Protein AF-0000000070118332 (afdb_homodimer)

pLDDT: mean 94.17, std 6.61, range [62.56, 98.88]

Sequence (590 aa):
MGTVIVVGDLVTDVLVEHDGPIRPGTDTAAAIRVSGGGQAANTAAWLAHAGQATILVAAVGDDPAGRDRVAELVAAGVGDAIQVLPGAATGSVVVLTGADERTMITDRGAGLLLDPAHVSAVIAAAAPGGHLHLSGYPLLHGGSRPAGLAALAAARERGLTVSVDAASAAPLRDAGAAAFLAWVRATDLLLCNADEADVLAGPGDAGEQARRLTAHVGNVVVKRGAGGAVWAARDGSAWREQAVRVPVKDPTGAGDAFAAGLLTAWLSGAEPGAALRSGAVLGAAAVQRVGARPRMGTVIVVGDLVTDVLVEHDGPIRPGTDTAAAIRVSGGGQAANTAAWLAHAGQATILVAAVGDDPAGRDRVAELVAAGVGDAIQVLPGAATGSVVVLTGADERTMITDRGAGLLLDPAHVSAVIAAAAPGGHLHLSGYPLLHGGSRPAGLAALAAARERGLTVSVDAASAAPLRDAGAAAFLAWVRATDLLLCNADEADVLAGPGDAGEQARRLTAHVGNVVVKRGAGGAVWAARDGSAWREQAVRVPVKDPTGAGDAFAAGLLTAWLSGAEPGAALRSGAVLGAAAVQRVGARPR

Structure (mmCIF, N/CA/C/O backbone):
data_AF-0000000070118332-model_v1
#
loop_
_entity.id
_entity.type
_entity.pdbx_description
1 polymer 'Sugar/nucleoside kinase (Ribokinase family)'
#
loop_
_atom_site.group_PDB
_atom_site.id
_atom_site.type_symbol
_atom_site.label_atom_id
_atom_site.label_alt_id
_atom_site.label_comp_id
_atom_site.label_asym_id
_atom_site.label_entity_id
_atom_site.label_seq_id
_atom_site.pdbx_PDB_ins_code
_atom_site.Cartn_x
_atom_site.Cartn_y
_atom_site.Cartn_z
_atom_site.occupancy
_atom_site.B_iso_or_equiv
_atom_site.auth_seq_id
_atom_site.auth_comp_id
_atom_site.auth_asym_id
_atom_site.auth_atom_id
_atom_site.pdbx_PDB_model_num
ATOM 1 N N . MET A 1 1 ? 10.086 18.25 28.828 1 72.31 1 MET A N 1
ATOM 2 C CA . MET A 1 1 ? 9.18 18.844 27.844 1 72.31 1 MET A CA 1
ATOM 3 C C . MET A 1 1 ? 7.863 18.062 27.781 1 72.31 1 MET A C 1
ATOM 5 O O . MET A 1 1 ? 7.848 16.859 28 1 72.31 1 MET A O 1
ATOM 9 N N . GLY A 1 2 ? 6.762 18.844 27.719 1 88.44 2 GLY A N 1
ATOM 10 C CA . GLY A 1 2 ? 5.457 18.203 27.734 1 88.44 2 GLY A CA 1
ATOM 11 C C . GLY A 1 2 ? 5.184 17.391 26.469 1 88.44 2 GLY A C 1
ATOM 12 O O . GLY A 1 2 ? 5.918 17.516 25.484 1 88.44 2 GLY A O 1
ATOM 13 N N . THR A 1 3 ? 4.332 16.594 26.469 1 95.69 3 THR A N 1
ATOM 14 C CA . THR A 1 3 ? 3.939 15.742 25.344 1 95.69 3 THR A CA 1
ATOM 15 C C . THR A 1 3 ? 3.305 16.578 24.234 1 95.69 3 THR A C 1
ATOM 17 O O . THR A 1 3 ? 2.52 17.484 24.5 1 95.69 3 THR A O 1
ATOM 20 N N . VAL A 1 4 ? 3.727 16.297 23.031 1 98.38 4 VAL A N 1
ATOM 21 C CA . VAL A 1 4 ? 3.055 16.891 21.875 1 98.38 4 VAL A CA 1
ATOM 22 C C . VAL A 1 4 ? 1.981 15.938 21.359 1 98.38 4 VAL A C 1
ATOM 24 O O . VAL A 1 4 ? 2.277 14.789 21 1 98.38 4 VAL A O 1
ATOM 27 N N . ILE A 1 5 ? 0.744 16.391 21.328 1 98.75 5 ILE A N 1
ATOM 28 C CA . ILE A 1 5 ? -0.367 15.648 20.75 1 98.75 5 ILE A CA 1
ATOM 29 C C . ILE A 1 5 ? -0.59 16.094 19.297 1 98.75 5 ILE A C 1
ATOM 31 O O . ILE A 1 5 ? -0.933 17.25 19.047 1 98.75 5 ILE A O 1
ATOM 35 N N . VAL A 1 6 ? -0.338 15.195 18.422 1 98.88 6 VAL A N 1
ATOM 36 C CA . VAL A 1 6 ? -0.553 15.492 17 1 98.88 6 VAL A CA 1
ATOM 37 C C . VAL A 1 6 ? -1.894 14.914 16.547 1 98.88 6 VAL A C 1
ATOM 39 O O . VAL A 1 6 ? -2.191 13.742 16.812 1 98.88 6 VAL A O 1
ATOM 42 N N . VAL A 1 7 ? -2.75 15.734 15.883 1 98.88 7 VAL A N 1
ATOM 43 C CA . VAL A 1 7 ? -4.059 15.297 15.398 1 98.88 7 VAL A CA 1
ATOM 44 C C . VAL A 1 7 ? -4.129 15.453 13.883 1 98.88 7 VAL A C 1
ATOM 46 O O . VAL A 1 7 ? -3.799 16.516 13.344 1 98.88 7 VAL A O 1
ATOM 49 N N . GLY A 1 8 ? -4.516 14.359 13.234 1 98.5 8 GLY A N 1
ATOM 50 C CA . GLY A 1 8 ? -4.684 14.516 11.797 1 98.5 8 GLY A CA 1
ATOM 51 C C . GLY A 1 8 ? -4.773 13.195 11.055 1 98.5 8 GLY A C 1
ATOM 52 O O . GLY A 1 8 ? -5.496 12.289 11.477 1 98.5 8 GLY A O 1
ATOM 53 N N . ASP A 1 9 ? -4.074 13.141 9.922 1 97.44 9 ASP A N 1
ATOM 54 C CA . ASP A 1 9 ? -4.293 12.031 8.992 1 97.44 9 ASP A CA 1
ATOM 55 C C . ASP A 1 9 ? -3.17 11 9.102 1 97.44 9 ASP A C 1
ATOM 57 O O . ASP A 1 9 ? -2.02 11.352 9.367 1 97.44 9 ASP A O 1
ATOM 61 N N . LEU A 1 10 ? -3.521 9.797 8.984 1 98 10 LEU A N 1
ATOM 62 C CA . LEU A 1 10 ? -2.691 8.617 8.812 1 98 10 LEU A CA 1
ATOM 63 C C . LEU A 1 10 ? -3.16 7.789 7.617 1 98 10 LEU A C 1
ATOM 65 O O . LEU A 1 10 ? -4.262 7.23 7.637 1 98 10 LEU A O 1
ATOM 69 N N . VAL A 1 11 ? -2.316 7.805 6.57 1 97 11 VAL A N 1
ATOM 70 C CA . VAL A 1 11 ? -2.748 7.188 5.32 1 97 11 VAL A CA 1
ATOM 71 C C . VAL A 1 11 ? -1.609 6.355 4.734 1 97 11 VAL A C 1
ATOM 73 O O . VAL A 1 11 ? -0.493 6.363 5.258 1 97 11 VAL A O 1
ATOM 76 N N . THR A 1 12 ? -1.937 5.574 3.695 1 96.62 12 THR A N 1
ATOM 77 C CA . THR A 1 12 ? -0.936 4.934 2.848 1 96.62 12 THR A CA 1
ATOM 78 C C . THR A 1 12 ? -0.637 5.789 1.621 1 96.62 12 THR A C 1
ATOM 80 O O . THR A 1 12 ? -1.556 6.238 0.932 1 96.62 12 THR A O 1
ATOM 83 N N . ASP A 1 13 ? 0.616 6.035 1.422 1 93.88 13 ASP A N 1
ATOM 84 C CA . ASP A 1 13 ? 1.056 6.75 0.228 1 93.88 13 ASP A CA 1
ATOM 85 C C . ASP A 1 13 ? 1.568 5.781 -0.835 1 93.88 13 ASP A C 1
ATOM 87 O O . ASP A 1 13 ? 2.398 4.918 -0.547 1 93.88 13 ASP A O 1
ATOM 91 N N . VAL A 1 14 ? 1.053 5.961 -2.033 1 94.25 14 VAL A N 1
ATOM 92 C CA . VAL A 1 14 ? 1.484 5.176 -3.186 1 94.25 14 VAL A CA 1
ATOM 93 C C . VAL A 1 14 ? 2.006 6.102 -4.277 1 94.25 14 VAL A C 1
ATOM 95 O O . VAL A 1 14 ? 1.224 6.777 -4.953 1 94.25 14 VAL A O 1
ATOM 98 N N . LEU A 1 15 ? 3.291 6.078 -4.484 1 90.25 15 LEU A N 1
ATOM 99 C CA . LEU A 1 15 ? 3.912 6.898 -5.52 1 90.25 15 LEU A CA 1
ATOM 100 C C . LEU A 1 15 ? 4.199 6.07 -6.766 1 90.25 15 LEU A C 1
ATOM 102 O O . LEU A 1 15 ? 4.902 5.059 -6.699 1 90.25 15 LEU A O 1
ATOM 106 N N . VAL A 1 16 ? 3.645 6.453 -7.82 1 91.38 16 VAL A N 1
ATOM 107 C CA . VAL A 1 16 ? 3.812 5.781 -9.109 1 91.38 16 VAL A CA 1
ATOM 108 C C . VAL A 1 16 ? 4.559 6.699 -10.07 1 91.38 16 VAL A C 1
ATOM 110 O O . VAL A 1 16 ? 4.062 7.773 -10.43 1 91.38 16 VAL A O 1
ATOM 113 N N . GLU A 1 17 ? 5.711 6.289 -10.445 1 90.06 17 GLU A N 1
ATOM 114 C CA . GLU A 1 17 ? 6.473 6.992 -11.477 1 90.06 17 GLU A CA 1
ATOM 115 C C . GLU A 1 17 ? 6.484 6.203 -12.781 1 90.06 17 GLU A C 1
ATOM 117 O O . GLU A 1 17 ? 7.109 5.145 -12.875 1 90.06 17 GLU A O 1
ATOM 122 N N . HIS A 1 18 ? 5.805 6.605 -13.742 1 85.75 18 HIS A N 1
ATOM 123 C CA . HIS A 1 18 ? 5.707 5.891 -15.016 1 85.75 18 HIS A CA 1
ATOM 124 C C . HIS A 1 18 ? 6.395 6.664 -16.141 1 85.75 18 HIS A C 1
ATOM 126 O O . HIS A 1 18 ? 6.387 7.895 -16.141 1 85.75 18 HIS A O 1
ATOM 132 N N . ASP A 1 19 ? 7.059 5.688 -16.938 1 77.5 19 ASP A N 1
ATOM 133 C CA . ASP A 1 19 ? 7.711 6.273 -18.094 1 77.5 19 ASP A CA 1
ATOM 134 C C . ASP A 1 19 ? 6.754 6.336 -19.281 1 77.5 19 ASP A C 1
ATOM 136 O O . ASP A 1 19 ? 6.184 5.32 -19.688 1 77.5 19 ASP A O 1
ATOM 140 N N . GLY A 1 20 ? 6.168 7.445 -19.609 1 72.75 20 GLY A N 1
ATOM 141 C CA . GLY A 1 20 ? 5.242 7.629 -20.703 1 72.75 20 GLY A CA 1
ATOM 142 C C . GLY A 1 20 ? 3.787 7.602 -20.281 1 72.75 20 GLY A C 1
ATOM 143 O O . GLY A 1 20 ? 3.484 7.504 -19.094 1 72.75 20 GLY A O 1
ATOM 144 N N . PRO A 1 21 ? 2.92 7.645 -21.281 1 73.44 21 PRO A N 1
ATOM 145 C CA . PRO A 1 21 ? 1.491 7.699 -20.953 1 73.44 21 PRO A CA 1
ATOM 146 C C . PRO A 1 21 ? 0.961 6.383 -20.391 1 73.44 21 PRO A C 1
ATOM 148 O O . PRO A 1 21 ? 1.422 5.309 -20.797 1 73.44 21 PRO A O 1
ATOM 151 N N . ILE A 1 22 ? 0.17 6.492 -19.359 1 75.31 22 ILE A N 1
ATOM 152 C CA . ILE A 1 22 ? -0.541 5.316 -18.859 1 75.31 22 ILE A CA 1
ATOM 153 C C . ILE A 1 22 ? -1.468 4.777 -19.953 1 75.31 22 ILE A C 1
ATOM 155 O O . ILE A 1 22 ? -2.273 5.523 -20.516 1 75.31 22 ILE A O 1
ATOM 159 N N . ARG A 1 23 ? -1.226 3.461 -20.344 1 71.56 23 ARG A N 1
ATOM 160 C CA . ARG A 1 23 ? -1.985 2.844 -21.438 1 71.56 23 ARG A CA 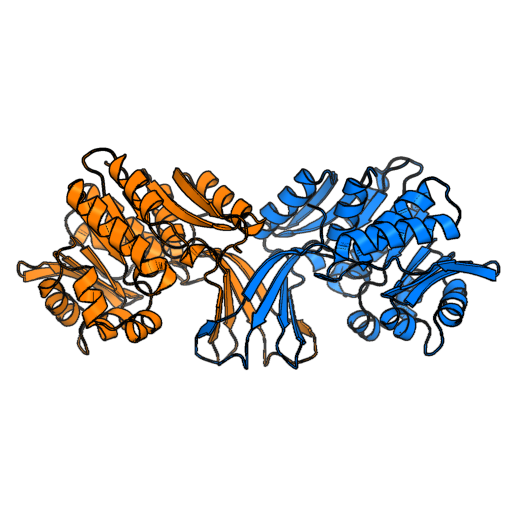1
ATOM 161 C C . ARG A 1 23 ? -3.256 2.186 -20.906 1 71.56 23 ARG A C 1
ATOM 163 O O . ARG A 1 23 ? -3.193 1.156 -20.234 1 71.56 23 ARG A O 1
ATOM 170 N N . PRO A 1 24 ? -4.406 2.84 -21.219 1 66.31 24 PRO A N 1
ATOM 171 C CA . PRO A 1 24 ? -5.648 2.219 -20.75 1 66.31 24 PRO A CA 1
ATOM 172 C C . PRO A 1 24 ? -5.828 0.796 -21.281 1 66.31 24 PRO A C 1
ATOM 174 O O . PRO A 1 24 ? -5.477 0.505 -22.422 1 66.31 24 PRO A O 1
ATOM 177 N N . GLY A 1 25 ? -6.316 -0.051 -20.578 1 62.56 25 GLY A N 1
ATOM 178 C CA . GLY A 1 25 ? -6.684 -1.396 -20.984 1 62.56 25 GLY A CA 1
ATOM 179 C C . GLY A 1 25 ? -5.512 -2.357 -21 1 62.56 25 GLY A C 1
ATOM 180 O O . GLY A 1 25 ? -5.652 -3.51 -21.422 1 62.56 25 GLY A O 1
ATOM 181 N N . THR A 1 26 ? -4.312 -1.732 -20.688 1 64.75 26 THR A N 1
ATOM 182 C CA . THR A 1 26 ? -3.154 -2.621 -20.719 1 64.75 26 THR A CA 1
ATOM 183 C C . THR A 1 26 ? -2.256 -2.381 -19.5 1 64.75 26 THR A C 1
ATOM 185 O O . THR A 1 26 ? -2.6 -1.599 -18.609 1 64.75 26 THR A O 1
ATOM 188 N N . ASP A 1 27 ? -1.071 -3.162 -19.453 1 72.06 27 ASP A N 1
ATOM 189 C CA . ASP A 1 27 ? -0.092 -3.076 -18.375 1 72.06 27 ASP A CA 1
ATOM 190 C C . ASP A 1 27 ? 0.954 -2.002 -18.656 1 72.06 27 ASP A C 1
ATOM 192 O O . ASP A 1 27 ? 1.445 -1.897 -19.797 1 72.06 27 ASP A O 1
ATOM 196 N N . THR A 1 28 ? 1.097 -1.068 -17.781 1 76.44 28 THR A N 1
ATOM 197 C CA . THR A 1 28 ? 2.16 -0.073 -17.875 1 76.44 28 THR A CA 1
ATOM 198 C C . THR A 1 28 ? 3.227 -0.328 -16.812 1 76.44 28 THR A C 1
ATOM 200 O O . THR A 1 28 ? 2.912 -0.474 -15.625 1 76.44 28 THR A O 1
ATOM 203 N N . ALA A 1 29 ? 4.422 -0.433 -17.281 1 81.88 29 ALA A N 1
ATOM 204 C CA . ALA A 1 29 ? 5.535 -0.567 -16.344 1 81.88 29 ALA A CA 1
ATOM 205 C C . ALA A 1 29 ? 5.84 0.764 -15.664 1 81.88 29 ALA A C 1
ATOM 207 O O . ALA A 1 29 ? 5.809 1.818 -16.297 1 81.88 29 ALA A O 1
ATOM 208 N N . ALA A 1 30 ? 6.004 0.718 -14.391 1 89.31 30 ALA A N 1
ATOM 209 C CA . ALA A 1 30 ? 6.324 1.911 -13.617 1 89.31 30 ALA A CA 1
ATOM 210 C C . ALA A 1 30 ? 7.16 1.557 -12.391 1 89.31 30 ALA A C 1
ATOM 212 O O . ALA A 1 30 ? 7.316 0.38 -12.055 1 89.31 30 ALA A O 1
ATOM 213 N N . ALA A 1 31 ? 7.75 2.564 -11.828 1 91.19 31 ALA A N 1
ATOM 214 C CA . ALA A 1 31 ? 8.289 2.441 -10.477 1 91.19 31 ALA A CA 1
ATOM 215 C C . ALA A 1 31 ? 7.234 2.803 -9.43 1 91.19 31 ALA A C 1
ATOM 217 O O . ALA A 1 31 ? 6.621 3.873 -9.5 1 91.19 31 ALA A O 1
ATOM 218 N N . ILE A 1 32 ? 6.992 1.901 -8.516 1 93.5 32 ILE A N 1
ATOM 219 C CA . ILE A 1 32 ? 5.957 2.119 -7.508 1 93.5 32 ILE A CA 1
ATOM 220 C C . ILE A 1 32 ? 6.559 1.983 -6.109 1 93.5 32 ILE A C 1
ATOM 222 O O . ILE A 1 32 ? 7.285 1.028 -5.832 1 93.5 32 ILE A O 1
ATOM 226 N N . ARG A 1 33 ? 6.293 2.943 -5.23 1 91.62 33 ARG A N 1
ATOM 227 C CA . ARG A 1 33 ? 6.688 2.893 -3.826 1 91.62 33 ARG A CA 1
ATOM 228 C C . ARG A 1 33 ? 5.48 3.047 -2.91 1 91.62 33 ARG A C 1
ATOM 230 O O . ARG A 1 33 ? 4.672 3.965 -3.088 1 91.62 33 ARG A O 1
ATOM 237 N N . VAL A 1 34 ? 5.305 2.121 -1.982 1 93.56 34 VAL A N 1
ATOM 238 C CA . VAL A 1 34 ? 4.23 2.15 -0.996 1 93.56 34 VAL A CA 1
ATOM 239 C C . VAL A 1 34 ? 4.812 2.408 0.393 1 93.56 34 VAL A C 1
ATOM 241 O O . VAL A 1 34 ? 5.727 1.707 0.829 1 93.56 34 VAL A O 1
ATOM 244 N N . SER A 1 35 ? 4.297 3.436 1.074 1 92.12 35 SER A N 1
ATOM 245 C CA . SER A 1 35 ? 4.797 3.781 2.4 1 92.12 35 SER A CA 1
ATOM 246 C C . SER A 1 35 ? 3.709 4.43 3.25 1 92.12 35 SER A C 1
ATOM 248 O O . SER A 1 35 ? 2.633 4.758 2.746 1 92.12 35 SER A O 1
ATOM 250 N N . GLY A 1 36 ? 3.982 4.523 4.492 1 94.06 36 GLY A N 1
ATOM 251 C CA . GLY A 1 36 ? 3.109 5.312 5.348 1 94.06 36 GLY A CA 1
ATOM 252 C C . GLY A 1 36 ? 3.123 6.793 5.012 1 94.06 36 GLY A C 1
ATOM 253 O O . GLY A 1 36 ? 4.168 7.344 4.656 1 94.06 36 GLY A O 1
ATOM 254 N N . GLY A 1 37 ? 1.937 7.395 5.156 1 94.5 37 GLY A N 1
ATOM 255 C CA . GLY A 1 37 ? 1.813 8.812 4.879 1 94.5 37 GLY A CA 1
ATOM 256 C C . GLY A 1 37 ? 0.876 9.531 5.832 1 94.5 37 GLY A C 1
ATOM 257 O O . GLY A 1 37 ? 0.529 8.992 6.887 1 94.5 37 GLY A O 1
ATOM 258 N N . GLY A 1 38 ? 0.574 10.781 5.379 1 95.31 38 GLY A N 1
ATOM 259 C CA . GLY A 1 38 ? -0.203 11.672 6.223 1 95.31 38 GLY A CA 1
ATOM 260 C C . GLY A 1 38 ? 0.638 12.75 6.887 1 95.31 38 GLY A C 1
ATOM 261 O O . GLY A 1 38 ? 1.633 12.445 7.547 1 95.31 38 GLY A O 1
ATOM 262 N N . GLN A 1 39 ? 0.179 13.875 6.719 1 95.81 39 GLN A N 1
ATOM 263 C CA . GLN A 1 39 ? 0.933 15 7.258 1 95.81 39 GLN A CA 1
ATOM 264 C C . GLN A 1 39 ? 1.112 14.867 8.766 1 95.81 39 GLN A C 1
ATOM 266 O O . GLN A 1 39 ? 2.227 14.992 9.281 1 95.81 39 GLN A O 1
ATOM 271 N N . ALA A 1 40 ? 0.047 14.602 9.508 1 98.31 40 ALA A N 1
ATOM 272 C CA . ALA A 1 40 ? 0.101 14.469 10.961 1 98.31 40 ALA A CA 1
ATOM 273 C C . ALA A 1 40 ? 0.996 13.305 11.375 1 98.31 40 ALA A C 1
ATOM 275 O O . ALA A 1 40 ? 1.834 13.445 12.266 1 98.31 40 ALA A O 1
ATOM 276 N N . ALA A 1 41 ? 0.811 12.227 10.719 1 98.31 41 ALA A N 1
ATOM 277 C CA . ALA A 1 41 ? 1.595 11.039 11.031 1 98.31 41 ALA A CA 1
ATOM 278 C C . ALA A 1 41 ? 3.078 11.266 10.758 1 98.31 41 ALA A C 1
ATOM 280 O O . ALA A 1 41 ? 3.934 10.867 11.547 1 98.31 41 ALA A O 1
ATOM 281 N N . ASN A 1 42 ? 3.406 11.898 9.656 1 97.5 42 ASN A N 1
ATOM 282 C CA . ASN A 1 42 ? 4.793 12.211 9.336 1 97.5 42 ASN A CA 1
ATOM 283 C C . ASN A 1 42 ? 5.418 13.133 10.383 1 97.5 42 ASN A C 1
ATOM 285 O O . ASN A 1 42 ? 6.535 12.883 10.844 1 97.5 42 ASN A O 1
ATOM 289 N N . THR A 1 43 ? 4.684 14.164 10.719 1 98.62 43 THR A N 1
ATOM 290 C CA . THR A 1 43 ? 5.18 15.094 11.734 1 98.62 43 THR A CA 1
ATOM 291 C C . THR A 1 43 ? 5.398 14.375 13.062 1 98.62 43 THR A C 1
ATOM 293 O O . THR A 1 43 ? 6.422 14.57 13.719 1 98.62 43 THR A O 1
ATOM 296 N N . ALA A 1 44 ? 4.477 13.508 13.438 1 98.69 44 ALA A N 1
ATOM 297 C CA . ALA A 1 44 ? 4.602 12.75 14.68 1 98.69 44 ALA A CA 1
ATOM 298 C C . ALA A 1 44 ? 5.852 11.867 14.664 1 98.69 44 ALA A C 1
ATOM 300 O O . ALA A 1 44 ? 6.582 11.805 15.656 1 98.69 44 ALA A O 1
ATOM 301 N N . ALA A 1 45 ? 6.086 11.234 13.523 1 98.12 45 ALA A N 1
ATOM 302 C CA . ALA A 1 45 ? 7.258 10.367 13.406 1 98.12 45 ALA A CA 1
ATOM 303 C C . ALA A 1 45 ? 8.547 11.164 13.562 1 98.12 45 ALA A C 1
ATOM 305 O O . ALA A 1 45 ? 9.477 10.719 14.242 1 98.12 45 ALA A O 1
ATOM 306 N N . TRP A 1 46 ? 8.594 12.328 12.984 1 98.44 46 TRP A N 1
ATOM 307 C CA . TRP A 1 46 ? 9.797 13.148 13.055 1 98.44 46 TRP A CA 1
ATOM 308 C C . TRP A 1 46 ? 9.969 13.734 14.453 1 98.44 46 TRP A C 1
ATOM 310 O O . TRP A 1 46 ? 11.102 13.891 14.93 1 98.44 46 TRP A O 1
ATOM 320 N N . LEU A 1 47 ? 8.883 14.078 15.125 1 98.62 47 LEU A N 1
ATOM 321 C CA . LEU A 1 47 ? 8.961 14.531 16.516 1 98.62 47 LEU A CA 1
ATOM 322 C C . LEU A 1 47 ? 9.562 13.453 17.406 1 98.62 47 LEU A C 1
ATOM 324 O O . LEU A 1 47 ? 10.484 13.727 18.172 1 98.62 47 LEU A O 1
ATOM 328 N N . ALA A 1 48 ? 9.047 12.273 17.234 1 98.25 48 ALA A N 1
ATOM 329 C CA . ALA A 1 48 ? 9.57 11.148 18.016 1 98.25 48 ALA A CA 1
ATOM 330 C C . ALA A 1 48 ? 11.055 10.93 17.719 1 98.25 48 ALA A C 1
ATOM 332 O O . ALA A 1 48 ? 11.844 10.695 18.625 1 98.25 48 ALA A O 1
ATOM 333 N N . HIS A 1 49 ? 11.367 11.031 16.469 1 97.44 49 HIS A N 1
ATOM 334 C CA . HIS A 1 49 ? 12.758 10.875 16.047 1 97.44 49 HIS A CA 1
ATOM 335 C C . HIS A 1 49 ? 13.656 11.922 16.688 1 97.44 49 HIS A C 1
ATOM 337 O O . HIS A 1 49 ? 14.812 11.641 17 1 97.44 49 HIS A O 1
ATOM 343 N N . ALA A 1 50 ? 13.125 13.086 16.938 1 97.25 50 ALA A N 1
ATOM 344 C CA . ALA A 1 50 ? 13.867 14.188 17.547 1 97.25 50 ALA A CA 1
ATOM 345 C C . ALA A 1 50 ? 13.883 14.07 19.062 1 97.25 50 ALA A C 1
ATOM 347 O O . ALA A 1 50 ? 14.398 14.945 19.75 1 97.25 50 ALA A O 1
ATOM 348 N N . GLY A 1 51 ? 13.242 13.039 19.594 1 96.62 51 GLY A N 1
ATOM 349 C CA . GLY A 1 51 ? 13.266 12.781 21.031 1 96.62 51 GLY A CA 1
ATOM 350 C C . GLY A 1 51 ? 12.117 13.43 21.766 1 96.62 51 GLY A C 1
ATOM 351 O O . GLY A 1 51 ? 12.109 13.477 23 1 96.62 51 GLY A O 1
ATOM 352 N N . GLN A 1 52 ? 11.188 13.953 21.109 1 97.38 52 GLN A N 1
ATOM 353 C CA . GLN A 1 52 ? 10.008 14.586 21.703 1 97.38 52 GLN A CA 1
ATOM 354 C C . GLN A 1 52 ? 8.93 13.555 22.016 1 97.38 52 GLN A C 1
ATOM 356 O O . GLN A 1 52 ? 8.539 12.773 21.141 1 97.38 52 GLN A O 1
ATOM 361 N N . ALA A 1 53 ? 8.469 13.477 23.25 1 97.12 53 ALA A N 1
ATOM 362 C CA . ALA A 1 53 ? 7.324 12.633 23.578 1 97.12 53 ALA A CA 1
ATOM 363 C C . ALA A 1 53 ? 6.105 13.023 22.734 1 97.12 53 ALA A C 1
ATOM 365 O O . ALA A 1 53 ? 5.652 14.164 22.781 1 97.12 53 ALA A O 1
ATOM 366 N N . THR A 1 54 ? 5.586 12.078 21.938 1 98.12 54 THR A N 1
ATOM 367 C CA . THR A 1 54 ? 4.57 12.398 20.953 1 98.12 54 THR A CA 1
ATOM 368 C C . THR A 1 54 ? 3.465 11.352 20.938 1 98.12 54 THR A C 1
ATOM 370 O O . THR A 1 54 ? 3.736 10.156 21.062 1 98.12 54 THR A O 1
ATOM 373 N N . ILE A 1 55 ? 2.229 11.812 20.797 1 98.31 55 ILE A N 1
ATOM 374 C CA . ILE A 1 55 ? 1.057 10.961 20.609 1 98.31 55 ILE A CA 1
ATOM 375 C C . ILE A 1 55 ? 0.334 11.367 19.328 1 98.31 55 ILE A C 1
ATOM 377 O O . ILE A 1 55 ? 0.2 12.555 19.031 1 98.31 55 ILE A O 1
ATOM 381 N N . LEU A 1 56 ? -0.07 10.359 18.578 1 98.75 56 LEU A N 1
ATOM 382 C CA . LEU A 1 56 ? -0.842 10.648 17.375 1 98.75 56 LEU A CA 1
ATOM 383 C C . LEU A 1 56 ? -2.309 10.281 17.562 1 98.75 56 LEU A C 1
ATOM 385 O O . LEU A 1 56 ? -2.621 9.156 17.984 1 98.75 56 LEU A O 1
ATOM 389 N N . VAL A 1 57 ? -3.178 11.258 17.328 1 98.81 57 VAL A N 1
ATOM 390 C CA . VAL A 1 57 ? -4.617 11.039 17.266 1 98.81 57 VAL A CA 1
ATOM 391 C C . VAL A 1 57 ? -5.078 11.047 15.812 1 98.81 57 VAL A C 1
ATOM 393 O O . VAL A 1 57 ? -5.027 12.086 15.141 1 98.81 57 VAL A O 1
ATOM 396 N N . ALA A 1 58 ? -5.461 9.938 15.336 1 98.75 58 ALA A N 1
ATOM 397 C CA . ALA A 1 58 ? -5.895 9.719 13.953 1 98.75 58 ALA A CA 1
ATOM 398 C C . ALA A 1 58 ? -6.871 8.555 13.867 1 98.75 58 ALA A C 1
ATOM 400 O O . ALA A 1 58 ? -7.305 8.016 14.883 1 98.75 58 ALA A O 1
ATOM 401 N N . ALA A 1 59 ? -7.344 8.312 12.648 1 98.75 59 ALA A N 1
ATOM 402 C CA . ALA A 1 59 ? -8.242 7.18 12.438 1 98.75 59 ALA A CA 1
ATOM 403 C C . ALA A 1 59 ? -7.789 6.328 11.258 1 98.75 59 ALA A C 1
ATOM 405 O O . ALA A 1 59 ? -7.32 6.855 10.242 1 98.75 59 ALA A O 1
ATOM 406 N N . VAL A 1 60 ? -7.891 5.016 11.43 1 98.25 60 VAL A N 1
ATOM 407 C CA . VAL A 1 60 ? -7.645 4.051 10.359 1 98.25 60 VAL A CA 1
ATOM 408 C C . VAL A 1 60 ? -8.789 3.039 10.305 1 98.25 60 VAL A C 1
ATOM 410 O O . VAL A 1 60 ? -9.602 2.963 11.227 1 98.25 60 VAL A O 1
ATOM 413 N N . GLY A 1 61 ? -8.859 2.357 9.188 1 96.69 61 GLY A N 1
ATOM 414 C CA . GLY A 1 61 ? -9.797 1.249 9.102 1 96.69 61 GLY A CA 1
ATOM 415 C C . GLY A 1 61 ? -9.32 0.011 9.844 1 96.69 61 GLY A C 1
ATOM 416 O O . GLY A 1 61 ? -8.148 -0.086 10.211 1 96.69 61 GLY A O 1
ATOM 417 N N . ASP A 1 62 ? -10.297 -0.862 10.117 1 94.12 62 ASP A N 1
ATOM 418 C CA . ASP A 1 62 ? -9.938 -2.199 10.578 1 94.12 62 ASP A CA 1
ATOM 419 C C . ASP A 1 62 ? -9.547 -3.1 9.406 1 94.12 62 ASP A C 1
ATOM 421 O O . ASP A 1 62 ? -10.273 -4.035 9.07 1 94.12 62 ASP A O 1
ATOM 425 N N . ASP A 1 63 ? -8.398 -2.84 8.844 1 89.75 63 ASP A N 1
ATOM 426 C CA . ASP A 1 63 ? -7.883 -3.543 7.672 1 89.75 63 ASP A CA 1
ATOM 427 C C . ASP A 1 63 ? -6.363 -3.682 7.742 1 89.75 63 ASP A C 1
ATOM 429 O O . ASP A 1 63 ? -5.73 -3.145 8.648 1 89.75 63 ASP A O 1
ATOM 433 N N . PRO A 1 64 ? -5.816 -4.473 6.863 1 86.62 64 PRO A N 1
ATOM 434 C CA . PRO A 1 64 ? -4.367 -4.695 6.902 1 86.62 64 PRO A CA 1
ATOM 435 C C . PRO A 1 64 ? -3.57 -3.396 6.797 1 86.62 64 PRO A C 1
ATOM 437 O O . PRO A 1 64 ? -2.578 -3.217 7.508 1 86.62 64 PRO A O 1
ATOM 440 N N . ALA A 1 65 ? -4.035 -2.494 5.988 1 92.44 65 ALA A N 1
ATOM 441 C CA . ALA A 1 65 ? -3.34 -1.219 5.84 1 92.44 65 ALA A CA 1
ATOM 442 C C . ALA A 1 65 ? -3.309 -0.455 7.16 1 92.44 65 ALA A C 1
ATOM 444 O O . ALA A 1 65 ? -2.273 0.098 7.543 1 92.44 65 ALA A O 1
ATOM 445 N N . GLY A 1 66 ? -4.445 -0.427 7.797 1 96 66 GLY A N 1
ATOM 446 C CA . GLY A 1 66 ? -4.508 0.244 9.086 1 96 66 GLY A CA 1
ATOM 447 C C . GLY A 1 66 ? -3.564 -0.35 10.117 1 96 66 GLY A C 1
ATOM 448 O O . GLY A 1 66 ? -2.857 0.381 10.812 1 96 66 GLY A O 1
ATOM 449 N N . ARG A 1 67 ? -3.529 -1.627 10.18 1 92.94 67 ARG A N 1
ATOM 450 C CA . ARG A 1 67 ? -2.641 -2.309 11.109 1 92.94 67 ARG A CA 1
ATOM 451 C C . ARG A 1 67 ? -1.179 -2.002 10.797 1 92.94 67 ARG A C 1
ATOM 453 O O . ARG A 1 67 ? -0.384 -1.751 11.711 1 92.94 67 ARG A O 1
ATOM 460 N N . ASP A 1 68 ? -0.891 -2.037 9.562 1 92.19 68 ASP A N 1
ATOM 461 C CA . ASP A 1 68 ? 0.479 -1.758 9.141 1 92.19 68 ASP A CA 1
ATOM 462 C C . ASP A 1 68 ? 0.889 -0.334 9.516 1 92.19 68 ASP A C 1
ATOM 464 O O . ASP A 1 68 ? 1.995 -0.11 10.008 1 92.19 68 ASP A O 1
ATOM 468 N N . ARG A 1 69 ? 0.004 0.619 9.258 1 96.25 69 ARG A N 1
ATOM 469 C CA . ARG A 1 69 ? 0.301 2.023 9.516 1 96.25 69 ARG A CA 1
ATOM 470 C C . ARG A 1 69 ? 0.502 2.277 11 1 96.25 69 ARG A C 1
ATOM 472 O O . ARG A 1 69 ? 1.436 2.979 11.398 1 96.25 69 ARG A O 1
ATOM 479 N N . VAL A 1 70 ? -0.32 1.688 11.812 1 97.06 70 VAL A N 1
ATOM 480 C CA . VAL A 1 70 ? -0.227 1.87 13.258 1 97.06 70 VAL A CA 1
ATOM 481 C C . VAL A 1 70 ? 1.063 1.241 13.773 1 97.06 70 VAL A C 1
ATOM 483 O O . VAL A 1 70 ? 1.801 1.864 14.539 1 97.06 70 VAL A O 1
ATOM 486 N N . ALA A 1 71 ? 1.353 0.059 13.297 1 93.69 71 ALA A N 1
ATOM 487 C CA . ALA A 1 71 ? 2.555 -0.643 13.742 1 93.69 71 ALA A CA 1
ATOM 488 C C . ALA A 1 71 ? 3.811 0.153 13.398 1 93.69 71 ALA A C 1
ATOM 490 O O . ALA A 1 71 ? 4.75 0.21 14.195 1 93.69 71 ALA A O 1
ATOM 491 N N . GLU A 1 72 ? 3.826 0.711 12.297 1 93.31 72 GLU A N 1
ATOM 492 C CA . GLU A 1 72 ? 4.957 1.52 11.852 1 93.31 72 GLU A CA 1
ATOM 493 C C . GLU A 1 72 ? 5.191 2.699 12.797 1 93.31 72 GLU A C 1
ATOM 495 O O . GLU A 1 72 ? 6.332 2.977 13.18 1 93.31 72 GLU A O 1
ATOM 500 N N . LEU A 1 73 ? 4.152 3.373 13.195 1 97.12 73 LEU A N 1
ATOM 501 C CA . LEU A 1 73 ? 4.27 4.555 14.039 1 97.12 73 LEU A CA 1
ATOM 502 C C . LEU A 1 73 ? 4.664 4.164 15.461 1 97.12 73 LEU A C 1
ATOM 504 O O . LEU A 1 73 ? 5.48 4.84 16.094 1 97.12 73 LEU A O 1
ATOM 508 N N . VAL A 1 74 ? 4.125 3.051 15.898 1 96.81 74 VAL A N 1
ATOM 509 C CA . VAL A 1 74 ? 4.48 2.568 17.234 1 96.81 74 VAL A CA 1
ATOM 510 C C . VAL A 1 74 ? 5.961 2.186 17.266 1 96.81 74 VAL A C 1
ATOM 512 O O . VAL A 1 74 ? 6.676 2.537 18.203 1 96.81 74 VAL A O 1
ATOM 515 N N . ALA A 1 75 ? 6.395 1.571 16.219 1 93.56 75 ALA A N 1
ATOM 516 C CA . ALA A 1 75 ? 7.801 1.187 16.125 1 93.56 75 ALA A CA 1
ATOM 517 C C . ALA A 1 75 ? 8.703 2.416 16.078 1 93.56 75 ALA A C 1
ATOM 519 O O . ALA A 1 75 ? 9.844 2.369 16.531 1 93.56 75 ALA A O 1
ATOM 520 N N . ALA A 1 76 ? 8.195 3.539 15.664 1 95.38 76 ALA A N 1
ATOM 521 C CA . ALA A 1 76 ? 8.953 4.785 15.555 1 95.38 76 ALA A CA 1
ATOM 522 C C . ALA A 1 76 ? 8.938 5.551 16.875 1 95.38 76 ALA A C 1
ATOM 524 O O . ALA A 1 76 ? 9.547 6.617 16.984 1 95.38 76 ALA A O 1
ATOM 525 N N . GLY A 1 77 ? 8.164 5.059 17.859 1 97.44 77 GLY A N 1
ATOM 526 C CA . GLY A 1 77 ? 8.141 5.684 19.172 1 97.44 77 GLY A CA 1
ATOM 527 C C . GLY A 1 77 ? 6.973 6.637 19.359 1 97.44 77 GLY A C 1
ATOM 528 O O . GLY A 1 77 ? 6.953 7.422 20.312 1 97.44 77 GLY A O 1
ATOM 529 N N . VAL A 1 78 ? 6.004 6.578 18.469 1 98.38 78 VAL A N 1
ATOM 530 C CA . VAL A 1 78 ? 4.836 7.449 18.578 1 98.38 78 VAL A CA 1
ATOM 531 C C . VAL A 1 78 ? 3.768 6.785 19.438 1 98.38 78 VAL A C 1
ATOM 533 O O . VAL A 1 78 ? 3.445 5.609 19.234 1 98.38 78 VAL A O 1
ATOM 536 N N . GLY A 1 79 ? 3.281 7.504 20.406 1 97.81 79 GLY A N 1
ATOM 537 C CA . GLY A 1 79 ? 2.178 7 21.219 1 97.81 79 GLY A CA 1
ATOM 538 C C . GLY A 1 79 ? 0.913 6.773 20.406 1 97.81 79 GLY A C 1
ATOM 539 O O . GLY A 1 79 ? 0.576 7.57 19.531 1 97.81 79 GLY A O 1
ATOM 540 N N . ASP A 1 80 ? 0.232 5.73 20.766 1 97.56 80 ASP A N 1
ATOM 541 C CA . ASP A 1 80 ? -0.896 5.246 19.984 1 97.56 80 ASP A CA 1
ATOM 542 C C . ASP A 1 80 ? -2.223 5.723 20.562 1 97.56 80 ASP A C 1
ATOM 544 O O . ASP A 1 80 ? -2.713 5.156 21.547 1 97.56 80 ASP A O 1
ATOM 548 N N . ALA A 1 81 ? -2.779 6.703 19.984 1 98.44 81 ALA A N 1
ATOM 549 C CA . ALA A 1 81 ? -4.164 7.105 20.219 1 98.44 81 ALA A CA 1
ATOM 550 C C . ALA A 1 81 ? -4.961 7.102 18.922 1 98.44 81 ALA A C 1
ATOM 552 O O . ALA A 1 81 ? -5.75 8.016 18.656 1 98.44 81 ALA A O 1
ATOM 553 N N . ILE A 1 82 ? -4.684 6.105 18.125 1 98.56 82 ILE A N 1
ATOM 554 C CA . ILE A 1 82 ? -5.301 5.988 16.812 1 98.56 82 ILE A CA 1
ATOM 555 C C . ILE A 1 82 ? -6.594 5.18 16.922 1 98.56 82 ILE A C 1
ATOM 557 O O . ILE A 1 82 ? -6.602 4.078 17.469 1 98.56 82 ILE A O 1
ATOM 561 N N . GLN A 1 83 ? -7.652 5.75 16.406 1 98.25 83 GLN A N 1
ATOM 562 C CA . GLN A 1 83 ? -8.938 5.059 16.375 1 98.25 83 GLN A CA 1
ATOM 563 C C . GLN A 1 83 ? -9 4.07 15.219 1 98.25 83 GLN A C 1
ATOM 565 O O . GLN A 1 83 ? -8.656 4.414 14.086 1 98.25 83 GLN A O 1
ATOM 570 N N . VAL A 1 84 ? -9.383 2.867 15.531 1 97.88 84 VAL A N 1
ATOM 571 C CA . VAL A 1 84 ? -9.641 1.865 14.5 1 97.88 84 VAL A CA 1
ATOM 572 C C . VAL A 1 84 ? -11.141 1.773 14.234 1 97.88 84 VAL A C 1
ATOM 574 O O . VAL A 1 84 ? -11.922 1.505 15.148 1 97.88 84 VAL A O 1
ATOM 577 N N . LEU A 1 85 ? -11.539 2.049 13.039 1 97.69 85 LEU A N 1
ATOM 578 C CA . LEU A 1 85 ? -12.953 2.131 12.695 1 97.69 85 LEU A CA 1
ATOM 579 C C . LEU A 1 85 ? -13.375 0.958 11.82 1 97.69 85 LEU A C 1
ATOM 581 O O . LEU A 1 85 ? -13.039 0.918 10.633 1 97.69 85 LEU A O 1
ATOM 585 N N . PRO A 1 86 ? -14.156 0.035 12.352 1 93.56 86 PRO A N 1
ATOM 586 C CA . PRO A 1 86 ? -14.664 -1.058 11.516 1 93.56 86 PRO A CA 1
ATOM 587 C C . PRO A 1 86 ? -15.562 -0.567 10.383 1 93.56 86 PRO A C 1
ATOM 589 O O . PRO A 1 86 ? -16.328 0.378 10.57 1 93.56 86 PRO A O 1
ATOM 592 N N . GLY A 1 87 ? -15.469 -1.133 9.258 1 89.56 87 GLY A N 1
ATOM 593 C CA . GLY A 1 87 ? -16.328 -0.805 8.133 1 89.56 87 GLY A CA 1
ATOM 594 C C . GLY A 1 87 ? -15.758 0.281 7.238 1 89.56 87 GLY A C 1
ATOM 595 O O . GLY A 1 87 ? -16.281 0.527 6.148 1 89.56 87 GLY A O 1
ATOM 596 N N . ALA A 1 88 ? -14.711 0.98 7.699 1 93.06 88 ALA A N 1
ATOM 597 C CA . ALA A 1 88 ? -14.055 2.01 6.895 1 93.06 88 ALA A CA 1
ATOM 598 C C . ALA A 1 88 ? -12.695 1.535 6.398 1 93.06 88 ALA A C 1
ATOM 600 O O . ALA A 1 88 ? -12.023 0.739 7.066 1 93.06 88 ALA A O 1
ATOM 601 N N . ALA A 1 89 ? -12.352 1.997 5.27 1 93.38 89 ALA A N 1
ATOM 602 C CA . ALA A 1 89 ? -11.008 1.703 4.762 1 93.38 89 ALA A CA 1
ATOM 603 C C . ALA A 1 89 ? -9.992 2.701 5.297 1 93.38 89 ALA A C 1
ATOM 605 O O . ALA A 1 89 ? -10.305 3.879 5.488 1 93.38 89 ALA A O 1
ATOM 606 N N . THR A 1 90 ? -8.781 2.217 5.551 1 96.94 90 THR A N 1
ATOM 607 C CA . THR A 1 90 ? -7.688 3.141 5.828 1 96.94 90 THR A CA 1
ATOM 608 C C . THR A 1 90 ? -7.426 4.047 4.629 1 96.94 90 THR A C 1
ATOM 610 O O . THR A 1 90 ? -7.453 3.592 3.482 1 96.94 90 THR A O 1
ATOM 613 N N . GLY A 1 91 ? -7.273 5.344 4.883 1 97.06 91 GLY A N 1
ATOM 614 C CA . GLY A 1 91 ? -7.039 6.297 3.812 1 97.06 91 GLY A CA 1
ATOM 615 C C . GLY A 1 91 ? -5.789 5.992 3.004 1 97.06 91 GLY A C 1
ATOM 616 O O . GLY A 1 91 ? -4.82 5.441 3.531 1 97.06 91 GLY A O 1
ATOM 617 N N . SER A 1 92 ? -5.844 6.379 1.72 1 96.62 92 SER A N 1
ATOM 618 C CA . SER A 1 92 ? -4.715 6.195 0.812 1 96.62 92 SER A CA 1
ATOM 619 C C . SER A 1 92 ? -4.641 7.324 -0.21 1 96.62 92 SER A C 1
ATOM 621 O O . SER A 1 92 ? -5.66 7.91 -0.571 1 96.62 92 SER A O 1
ATOM 623 N N . VAL A 1 93 ? -3.467 7.613 -0.612 1 93.12 93 VAL A N 1
ATOM 624 C CA . VAL A 1 93 ? -3.213 8.602 -1.659 1 93.12 93 VAL A CA 1
ATOM 625 C C . VAL A 1 93 ? -2.312 7.988 -2.732 1 93.12 93 VAL A C 1
ATOM 627 O O . VAL A 1 93 ? -1.2 7.547 -2.441 1 93.12 93 VAL A O 1
ATOM 630 N N . VAL A 1 94 ? -2.783 7.949 -3.947 1 93 94 VAL A N 1
ATOM 631 C CA . VAL A 1 94 ? -1.999 7.516 -5.098 1 93 94 VAL A CA 1
ATOM 632 C C . VAL A 1 94 ? -1.555 8.734 -5.91 1 93 94 VAL A C 1
ATOM 634 O O . VAL A 1 94 ? -2.383 9.555 -6.312 1 93 94 VAL A O 1
ATOM 637 N N . VAL A 1 95 ? -0.31 8.812 -6.09 1 88.38 95 VAL A N 1
ATOM 638 C CA . VAL A 1 95 ? 0.24 9.891 -6.898 1 88.38 95 VAL A CA 1
ATOM 639 C C . VAL A 1 95 ? 0.838 9.328 -8.188 1 88.38 95 VAL A C 1
ATOM 641 O O . VAL A 1 95 ? 1.772 8.523 -8.141 1 88.38 95 VAL A O 1
ATOM 644 N N . LEU A 1 96 ? 0.311 9.695 -9.281 1 88.06 96 LEU A N 1
ATOM 645 C CA . LEU A 1 96 ? 0.836 9.352 -10.602 1 88.06 96 LEU A CA 1
ATOM 646 C C . LEU A 1 96 ? 1.717 10.477 -11.148 1 88.06 96 LEU A C 1
ATOM 648 O O . LEU A 1 96 ? 1.241 11.586 -11.375 1 88.06 96 LEU A O 1
ATOM 652 N N . THR A 1 97 ? 2.984 10.164 -11.281 1 84.5 97 THR A N 1
ATOM 653 C CA . THR A 1 97 ? 3.918 11.164 -11.789 1 84.5 97 THR A CA 1
ATOM 654 C C . THR A 1 97 ? 4.48 10.75 -13.148 1 84.5 97 THR A C 1
ATOM 656 O O . THR A 1 97 ? 5.039 9.656 -13.281 1 84.5 97 THR A O 1
ATOM 659 N N . GLY A 1 98 ? 4.273 11.5 -14.148 1 78.88 98 GLY A N 1
ATOM 660 C CA . GLY A 1 98 ? 4.891 11.352 -15.453 1 78.88 98 GLY A CA 1
ATOM 661 C C . GLY A 1 98 ? 5.812 12.5 -15.82 1 78.88 98 GLY A C 1
ATOM 662 O O . GLY A 1 98 ? 6.145 13.328 -14.969 1 78.88 98 GLY A O 1
ATOM 663 N N . ALA A 1 99 ? 6.352 12.539 -17.047 1 74.69 99 ALA A N 1
ATOM 664 C CA . ALA A 1 99 ? 7.27 13.578 -17.5 1 74.69 99 ALA A CA 1
ATOM 665 C C . ALA A 1 99 ? 6.633 14.961 -17.375 1 74.69 99 ALA A C 1
ATOM 667 O O . ALA A 1 99 ? 7.293 15.922 -16.969 1 74.69 99 ALA A O 1
ATOM 668 N N . ASP A 1 100 ? 5.422 15 -17.625 1 68.62 100 ASP A N 1
ATOM 669 C CA . ASP A 1 100 ? 4.855 16.344 -17.719 1 68.62 100 ASP A CA 1
ATOM 670 C C . ASP A 1 100 ? 3.652 16.484 -16.781 1 68.62 100 ASP A C 1
ATOM 672 O O . ASP A 1 100 ? 2.949 17.5 -16.828 1 68.62 100 ASP A O 1
ATOM 676 N N . GLU A 1 101 ? 3.424 15.438 -16.031 1 72 101 GLU A N 1
ATOM 677 C CA . GLU A 1 101 ? 2.164 15.539 -15.297 1 72 101 GLU A CA 1
ATOM 678 C C . GLU A 1 101 ? 2.256 14.844 -13.945 1 72 101 GLU A C 1
ATOM 680 O O . GLU A 1 101 ? 3.025 13.898 -13.773 1 72 101 GLU A O 1
ATOM 685 N N . ARG A 1 102 ? 1.521 15.469 -12.969 1 78.38 102 ARG A N 1
ATOM 686 C CA . ARG A 1 102 ? 1.361 14.914 -11.625 1 78.38 102 ARG A CA 1
ATOM 687 C C . ARG A 1 102 ? -0.111 14.844 -11.234 1 78.38 102 ARG A C 1
ATOM 689 O O . ARG A 1 102 ? -0.814 15.859 -11.273 1 78.38 102 ARG A O 1
ATOM 696 N N . THR A 1 103 ? -0.626 13.625 -11.078 1 81.88 103 THR A N 1
ATOM 697 C CA . THR A 1 103 ? -2.021 13.398 -10.719 1 81.88 103 THR A CA 1
ATOM 698 C C . THR A 1 103 ? -2.127 12.734 -9.344 1 81.88 103 THR A C 1
ATOM 700 O O . THR A 1 103 ? -1.359 11.82 -9.031 1 81.88 103 THR A O 1
ATOM 703 N N . MET A 1 104 ? -3.043 13.281 -8.594 1 84.69 104 MET A N 1
ATOM 704 C CA . MET A 1 104 ? -3.26 12.695 -7.273 1 84.69 104 MET A CA 1
ATOM 705 C C . MET A 1 104 ? -4.656 12.086 -7.172 1 84.69 104 MET A C 1
ATOM 707 O O . MET A 1 104 ? -5.637 12.695 -7.594 1 84.69 104 MET A O 1
ATOM 711 N N . ILE A 1 105 ? -4.73 10.938 -6.727 1 89.56 105 ILE A N 1
ATOM 712 C CA . ILE A 1 105 ? -5.973 10.234 -6.43 1 89.56 105 ILE A CA 1
ATOM 713 C C . ILE A 1 105 ? -6.043 9.914 -4.938 1 89.56 105 ILE A C 1
ATOM 715 O O . ILE A 1 105 ? -5.156 9.258 -4.395 1 89.56 105 ILE A O 1
ATOM 719 N N . THR A 1 106 ? -7.16 10.375 -4.336 1 90.56 106 THR A N 1
ATOM 720 C CA . THR A 1 106 ? -7.168 10.32 -2.877 1 90.56 106 THR A CA 1
ATOM 721 C C . THR A 1 106 ? -8.43 9.625 -2.367 1 90.56 106 THR A C 1
ATOM 723 O O . THR A 1 106 ? -9.523 9.852 -2.891 1 90.56 106 THR A O 1
ATOM 726 N N . ASP A 1 107 ? -8.25 8.734 -1.444 1 94.38 107 ASP A N 1
ATOM 727 C CA . ASP A 1 107 ? -9.281 8.211 -0.556 1 94.38 107 ASP A CA 1
ATOM 728 C C . ASP A 1 107 ? -8.969 8.531 0.903 1 94.38 107 ASP A C 1
ATOM 730 O O . ASP A 1 107 ? -8.062 7.945 1.494 1 94.38 107 ASP A O 1
ATOM 734 N N . ARG A 1 108 ? -9.734 9.438 1.493 1 93.25 108 ARG A N 1
ATOM 735 C CA . ARG A 1 108 ? -9.453 9.867 2.859 1 93.25 108 ARG A CA 1
ATOM 736 C C . ARG A 1 108 ? -9.914 8.82 3.867 1 93.25 108 ARG A C 1
ATOM 738 O O . ARG A 1 108 ? -9.484 8.828 5.023 1 93.25 108 ARG A O 1
ATOM 745 N N . GLY A 1 109 ? -10.82 7.953 3.449 1 95.25 109 GLY A N 1
ATOM 746 C CA . GLY A 1 109 ? -11.234 6.789 4.215 1 95.25 109 GLY A CA 1
ATOM 747 C C . GLY A 1 109 ? -11.602 7.117 5.652 1 95.25 109 GLY A C 1
ATOM 748 O O . GLY A 1 109 ? -12.398 8.031 5.902 1 95.25 109 GLY A O 1
ATOM 749 N N . ALA A 1 110 ? -11.055 6.383 6.559 1 97.5 110 ALA A N 1
ATOM 750 C CA . ALA A 1 110 ? -11.336 6.488 7.988 1 97.5 110 ALA A CA 1
ATOM 751 C C . ALA A 1 110 ? -10.984 7.875 8.523 1 97.5 110 ALA A C 1
ATOM 753 O O . ALA A 1 110 ? -11.562 8.336 9.508 1 97.5 110 ALA A O 1
ATOM 754 N N . GLY A 1 111 ? -10.102 8.547 7.84 1 96.94 111 GLY A N 1
ATOM 755 C CA . GLY A 1 111 ? -9.695 9.875 8.273 1 96.94 111 GLY A CA 1
ATOM 756 C C . GLY A 1 111 ? -10.852 10.859 8.344 1 96.94 111 GLY A C 1
ATOM 757 O O . GLY A 1 111 ? -10.844 11.773 9.164 1 96.94 111 GLY A O 1
ATOM 758 N N . LEU A 1 112 ? -11.852 10.641 7.516 1 96.75 112 LEU A N 1
ATOM 759 C CA . LEU A 1 112 ? -13.008 11.539 7.473 1 96.75 112 LEU A CA 1
ATOM 760 C C . LEU A 1 112 ? -13.938 11.273 8.648 1 96.75 112 LEU A C 1
ATOM 762 O O . LEU A 1 112 ? -14.828 12.086 8.938 1 96.75 112 LEU A O 1
ATOM 766 N N . LEU A 1 113 ? -13.68 10.164 9.344 1 97.81 113 LEU A N 1
ATOM 767 C CA . LEU A 1 113 ? -14.641 9.711 10.344 1 97.81 113 LEU A CA 1
ATOM 768 C C . LEU A 1 113 ? -14.055 9.812 11.75 1 97.81 113 LEU A C 1
ATOM 770 O O . LEU A 1 113 ? -14.594 9.234 12.695 1 97.81 113 LEU A O 1
ATOM 774 N N . LEU A 1 114 ? -12.922 10.539 11.859 1 98.19 114 LEU A N 1
ATOM 775 C CA . LEU A 1 114 ? -12.32 10.719 13.172 1 98.19 114 LEU A CA 1
ATOM 776 C C . LEU A 1 114 ? -13.336 11.297 14.156 1 98.19 114 LEU A C 1
ATOM 778 O O . LEU A 1 114 ? -13.945 12.336 13.883 1 98.19 114 LEU A O 1
ATOM 782 N N . ASP A 1 115 ? -13.5 10.648 15.258 1 98.25 115 ASP A N 1
ATOM 783 C CA . ASP A 1 115 ? -14.539 10.992 16.219 1 98.25 115 ASP A CA 1
ATOM 784 C C . ASP A 1 115 ? -14.117 12.18 17.094 1 98.25 115 ASP A C 1
ATOM 786 O O . ASP A 1 115 ? -13.141 12.086 17.844 1 98.25 115 ASP A O 1
ATOM 790 N N . PRO A 1 116 ? -14.953 13.266 17.078 1 98.69 116 PRO A N 1
ATOM 791 C CA . PRO A 1 116 ? -14.625 14.414 17.922 1 98.69 116 PRO A CA 1
ATOM 792 C C . PRO A 1 116 ? -14.539 14.047 19.406 1 98.69 116 PRO A C 1
ATOM 794 O O . PRO A 1 116 ? -13.703 14.602 20.125 1 98.69 116 PRO A O 1
ATOM 797 N N . ALA A 1 117 ? -15.328 13.109 19.797 1 98.56 117 ALA A N 1
ATOM 798 C CA . ALA A 1 117 ? -15.312 12.719 21.203 1 98.56 117 ALA A CA 1
ATOM 799 C C . ALA A 1 117 ? -14 12.016 21.562 1 98.56 117 ALA A C 1
ATOM 801 O O . ALA A 1 117 ? -13.461 12.203 22.656 1 98.56 117 ALA A O 1
ATOM 802 N N . HIS A 1 118 ? -13.539 11.242 20.656 1 98.44 118 HIS A N 1
ATOM 803 C CA . HIS A 1 118 ? -12.25 10.578 20.859 1 98.44 118 HIS A CA 1
ATOM 804 C C . HIS A 1 118 ? -11.117 11.586 20.953 1 98.44 118 HIS A C 1
ATOM 806 O O . HIS A 1 118 ? -10.289 11.508 21.859 1 98.44 118 HIS A O 1
ATOM 812 N N . VAL A 1 119 ? -11.133 12.562 20.078 1 98.69 119 VAL A N 1
ATOM 813 C CA . VAL A 1 119 ? -10.102 13.594 20.047 1 98.69 119 VAL A CA 1
ATOM 814 C C . VAL A 1 119 ? -10.109 14.375 21.359 1 98.69 119 VAL A C 1
ATOM 816 O O . VAL A 1 119 ? -9.07 14.555 21.984 1 98.69 119 VAL A O 1
ATOM 819 N N . SER A 1 120 ? -11.273 14.773 21.781 1 98.56 120 SER A N 1
ATOM 820 C CA . SER A 1 120 ? -11.414 15.562 23 1 98.56 120 SER A CA 1
ATOM 821 C C . SER A 1 120 ? -10.945 14.781 24.219 1 98.56 120 SER A C 1
ATOM 823 O O . SER A 1 120 ? -10.266 15.328 25.094 1 98.56 120 SER A O 1
ATOM 825 N N . ALA A 1 121 ? -11.266 13.492 24.219 1 98.25 121 ALA A N 1
ATOM 826 C CA . ALA A 1 121 ? -10.914 12.656 25.359 1 98.25 121 ALA A CA 1
ATOM 827 C C . ALA A 1 121 ? -9.398 12.523 25.5 1 98.25 121 ALA A C 1
ATOM 829 O O . ALA A 1 121 ? -8.859 12.578 26.609 1 98.25 121 ALA A O 1
ATOM 830 N N . VAL A 1 122 ? -8.711 12.359 24.422 1 97.94 122 VAL A N 1
ATOM 831 C CA . VAL A 1 122 ? -7.262 12.195 24.453 1 97.94 122 VAL A CA 1
ATOM 832 C C . VAL A 1 122 ? -6.605 13.492 24.922 1 97.94 122 VAL A C 1
ATOM 834 O O . VAL A 1 122 ? -5.703 13.469 25.766 1 97.94 122 VAL A O 1
ATOM 837 N N . ILE A 1 123 ? -7.082 14.594 24.422 1 97.69 123 ILE A N 1
ATOM 838 C CA . ILE A 1 123 ? -6.492 15.883 24.766 1 97.69 123 ILE A CA 1
ATOM 839 C C . ILE A 1 123 ? -6.797 16.219 26.219 1 97.69 123 ILE A C 1
ATOM 841 O O . ILE A 1 123 ? -5.938 16.75 26.938 1 97.69 123 ILE A O 1
ATOM 845 N N . ALA A 1 124 ? -7.973 15.875 26.641 1 95.81 124 ALA A N 1
ATOM 846 C CA . ALA A 1 124 ? -8.367 16.141 28.031 1 95.81 124 ALA A CA 1
ATOM 847 C C . ALA A 1 124 ? -7.492 15.359 29 1 95.81 124 ALA A C 1
ATOM 849 O O . ALA A 1 124 ? -7.277 15.797 30.141 1 95.81 124 ALA A O 1
ATOM 850 N N . ALA A 1 125 ? -7 14.258 28.562 1 93.81 125 ALA A N 1
ATOM 851 C CA . ALA A 1 125 ? -6.203 13.383 29.422 1 93.81 125 ALA A CA 1
ATOM 852 C C . ALA A 1 125 ? -4.734 13.805 29.406 1 93.81 125 ALA A C 1
ATOM 854 O O . ALA A 1 125 ? -3.924 13.25 30.156 1 93.81 125 ALA A O 1
ATOM 855 N N . ALA A 1 126 ? -4.383 14.766 28.594 1 88.75 126 ALA A N 1
ATOM 856 C CA . ALA A 1 126 ? -2.99 15.188 28.453 1 88.75 126 ALA A CA 1
ATOM 857 C C . ALA A 1 126 ? -2.484 15.859 29.734 1 88.75 126 ALA A C 1
ATOM 859 O O . ALA A 1 126 ? -3.258 16.469 30.469 1 88.75 126 ALA A O 1
ATOM 860 N N . ALA A 1 127 ? -1.252 15.68 29.984 1 85.44 127 ALA A N 1
ATOM 861 C CA . ALA A 1 127 ? -0.629 16.359 31.109 1 85.44 127 ALA A CA 1
ATOM 862 C C . ALA A 1 127 ? -0.546 17.859 30.875 1 85.44 127 ALA A C 1
ATOM 864 O O . ALA A 1 127 ? -0.497 18.312 29.734 1 85.44 127 ALA A O 1
ATOM 865 N N . PRO A 1 128 ? -0.526 18.594 32.031 1 84.44 128 PRO A N 1
ATOM 866 C CA . PRO A 1 128 ? -0.319 20.031 31.875 1 84.44 128 PRO A CA 1
ATOM 867 C C . PRO A 1 128 ? 0.983 20.359 31.141 1 84.44 128 PRO A C 1
ATOM 869 O O . PRO A 1 128 ? 1.975 19.641 31.281 1 84.44 128 PRO A O 1
ATOM 872 N N . GLY A 1 129 ? 0.959 21.391 30.469 1 85.38 129 GLY A N 1
ATOM 873 C CA . GLY A 1 129 ? 2.154 21.828 29.766 1 85.38 129 GLY A CA 1
ATOM 874 C C . GLY A 1 129 ? 2.346 21.156 28.422 1 85.38 129 GLY A C 1
ATOM 875 O O . GLY A 1 129 ? 3.4 21.281 27.797 1 85.38 129 GLY A O 1
ATOM 876 N N . GLY A 1 130 ? 1.357 20.5 27.953 1 93.88 130 GLY A N 1
ATOM 877 C CA . GLY A 1 130 ? 1.419 19.859 26.656 1 93.88 130 GLY A CA 1
ATOM 878 C C . GLY A 1 130 ? 1.15 20.797 25.5 1 93.88 130 GLY A C 1
ATOM 879 O O . GLY A 1 130 ? 0.928 22 25.719 1 93.88 130 GLY A O 1
ATOM 880 N N . HIS A 1 131 ? 1.359 20.312 24.344 1 98.06 131 HIS A N 1
ATOM 881 C CA . HIS A 1 131 ? 1.178 21.062 23.109 1 98.06 131 HIS A CA 1
ATOM 882 C C . HIS A 1 131 ? 0.326 20.281 22.109 1 98.06 131 HIS A C 1
ATOM 884 O O . HIS A 1 131 ? 0.479 19.062 21.984 1 98.06 131 HIS A O 1
ATOM 890 N N . LEU A 1 132 ? -0.614 20.984 21.453 1 98.56 132 LEU A N 1
ATOM 891 C CA . LEU A 1 132 ? -1.376 20.391 20.359 1 98.56 132 LEU A CA 1
ATOM 892 C C . LEU A 1 132 ? -0.823 20.844 19.016 1 98.56 132 LEU A C 1
ATOM 894 O O . LEU A 1 132 ? -0.699 22.047 18.766 1 98.56 132 LEU A O 1
ATOM 898 N N . HIS A 1 133 ? -0.425 19.922 18.219 1 98.88 133 HIS A N 1
ATOM 899 C CA . HIS A 1 133 ? -0.154 20.203 16.812 1 98.88 133 HIS A CA 1
ATOM 900 C C . HIS A 1 133 ? -1.237 19.609 15.914 1 98.88 133 HIS A C 1
ATOM 902 O O . HIS A 1 133 ? -1.371 18.391 15.82 1 98.88 133 HIS A O 1
ATOM 908 N N . LEU A 1 134 ? -1.969 20.438 15.203 1 98.88 134 LEU A N 1
ATOM 909 C CA . LEU A 1 134 ? -3.084 20.031 14.359 1 98.88 134 LEU A CA 1
ATOM 910 C C . LEU A 1 134 ? -2.725 20.141 12.883 1 98.88 134 LEU A C 1
ATOM 912 O O . LEU A 1 134 ? -2.33 21.219 12.422 1 98.88 134 LEU A O 1
ATOM 916 N N . SER A 1 135 ? -2.777 18.969 12.211 1 98.12 135 SER A N 1
ATOM 917 C CA . SER A 1 135 ? -2.768 19.047 10.75 1 98.12 135 SER A CA 1
ATOM 918 C C . SER A 1 135 ? -3.977 19.828 10.234 1 98.12 135 SER A C 1
ATOM 920 O O . SER A 1 135 ? -5.07 19.734 10.797 1 98.12 135 SER A O 1
ATOM 922 N N . GLY A 1 136 ? -3.789 20.547 9.164 1 97.06 136 GLY A N 1
ATOM 923 C CA . GLY A 1 136 ? -4.902 21.266 8.57 1 97.06 136 GLY A CA 1
ATOM 924 C C . GLY A 1 136 ? -5.922 20.359 7.918 1 97.06 136 GLY A C 1
ATOM 925 O O . GLY A 1 136 ? -7.07 20.75 7.695 1 97.06 136 GLY A O 1
ATOM 926 N N . TYR A 1 137 ? -5.656 19.172 7.648 1 94.88 137 TYR A N 1
ATOM 927 C CA . TYR A 1 137 ? -6.492 18.281 6.84 1 94.88 137 TYR A CA 1
ATOM 928 C C . TYR A 1 137 ? -7.82 18 7.531 1 94.88 137 TYR A C 1
ATOM 930 O O . TYR A 1 137 ? -8.875 18.047 6.898 1 94.88 137 TYR A O 1
ATOM 938 N N . PRO A 1 138 ? -7.832 17.766 8.883 1 97.06 138 PRO A N 1
ATOM 939 C CA . PRO A 1 138 ? -9.133 17.562 9.523 1 97.06 138 PRO A CA 1
ATOM 940 C C . PRO A 1 138 ? -10.07 18.75 9.344 1 97.06 138 PRO A C 1
ATOM 942 O O . PRO A 1 138 ? -11.289 18.578 9.281 1 97.06 138 PRO A O 1
ATOM 945 N N . LEU A 1 139 ? -9.516 19.922 9.227 1 97.62 139 LEU A N 1
ATOM 946 C CA . LEU A 1 139 ? -10.32 21.125 9.094 1 97.62 139 LEU A CA 1
ATOM 947 C C . LEU A 1 139 ? -10.805 21.312 7.664 1 97.62 139 LEU A C 1
ATOM 949 O O . LEU A 1 139 ? -11.867 21.891 7.434 1 97.62 139 LEU A O 1
ATOM 953 N N . LEU A 1 140 ? -10.102 20.812 6.734 1 95.62 140 LEU A N 1
ATOM 954 C CA . LEU A 1 140 ? -10.305 21.156 5.332 1 95.62 140 LEU A CA 1
ATOM 955 C C . LEU A 1 140 ? -11.406 20.312 4.715 1 95.62 140 LEU A C 1
ATOM 957 O O . LEU A 1 140 ? -11.93 20.625 3.646 1 95.62 140 LEU A O 1
ATOM 961 N N . HIS A 1 141 ? -11.75 19.266 5.371 1 93.38 141 HIS A N 1
ATOM 962 C CA . HIS A 1 141 ? -12.789 18.375 4.855 1 93.38 141 HIS A CA 1
ATOM 963 C C . HIS A 1 141 ? -14 18.344 5.781 1 93.38 141 HIS A C 1
ATOM 965 O O . HIS A 1 141 ? -13.852 18.25 7 1 93.38 141 HIS A O 1
ATOM 971 N N . GLY A 1 142 ? -15.188 18.359 5.156 1 94.62 142 GLY A N 1
ATOM 972 C CA . GLY A 1 142 ? -16.422 18.422 5.922 1 94.62 142 GLY A CA 1
ATOM 973 C C . GLY A 1 142 ? -16.578 17.266 6.887 1 94.62 142 GLY A C 1
ATOM 974 O O . GLY A 1 142 ? -17.016 17.453 8.023 1 94.62 142 GLY A O 1
ATOM 975 N N . GLY A 1 143 ? -16.203 16.078 6.543 1 94.88 143 GLY A N 1
ATOM 976 C CA . GLY A 1 143 ? -16.359 14.891 7.359 1 94.88 143 GLY A CA 1
ATOM 977 C C . GLY A 1 143 ? -15.5 14.906 8.609 1 94.88 143 GLY A C 1
ATOM 978 O O . GLY A 1 143 ? -15.945 14.492 9.68 1 94.88 143 GLY A O 1
ATOM 979 N N . SER A 1 144 ? -14.328 15.438 8.477 1 97 144 SER A N 1
ATOM 980 C CA . SER A 1 144 ? -13.383 15.398 9.586 1 97 144 SER A CA 1
ATOM 981 C C . SER A 1 144 ? -13.336 16.734 10.32 1 97 144 SER A C 1
ATOM 983 O O . SER A 1 144 ? -12.758 16.828 11.406 1 97 144 SER A O 1
ATOM 985 N N . ARG A 1 145 ? -13.969 17.766 9.875 1 98.25 145 ARG A N 1
ATOM 986 C CA . ARG A 1 145 ? -13.875 19.109 10.438 1 98.25 145 ARG A CA 1
ATOM 987 C C . ARG A 1 145 ? -14.352 19.141 11.891 1 98.25 145 ARG A C 1
ATOM 989 O O . ARG A 1 145 ? -13.727 19.766 12.742 1 98.25 145 ARG A O 1
ATOM 996 N N . PRO A 1 146 ? -15.398 18.406 12.203 1 98.62 146 PRO A N 1
ATOM 997 C CA . PRO A 1 146 ? -15.805 18.391 13.609 1 98.62 146 PRO A CA 1
ATOM 998 C C . PRO A 1 146 ? -14.688 17.906 14.539 1 98.62 146 PRO A C 1
ATOM 1000 O O . PRO A 1 146 ? -14.531 18.422 15.648 1 98.62 146 PRO A O 1
ATOM 1003 N N . ALA A 1 147 ? -13.938 16.969 14.086 1 98.69 147 ALA A N 1
ATOM 1004 C CA . ALA A 1 147 ? -12.836 16.453 14.898 1 98.69 147 ALA A CA 1
ATOM 1005 C C . ALA A 1 147 ? -11.734 17.5 15.047 1 98.69 147 ALA A C 1
ATOM 1007 O O . ALA A 1 147 ? -11.164 17.672 16.125 1 98.69 147 ALA A O 1
ATOM 1008 N N . GLY A 1 148 ? -11.43 18.172 13.945 1 98.75 148 GLY A N 1
ATOM 1009 C CA . GLY A 1 148 ? -10.453 19.25 14.016 1 98.75 148 GLY A CA 1
ATOM 1010 C C . GLY A 1 148 ? -10.859 20.375 14.953 1 98.75 148 GLY A C 1
ATOM 1011 O O . GLY A 1 148 ? -10.047 20.844 15.758 1 98.75 148 GLY A O 1
ATOM 1012 N N . LEU A 1 149 ? -12.094 20.719 14.859 1 98.75 149 LEU A N 1
ATOM 1013 C CA . LEU A 1 149 ? -12.609 21.766 15.719 1 98.75 149 LEU A CA 1
ATOM 1014 C C . LEU A 1 149 ? -12.641 21.328 17.172 1 98.75 149 LEU A C 1
ATOM 1016 O O . LEU A 1 149 ? -12.367 22.109 18.078 1 98.75 149 LEU A O 1
ATOM 1020 N N . ALA A 1 150 ? -12.953 20.078 17.406 1 98.81 150 ALA A N 1
ATOM 1021 C CA . ALA A 1 150 ? -12.945 19.531 18.766 1 98.81 150 ALA A CA 1
ATOM 1022 C C . ALA A 1 150 ? -11.547 19.562 19.359 1 98.81 150 ALA A C 1
ATOM 1024 O O . ALA A 1 150 ? -11.383 19.812 20.562 1 98.81 150 ALA A O 1
ATOM 1025 N N . ALA A 1 151 ? -10.578 19.328 18.531 1 98.75 151 ALA A N 1
ATOM 1026 C CA . ALA A 1 151 ? -9.188 19.391 19 1 98.75 151 ALA A CA 1
ATOM 1027 C C . ALA A 1 151 ? -8.828 20.781 19.484 1 98.75 151 ALA A C 1
ATOM 1029 O O . ALA A 1 151 ? -8.266 20.938 20.578 1 98.75 151 ALA A O 1
ATOM 1030 N N . LEU A 1 152 ? -9.195 21.766 18.688 1 98.62 152 LEU A N 1
ATOM 1031 C CA . LEU A 1 152 ? -8.891 23.141 19.031 1 98.62 152 LEU A CA 1
ATOM 1032 C C . LEU A 1 152 ? -9.625 23.562 20.312 1 98.62 152 LEU A C 1
ATOM 1034 O O . LEU A 1 152 ? -9.039 24.188 21.188 1 98.62 152 LEU A O 1
ATOM 1038 N N . ALA A 1 153 ? -10.836 23.156 20.422 1 98.31 153 ALA A N 1
ATOM 1039 C CA . ALA A 1 153 ? -11.633 23.5 21.609 1 98.31 153 ALA A CA 1
ATOM 1040 C C . ALA A 1 153 ? -11.062 22.844 22.859 1 98.31 153 ALA A C 1
ATOM 1042 O O . ALA A 1 153 ? -10.922 23.484 23.906 1 98.31 153 ALA A O 1
ATOM 1043 N N . ALA A 1 154 ? -10.75 21.609 22.766 1 98.06 154 ALA A N 1
ATOM 1044 C CA . ALA A 1 154 ? -10.219 20.859 23.906 1 98.06 154 ALA A CA 1
ATOM 1045 C C . ALA A 1 154 ? -8.875 21.438 24.359 1 98.06 154 ALA A C 1
ATOM 1047 O O . ALA A 1 154 ? -8.602 21.516 25.562 1 98.06 154 ALA A O 1
ATOM 1048 N N . ALA A 1 155 ? -8.062 21.781 23.406 1 97.69 155 ALA A N 1
ATOM 1049 C CA . ALA A 1 155 ? -6.762 22.359 23.734 1 97.69 155 ALA A CA 1
ATOM 1050 C C . ALA A 1 155 ? -6.922 23.672 24.5 1 97.69 155 ALA A C 1
ATOM 1052 O O . ALA A 1 155 ? -6.211 23.922 25.469 1 97.69 155 ALA A O 1
ATOM 1053 N N . ARG A 1 156 ? -7.828 24.5 24.047 1 95.81 156 ARG A N 1
ATOM 1054 C CA . ARG A 1 156 ? -8.117 25.766 24.719 1 95.81 156 ARG A CA 1
ATOM 1055 C C . ARG A 1 156 ? -8.586 25.531 26.156 1 95.81 156 ARG A C 1
ATOM 1057 O O . ARG A 1 156 ? -8.109 26.203 27.078 1 95.81 156 ARG A O 1
ATOM 1064 N N . GLU A 1 157 ? -9.453 24.609 26.297 1 95.5 157 GLU A N 1
ATOM 1065 C CA . GLU A 1 157 ? -9.992 24.297 27.609 1 95.5 157 GLU A CA 1
ATOM 1066 C C . GLU A 1 157 ? -8.898 23.797 28.547 1 95.5 157 GLU A C 1
ATOM 1068 O O . GLU A 1 157 ? -8.914 24.109 29.75 1 95.5 157 GLU A O 1
ATOM 1073 N N . ARG A 1 158 ? -8.008 23.078 28.031 1 95.25 158 ARG A N 1
ATOM 1074 C CA . ARG A 1 158 ? -6.949 22.469 28.828 1 95.25 158 ARG A CA 1
ATOM 1075 C C . ARG A 1 158 ? -5.785 23.438 29.016 1 95.25 158 ARG A C 1
ATOM 1077 O O . ARG A 1 158 ? -4.895 23.203 29.844 1 95.25 158 ARG A O 1
ATOM 1084 N N . GLY A 1 159 ? -5.805 24.484 28.234 1 94.75 159 GLY A N 1
ATOM 1085 C CA . GLY A 1 159 ? -4.742 25.469 28.312 1 94.75 159 GLY A CA 1
ATOM 1086 C C . GLY A 1 159 ? -3.477 25.047 27.594 1 94.75 159 GLY A C 1
ATOM 1087 O O . GLY A 1 159 ? -2.373 25.422 28 1 94.75 159 GLY A O 1
ATOM 1088 N N . LEU A 1 160 ? -3.576 24.219 26.609 1 96.56 160 LEU A N 1
ATOM 1089 C CA . LEU A 1 160 ? -2.432 23.812 25.797 1 96.56 160 LEU A CA 1
ATOM 1090 C C . LEU A 1 160 ? -2.068 24.891 24.781 1 96.56 160 LEU A C 1
ATOM 1092 O O . LEU A 1 160 ? -2.945 25.578 24.266 1 96.56 160 LEU A O 1
ATOM 1096 N N . THR A 1 161 ? -0.799 25.031 24.516 1 97.06 161 THR A N 1
ATOM 1097 C CA . THR A 1 161 ? -0.421 25.797 23.328 1 97.06 161 THR A CA 1
ATOM 1098 C C . THR A 1 161 ? -0.749 25.016 22.062 1 97.06 161 THR A C 1
ATOM 1100 O O . THR A 1 161 ? -0.818 23.781 22.094 1 97.06 161 THR A O 1
ATOM 1103 N N . VAL A 1 162 ? -0.99 25.781 20.922 1 98.5 162 VAL A N 1
ATOM 1104 C CA . VAL A 1 162 ? -1.516 25.125 19.734 1 98.5 162 VAL A CA 1
ATOM 1105 C C . VAL A 1 162 ? -0.742 25.609 18.5 1 98.5 162 VAL A C 1
ATOM 1107 O O . VAL A 1 162 ? -0.514 26.812 18.328 1 98.5 162 VAL A O 1
ATOM 1110 N N . SER A 1 163 ? -0.283 24.672 17.719 1 98.88 163 SER A N 1
ATOM 1111 C CA . SER A 1 163 ? 0.195 24.953 16.375 1 98.88 163 SER A CA 1
ATOM 1112 C C . SER A 1 163 ? -0.666 24.25 15.328 1 98.88 163 SER A C 1
ATOM 1114 O O . SER A 1 163 ? -1.196 23.172 15.578 1 98.88 163 SER A O 1
ATOM 1116 N N . VAL A 1 164 ? -0.818 24.875 14.148 1 98.81 164 VAL A N 1
ATOM 1117 C CA . VAL A 1 164 ? -1.572 24.312 13.031 1 98.81 164 VAL A CA 1
ATOM 1118 C C . VAL A 1 164 ? -0.725 24.375 11.766 1 98.81 164 VAL A C 1
ATOM 1120 O O . VAL A 1 164 ? -0.08 25.391 11.484 1 98.81 164 VAL A O 1
ATOM 1123 N N . ASP A 1 165 ? -0.658 23.25 11.055 1 98.38 165 ASP A N 1
ATOM 1124 C CA . ASP A 1 165 ? -0.102 23.219 9.711 1 98.38 165 ASP A CA 1
ATOM 1125 C C . ASP A 1 165 ? -1.2 23.375 8.656 1 98.38 165 ASP A C 1
ATOM 1127 O O . ASP A 1 165 ? -2.176 22.625 8.656 1 98.38 165 ASP A O 1
ATOM 1131 N N . ALA A 1 166 ? -1.066 24.266 7.766 1 96.19 166 ALA A N 1
ATOM 1132 C CA . ALA A 1 166 ? -2.125 24.594 6.816 1 96.19 166 ALA A CA 1
ATOM 1133 C C . ALA A 1 166 ? -2.387 23.438 5.859 1 96.19 166 ALA A C 1
ATOM 1135 O O . ALA A 1 166 ? -3.488 23.297 5.32 1 96.19 166 ALA A O 1
ATOM 1136 N N . ALA A 1 167 ? -1.414 22.562 5.617 1 89.5 167 ALA A N 1
ATOM 1137 C CA . ALA A 1 167 ? -1.535 21.234 5.016 1 89.5 167 ALA A CA 1
ATOM 1138 C C . ALA A 1 167 ? -1.408 21.312 3.496 1 89.5 167 ALA A C 1
ATOM 1140 O O . ALA A 1 167 ? -0.467 20.75 2.92 1 89.5 167 ALA A O 1
ATOM 1141 N N . SER A 1 168 ? -2.369 22.031 2.779 1 89.19 168 SER A N 1
ATOM 1142 C CA . SER A 1 168 ? -2.363 21.969 1.322 1 89.19 168 SER A CA 1
ATOM 1143 C C . SER A 1 168 ? -3.111 23.141 0.714 1 89.19 168 SER A C 1
ATOM 1145 O O . SER A 1 168 ? -4.227 23.469 1.134 1 89.19 168 SER A O 1
ATOM 1147 N N . ALA A 1 169 ? -2.615 23.641 -0.39 1 90.5 169 ALA A N 1
ATOM 1148 C CA . ALA A 1 169 ? -3.146 24.859 -0.979 1 90.5 169 ALA A CA 1
ATOM 1149 C C . ALA A 1 169 ? -4.492 24.609 -1.653 1 90.5 169 ALA A C 1
ATOM 1151 O O . ALA A 1 169 ? -5.43 25.391 -1.495 1 90.5 169 ALA A O 1
ATOM 1152 N N . ALA A 1 170 ? -4.578 23.531 -2.311 1 86.94 170 ALA A N 1
ATOM 1153 C CA . ALA A 1 170 ? -5.797 23.297 -3.082 1 86.94 170 ALA A CA 1
ATOM 1154 C C . ALA A 1 170 ? -6.988 23.047 -2.164 1 86.94 170 ALA A C 1
ATOM 1156 O O . ALA A 1 170 ? -8.008 23.734 -2.252 1 86.94 170 ALA A O 1
ATOM 1157 N N . PRO A 1 171 ? -6.832 22.156 -1.229 1 88.56 171 PRO A N 1
ATOM 1158 C CA . PRO A 1 171 ? -7.93 21.984 -0.272 1 88.56 171 PRO A CA 1
ATOM 1159 C C . PRO A 1 171 ? -8.227 23.25 0.514 1 88.56 171 PRO A C 1
ATOM 1161 O O . PRO A 1 171 ? -9.383 23.5 0.882 1 88.56 171 PRO A O 1
ATOM 1164 N N . LEU A 1 172 ? -7.273 24.047 0.761 1 93.12 172 LEU A N 1
ATOM 1165 C CA . LEU A 1 172 ? -7.457 25.328 1.448 1 93.12 172 LEU A CA 1
ATOM 1166 C C . LEU A 1 172 ? -8.328 26.266 0.623 1 93.12 172 LEU A C 1
ATOM 1168 O O . LEU A 1 172 ? -9.227 26.922 1.162 1 93.12 172 LEU A O 1
ATOM 1172 N N . ARG A 1 173 ? -8.055 26.25 -0.654 1 93.44 173 ARG A N 1
ATOM 1173 C CA . ARG A 1 173 ? -8.867 27.078 -1.55 1 93.44 173 ARG A CA 1
ATOM 1174 C C . ARG A 1 173 ? -10.32 26.609 -1.552 1 93.44 173 ARG A C 1
ATOM 1176 O O . ARG A 1 173 ? -11.242 27.438 -1.513 1 93.44 173 ARG A O 1
ATOM 1183 N N . ASP A 1 174 ? -10.5 25.391 -1.537 1 90.56 174 ASP A N 1
ATOM 1184 C CA . ASP A 1 174 ? -11.844 24.828 -1.556 1 90.56 174 ASP A CA 1
ATOM 1185 C C . ASP A 1 174 ? -12.602 25.141 -0.267 1 90.56 174 ASP A C 1
ATOM 1187 O O . ASP A 1 174 ? -13.797 25.438 -0.298 1 90.56 174 ASP A O 1
ATOM 1191 N N . ALA A 1 175 ? -11.906 25.047 0.871 1 93.12 175 ALA A N 1
ATOM 1192 C CA . ALA A 1 175 ? -12.531 25.312 2.166 1 93.12 175 ALA A CA 1
ATOM 1193 C C . ALA A 1 175 ? -12.781 26.812 2.35 1 93.12 175 ALA A C 1
ATOM 1195 O O . ALA A 1 175 ? -13.727 27.203 3.035 1 93.12 175 ALA A O 1
ATOM 1196 N N . GLY A 1 176 ? -11.883 27.625 1.75 1 96.19 176 GLY A N 1
ATOM 1197 C CA . GLY A 1 176 ? -11.977 29.062 1.897 1 96.19 176 GLY A CA 1
ATOM 1198 C C . GLY A 1 176 ? -11.016 29.625 2.932 1 96.19 176 GLY A C 1
ATOM 1199 O O . GLY A 1 176 ? -11.086 29.266 4.109 1 96.19 176 GLY A O 1
ATOM 1200 N N . ALA A 1 177 ? -10.273 30.594 2.504 1 96.56 177 ALA A N 1
ATOM 1201 C CA . ALA A 1 177 ? -9.242 31.203 3.348 1 96.56 177 ALA A CA 1
ATOM 1202 C C . ALA A 1 177 ? -9.852 31.812 4.602 1 96.56 177 ALA A C 1
ATOM 1204 O O . ALA A 1 177 ? -9.352 31.609 5.711 1 96.56 177 ALA A O 1
ATOM 1205 N N . ALA A 1 178 ? -10.922 32.5 4.438 1 97.38 178 ALA A N 1
ATOM 1206 C CA . ALA A 1 178 ? -11.562 33.156 5.559 1 97.38 178 ALA A CA 1
ATOM 1207 C C . ALA A 1 178 ? -12.078 32.188 6.59 1 97.38 178 ALA A C 1
ATOM 1209 O O . ALA A 1 178 ? -11.93 32.375 7.797 1 97.38 178 ALA A O 1
ATOM 1210 N N . ALA A 1 179 ? -12.688 31.156 6.086 1 98 179 ALA A N 1
ATOM 1211 C CA . ALA A 1 179 ? -13.203 30.125 6.988 1 98 179 ALA A CA 1
ATOM 1212 C C . ALA A 1 179 ? -12.07 29.469 7.766 1 98 179 ALA A C 1
ATOM 1214 O O . ALA A 1 179 ? -12.156 29.312 8.992 1 98 179 ALA A O 1
ATOM 1215 N N . PHE A 1 180 ? -11.094 29.125 7.086 1 98.5 180 PHE A N 1
ATOM 1216 C CA . PHE A 1 180 ? -9.953 28.484 7.727 1 98.5 180 PHE A CA 1
ATOM 1217 C C . PHE A 1 180 ? -9.352 29.375 8.797 1 98.5 180 PHE A C 1
ATOM 1219 O O . PHE A 1 180 ? -9.086 28.938 9.914 1 98.5 180 PHE A O 1
ATOM 1226 N N . LEU A 1 181 ? -9.125 30.656 8.461 1 98.56 181 LEU A N 1
ATOM 1227 C CA . LEU A 1 181 ? -8.531 31.609 9.398 1 98.56 181 LEU A CA 1
ATOM 1228 C C . LEU A 1 181 ? -9.438 31.812 10.609 1 98.56 181 LEU A C 1
ATOM 1230 O O . LEU A 1 181 ? -8.945 32.031 11.719 1 98.56 181 LEU A O 1
ATOM 1234 N N . ALA A 1 182 ? -10.672 31.688 10.406 1 98.31 182 ALA A N 1
ATOM 1235 C CA . ALA A 1 182 ? -11.609 31.766 11.523 1 98.31 182 ALA A CA 1
ATOM 1236 C C . ALA A 1 182 ? -11.469 30.547 12.445 1 98.31 182 ALA A C 1
ATOM 1238 O O . ALA A 1 182 ? -11.539 30.672 13.664 1 98.31 182 ALA A O 1
ATOM 1239 N N . TRP A 1 183 ? -11.305 29.422 11.867 1 98.44 183 TRP A N 1
ATOM 1240 C CA . TRP A 1 183 ? -11.18 28.188 12.648 1 98.44 183 TRP A CA 1
ATOM 1241 C C . TRP A 1 183 ? -9.922 28.219 13.516 1 98.44 183 TRP A C 1
ATOM 1243 O O . TRP A 1 183 ? -9.938 27.75 14.656 1 98.44 183 TRP A O 1
ATOM 1253 N N . VAL A 1 184 ? -8.82 28.781 13 1 98.5 184 VAL A N 1
ATOM 1254 C CA . VAL A 1 184 ? -7.547 28.656 13.695 1 98.5 184 VAL A CA 1
ATOM 1255 C C . VAL A 1 184 ? -7.23 29.938 14.445 1 98.5 184 VAL A C 1
ATOM 1257 O O . VAL A 1 184 ? -6.109 30.141 14.914 1 98.5 184 VAL A O 1
ATOM 1260 N N . ARG A 1 185 ? -8.203 30.781 14.547 1 97.75 185 ARG A N 1
ATOM 1261 C CA . ARG A 1 185 ? -8.016 32.094 15.172 1 97.75 185 ARG A CA 1
ATOM 1262 C C . ARG A 1 185 ? -7.453 31.953 16.578 1 97.75 185 ARG A C 1
ATOM 1264 O O . ARG A 1 185 ? -7.898 31.094 17.344 1 97.75 185 ARG A O 1
ATOM 1271 N N . ALA A 1 186 ? -6.449 32.719 16.875 1 95.06 186 ALA A N 1
ATOM 1272 C CA . ALA A 1 186 ? -5.875 32.906 18.219 1 95.06 186 ALA A CA 1
ATOM 1273 C C . ALA A 1 186 ? -5.008 31.703 18.594 1 95.06 186 ALA A C 1
ATOM 1275 O O . ALA A 1 186 ? -4.594 31.562 19.75 1 95.06 186 ALA A O 1
ATOM 1276 N N . THR A 1 187 ? -4.742 30.734 17.656 1 97.88 187 THR A N 1
ATOM 1277 C CA . THR A 1 187 ? -3.75 29.703 17.922 1 97.88 187 THR A CA 1
ATOM 1278 C C . THR A 1 187 ? -2.354 30.297 18.031 1 97.88 187 THR A C 1
ATOM 1280 O O . THR A 1 187 ? -2.145 31.453 17.656 1 97.88 187 THR A O 1
ATOM 1283 N N . ASP A 1 188 ? -1.463 29.562 18.578 1 98.19 188 ASP A N 1
ATOM 1284 C CA . ASP A 1 188 ? -0.162 30.125 18.938 1 98.19 188 ASP A CA 1
ATOM 1285 C C . ASP A 1 188 ? 0.755 30.203 17.719 1 98.19 188 ASP A C 1
ATOM 1287 O O . ASP A 1 188 ? 1.599 31.094 17.625 1 98.19 188 ASP A O 1
ATOM 1291 N N . LEU A 1 189 ? 0.627 29.25 16.797 1 98.75 189 LEU A N 1
ATOM 1292 C CA . LEU A 1 189 ? 1.561 29.156 15.688 1 98.75 189 LEU A CA 1
ATOM 1293 C C . LEU A 1 189 ? 0.891 28.547 14.461 1 98.75 189 LEU A C 1
ATOM 1295 O O . LEU A 1 189 ? 0.255 27.5 14.555 1 98.75 189 LEU A O 1
ATOM 1299 N N . LEU A 1 190 ? 0.966 29.219 13.352 1 98.81 190 LEU A N 1
ATOM 1300 C CA . LEU A 1 190 ? 0.518 28.719 12.055 1 98.81 190 LEU A CA 1
ATOM 1301 C C . LEU A 1 190 ? 1.702 28.484 11.125 1 98.81 190 LEU A C 1
ATOM 1303 O O . LEU A 1 190 ? 2.537 29.375 10.945 1 98.81 190 LEU A O 1
ATOM 1307 N N . LEU A 1 191 ? 1.818 27.266 10.609 1 98.69 191 LEU A N 1
ATOM 1308 C CA . LEU A 1 191 ? 2.842 26.922 9.633 1 98.69 191 LEU A CA 1
ATOM 1309 C C . LEU A 1 191 ? 2.238 26.781 8.242 1 98.69 191 LEU A C 1
ATOM 1311 O O . LEU A 1 191 ? 1.2 26.141 8.07 1 98.69 191 LEU A O 1
ATOM 1315 N N . CYS A 1 192 ? 2.824 27.375 7.266 1 97.62 192 CYS A N 1
ATOM 1316 C CA . CYS A 1 192 ? 2.381 27.203 5.887 1 97.62 192 CYS A CA 1
ATOM 1317 C C . CYS A 1 192 ? 3.551 27.312 4.918 1 97.62 192 CYS A C 1
ATOM 1319 O O . CYS A 1 192 ? 4.613 27.828 5.277 1 97.62 192 CYS A O 1
ATOM 1321 N N . ASN A 1 193 ? 3.414 26.719 3.738 1 96.19 193 ASN A N 1
ATOM 1322 C CA . ASN A 1 193 ? 4.379 26.969 2.674 1 96.19 193 ASN A CA 1
ATOM 1323 C C . ASN A 1 193 ? 3.963 28.156 1.808 1 96.19 193 ASN A C 1
ATOM 1325 O O . ASN A 1 193 ? 2.959 28.812 2.09 1 96.19 193 ASN A O 1
ATOM 1329 N N . ALA A 1 194 ? 4.715 28.422 0.816 1 95 194 ALA A N 1
ATOM 1330 C CA . ALA A 1 194 ? 4.496 29.594 -0.012 1 95 194 ALA A CA 1
ATOM 1331 C C . ALA A 1 194 ? 3.131 29.547 -0.695 1 95 194 ALA A C 1
ATOM 1333 O O . ALA A 1 194 ? 2.416 30.547 -0.743 1 95 194 ALA A O 1
ATOM 1334 N N . ASP A 1 195 ? 2.732 28.422 -1.241 1 94.12 195 ASP A N 1
ATOM 1335 C CA . ASP A 1 195 ? 1.455 28.266 -1.933 1 94.12 195 ASP A CA 1
ATOM 1336 C C . ASP A 1 195 ? 0.284 28.438 -0.969 1 94.12 195 ASP A C 1
ATOM 1338 O O . ASP A 1 195 ? -0.712 29.078 -1.307 1 94.12 195 ASP A O 1
ATOM 1342 N N . GLU A 1 196 ? 0.42 27.906 0.192 1 96.12 196 GLU A N 1
ATOM 1343 C CA . GLU A 1 196 ? -0.616 28.031 1.213 1 96.12 196 GLU A CA 1
ATOM 1344 C C . GLU A 1 196 ? -0.734 29.453 1.725 1 96.12 196 GLU A C 1
ATOM 1346 O O . GLU A 1 196 ? -1.841 29.969 1.922 1 96.12 196 GLU A O 1
ATOM 1351 N N . ALA A 1 197 ? 0.397 30.094 1.869 1 97.88 197 ALA A N 1
ATOM 1352 C CA . ALA A 1 197 ? 0.395 31.5 2.277 1 97.88 197 ALA A CA 1
ATOM 1353 C C . ALA A 1 197 ? -0.284 32.375 1.229 1 97.88 197 ALA A C 1
ATOM 1355 O O . ALA A 1 197 ? -0.992 33.312 1.567 1 97.88 197 ALA A O 1
ATOM 1356 N N . ASP A 1 198 ? -0.059 31.984 0.021 1 97.5 198 ASP A N 1
ATOM 1357 C CA . ASP A 1 198 ? -0.697 32.719 -1.064 1 97.5 198 ASP A CA 1
ATOM 1358 C C . ASP A 1 198 ? -2.219 32.625 -0.988 1 97.5 198 ASP A C 1
ATOM 1360 O O . ASP A 1 198 ? -2.934 33.594 -1.235 1 97.5 198 ASP A O 1
ATOM 1364 N N . VAL A 1 199 ? -2.689 31.484 -0.639 1 97 199 VAL A N 1
ATOM 1365 C CA . VAL A 1 199 ? -4.125 31.266 -0.524 1 97 199 VAL A CA 1
ATOM 1366 C C . VAL A 1 199 ? -4.676 32.031 0.674 1 97 199 VAL A C 1
ATOM 1368 O O . VAL A 1 199 ? -5.711 32.688 0.572 1 97 199 VAL A O 1
ATOM 1371 N N . LEU A 1 200 ? -3.971 32.062 1.76 1 98.12 200 LEU A N 1
ATOM 1372 C CA . LEU A 1 200 ? -4.492 32.562 3.027 1 98.12 200 LEU A CA 1
ATOM 1373 C C . LEU A 1 200 ? -4.336 34.062 3.121 1 98.12 200 LEU A C 1
ATOM 1375 O O . LEU A 1 200 ? -5.199 34.75 3.676 1 98.12 200 LEU A O 1
ATOM 1379 N N . ALA A 1 201 ? -3.229 34.594 2.574 1 97.81 201 ALA A N 1
ATOM 1380 C CA . ALA A 1 201 ? -2.873 35.969 2.842 1 97.81 201 ALA A CA 1
ATOM 1381 C C . ALA A 1 201 ? -2.881 36.781 1.558 1 97.81 201 ALA A C 1
ATOM 1383 O O . ALA A 1 201 ? -2.76 38.031 1.599 1 97.81 201 ALA A O 1
ATOM 1384 N N . GLY A 1 202 ? -3.021 36.125 0.4 1 96.81 202 GLY A N 1
ATOM 1385 C CA . GLY A 1 202 ? -2.936 36.844 -0.869 1 96.81 202 GLY A CA 1
ATOM 1386 C C . GLY A 1 202 ? -1.51 37.031 -1.348 1 96.81 202 GLY A C 1
ATOM 1387 O O . GLY A 1 202 ? -0.565 36.562 -0.708 1 96.81 202 GLY A O 1
ATOM 1388 N N . PRO A 1 203 ? -1.389 37.688 -2.453 1 95.62 203 PRO A N 1
ATOM 1389 C CA . PRO A 1 203 ? -0.061 37.844 -3.053 1 95.62 203 PRO A CA 1
ATOM 1390 C C . PRO A 1 203 ? 0.884 38.688 -2.195 1 95.62 203 PRO A C 1
ATOM 1392 O O . PRO A 1 203 ? 0.436 39.562 -1.465 1 95.62 203 PRO A O 1
ATOM 1395 N N . GLY A 1 204 ? 2.207 38.438 -2.32 1 95.5 204 GLY A N 1
ATOM 1396 C CA . GLY A 1 204 ? 3.25 39.125 -1.579 1 95.5 204 GLY A CA 1
ATOM 1397 C C . GLY A 1 204 ? 4.445 38.25 -1.27 1 95.5 204 GLY A C 1
ATOM 1398 O O . GLY A 1 204 ? 4.441 37.062 -1.568 1 95.5 204 GLY A O 1
ATOM 1399 N N . ASP A 1 205 ? 5.438 38.938 -0.721 1 95.75 205 ASP A N 1
ATOM 1400 C CA . ASP A 1 205 ? 6.559 38.125 -0.281 1 95.75 205 ASP A CA 1
ATOM 1401 C C . ASP A 1 205 ? 6.246 37.438 1.045 1 95.75 205 ASP A C 1
ATOM 1403 O O . ASP A 1 205 ? 5.246 37.75 1.696 1 95.75 205 ASP A O 1
ATOM 1407 N N . ALA A 1 206 ? 7.051 36.531 1.428 1 97.12 206 ALA A N 1
ATOM 1408 C CA . ALA A 1 206 ? 6.797 35.656 2.574 1 97.12 206 ALA A CA 1
ATOM 1409 C C . ALA A 1 206 ? 6.676 36.469 3.861 1 97.12 206 ALA A C 1
ATOM 1411 O O . ALA A 1 206 ? 5.844 36.156 4.719 1 97.12 206 ALA A O 1
ATOM 1412 N N . GLY A 1 207 ? 7.512 37.469 4.008 1 97.31 207 GLY A N 1
ATOM 1413 C CA . GLY A 1 207 ? 7.457 38.312 5.191 1 97.31 207 GLY A CA 1
ATOM 1414 C C . GLY A 1 207 ? 6.152 39.062 5.32 1 97.31 207 GLY A C 1
ATOM 1415 O O . GLY A 1 207 ? 5.574 39.156 6.406 1 97.31 207 GLY A O 1
ATOM 1416 N N . GLU A 1 208 ? 5.707 39.594 4.215 1 97.5 208 GLU A N 1
ATOM 1417 C CA . GLU A 1 208 ? 4.449 40.344 4.191 1 97.5 208 GLU A CA 1
ATOM 1418 C C . GLU A 1 208 ? 3.264 39.438 4.477 1 97.5 208 GLU A C 1
ATOM 1420 O O . GLU A 1 208 ? 2.363 39.781 5.238 1 97.5 208 GLU A O 1
ATOM 1425 N N . GLN A 1 209 ? 3.295 38.344 3.846 1 98.19 209 GLN A N 1
ATOM 1426 C CA . GLN A 1 209 ? 2.221 37.375 4.035 1 98.19 209 GLN A CA 1
ATOM 1427 C C . GLN A 1 209 ? 2.145 36.906 5.488 1 98.19 209 GLN A C 1
ATOM 1429 O O . GLN A 1 209 ? 1.062 36.875 6.074 1 98.19 209 GLN A O 1
ATOM 1434 N N . ALA A 1 210 ? 3.293 36.625 6.055 1 98.5 210 ALA A N 1
ATOM 1435 C CA . ALA A 1 210 ? 3.34 36.219 7.453 1 98.5 210 ALA A CA 1
ATOM 1436 C C . ALA A 1 210 ? 2.777 37.281 8.367 1 98.5 210 ALA A C 1
ATOM 1438 O O . ALA A 1 210 ? 1.988 37 9.273 1 98.5 210 ALA A O 1
ATOM 1439 N N . ARG A 1 211 ? 3.154 38.469 8.109 1 98 211 ARG A N 1
ATOM 1440 C CA . ARG A 1 211 ? 2.693 39.594 8.922 1 98 211 ARG A CA 1
ATOM 1441 C C . ARG A 1 211 ? 1.179 39.75 8.844 1 98 211 ARG A C 1
ATOM 1443 O O . ARG A 1 211 ? 0.519 39.969 9.859 1 98 211 ARG A O 1
ATOM 1450 N N . ARG A 1 212 ? 0.674 39.625 7.66 1 98.06 212 ARG A N 1
ATOM 1451 C CA . ARG A 1 212 ? -0.773 39.719 7.496 1 98.06 212 ARG A CA 1
ATOM 1452 C C . ARG A 1 212 ? -1.487 38.625 8.305 1 98.06 212 ARG A C 1
ATOM 1454 O O . ARG A 1 212 ? -2.541 38.875 8.891 1 98.06 212 ARG A O 1
ATOM 1461 N N . LEU A 1 213 ? -0.921 37.5 8.359 1 98.56 213 LEU A N 1
ATOM 1462 C CA . LEU A 1 213 ? -1.561 36.375 9 1 98.56 213 LEU A CA 1
ATOM 1463 C C . LEU A 1 213 ? -1.488 36.5 10.523 1 98.56 213 LEU A C 1
ATOM 1465 O O . LEU A 1 213 ? -2.271 35.875 11.242 1 98.56 213 LEU A O 1
ATOM 1469 N N . THR A 1 214 ? -0.552 37.312 11.062 1 98.12 214 THR A N 1
ATOM 1470 C CA . THR A 1 214 ? -0.434 37.5 12.508 1 98.12 214 THR A CA 1
ATOM 1471 C C . THR A 1 214 ? -1.644 38.25 13.055 1 98.12 214 THR A C 1
ATOM 1473 O O . THR A 1 214 ? -1.851 38.312 14.266 1 98.12 214 THR A O 1
ATOM 1476 N N . ALA A 1 215 ? -2.443 38.781 12.18 1 97.62 215 ALA A N 1
ATOM 1477 C CA . ALA A 1 215 ? -3.703 39.406 12.609 1 97.62 215 ALA A CA 1
ATOM 1478 C C . ALA A 1 215 ? -4.672 38.344 13.117 1 97.62 215 ALA A C 1
ATOM 1480 O O . ALA A 1 215 ? -5.641 38.656 13.812 1 97.62 215 ALA A O 1
ATOM 1481 N N . HIS A 1 216 ? -4.434 37.125 12.789 1 98 216 HIS A N 1
ATOM 1482 C CA . HIS A 1 216 ? -5.375 36.062 13.094 1 98 216 HIS A CA 1
ATOM 1483 C C . HIS A 1 216 ? -4.801 35.094 14.148 1 98 216 HIS A C 1
ATOM 1485 O O . HIS A 1 216 ? -5.555 34.5 14.906 1 98 216 HIS A O 1
ATOM 1491 N N . VAL A 1 217 ? -3.477 34.938 14.172 1 98.06 217 VAL A N 1
ATOM 1492 C CA . VAL A 1 217 ? -2.824 33.969 15.055 1 98.06 217 VAL A CA 1
ATOM 1493 C C . VAL A 1 217 ? -1.609 34.625 15.711 1 98.06 217 VAL A C 1
ATOM 1495 O O . VAL A 1 217 ? -1.181 35.688 15.312 1 98.06 217 VAL A O 1
ATOM 1498 N N . GLY A 1 218 ? -1.05 33.938 16.734 1 97.75 218 GLY A N 1
ATOM 1499 C CA . GLY A 1 218 ? 0.027 34.531 17.516 1 97.75 218 GLY A CA 1
ATOM 1500 C C . GLY A 1 218 ? 1.335 34.625 16.75 1 97.75 218 GLY A C 1
ATOM 1501 O O . GLY A 1 218 ? 2.023 35.656 16.828 1 97.75 218 GLY A O 1
ATOM 1502 N N . ASN A 1 219 ? 1.717 33.562 16.094 1 98.62 219 ASN A N 1
ATOM 1503 C CA . ASN A 1 219 ? 2.93 33.469 15.289 1 98.62 219 ASN A CA 1
ATOM 1504 C C . ASN A 1 219 ? 2.662 32.781 13.953 1 98.62 219 ASN A C 1
ATOM 1506 O O . ASN A 1 219 ? 1.78 31.938 13.859 1 98.62 219 ASN A O 1
ATOM 1510 N N . VAL A 1 220 ? 3.479 33.219 12.945 1 98.81 220 VAL A N 1
ATOM 1511 C CA . VAL A 1 220 ? 3.326 32.594 11.625 1 98.81 220 VAL A CA 1
ATOM 1512 C C . VAL A 1 220 ? 4.699 32.25 11.055 1 98.81 220 VAL A C 1
ATOM 1514 O O . VAL A 1 220 ? 5.629 33.062 11.117 1 98.81 220 VAL A O 1
ATOM 1517 N N . VAL A 1 221 ? 4.785 31.062 10.531 1 98.81 221 VAL A N 1
ATOM 1518 C CA . VAL A 1 221 ? 5.977 30.641 9.797 1 98.81 221 VAL A CA 1
ATOM 1519 C C . VAL A 1 221 ? 5.605 30.328 8.344 1 98.81 221 VAL A C 1
ATOM 1521 O O . VAL A 1 221 ? 4.664 29.578 8.086 1 98.81 221 VAL A O 1
ATOM 1524 N N . VAL A 1 222 ? 6.301 30.906 7.395 1 98.56 222 VAL A N 1
ATOM 1525 C CA . VAL A 1 222 ? 6.16 30.609 5.973 1 98.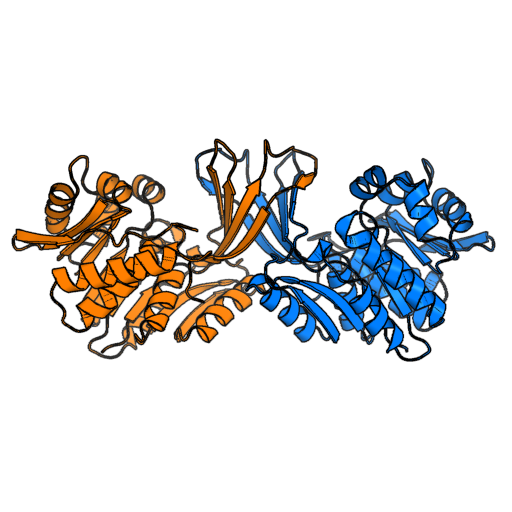56 222 VAL A CA 1
ATOM 1526 C C . VAL A 1 222 ? 7.445 29.969 5.449 1 98.56 222 VAL A C 1
ATOM 1528 O O . VAL A 1 222 ? 8.508 30.594 5.461 1 98.56 222 VAL A O 1
ATOM 1531 N N . LYS A 1 223 ? 7.324 28.734 4.969 1 97.12 223 LYS A N 1
ATOM 1532 C CA . LYS A 1 223 ? 8.438 28 4.395 1 97.12 223 LYS A CA 1
ATOM 1533 C C . LYS A 1 223 ? 8.5 28.172 2.881 1 97.12 223 LYS A C 1
ATOM 1535 O O . LYS A 1 223 ? 7.465 28.141 2.207 1 97.12 223 LYS A O 1
ATOM 1540 N N . ARG A 1 224 ? 9.711 28.328 2.402 1 94.75 224 ARG A N 1
ATOM 1541 C CA . ARG A 1 224 ? 9.898 28.594 0.978 1 94.75 224 ARG A CA 1
ATOM 1542 C C . ARG A 1 224 ? 10.891 27.594 0.373 1 94.75 224 ARG A C 1
ATOM 1544 O O . ARG A 1 224 ? 11.727 27.969 -0.448 1 94.75 224 ARG A O 1
ATOM 1551 N N . GLY A 1 225 ? 10.938 26.406 0.836 1 90.69 225 GLY A N 1
ATOM 1552 C CA . GLY A 1 225 ? 11.883 25.422 0.325 1 90.69 225 GLY A CA 1
ATOM 1553 C C . GLY A 1 225 ? 13.32 25.891 0.375 1 90.69 225 GLY A C 1
ATOM 1554 O O . GLY A 1 225 ? 13.82 26.266 1.438 1 90.69 225 GLY A O 1
ATOM 1555 N N . ALA A 1 226 ? 13.906 26 -0.807 1 90.19 226 ALA A N 1
ATOM 1556 C CA . ALA A 1 226 ? 15.297 26.438 -0.923 1 90.19 226 ALA A CA 1
ATOM 1557 C C . ALA A 1 226 ? 15.445 27.906 -0.558 1 90.19 226 ALA A C 1
ATOM 1559 O O . ALA A 1 226 ? 16.547 28.375 -0.261 1 90.19 226 ALA A O 1
ATOM 1560 N N . GLY A 1 227 ? 14.352 28.641 -0.542 1 93.25 227 GLY A N 1
ATOM 1561 C CA . GLY A 1 227 ? 14.367 30.047 -0.204 1 93.25 227 GLY A CA 1
ATOM 1562 C C . GLY A 1 227 ? 14.383 30.312 1.291 1 93.25 227 GLY A C 1
ATOM 1563 O O . GLY A 1 227 ? 14.461 31.453 1.729 1 93.25 227 GLY A O 1
ATOM 1564 N N . GLY A 1 228 ? 14.297 29.219 2.082 1 96.44 228 GLY A N 1
ATOM 1565 C CA . GLY A 1 228 ? 14.328 29.375 3.529 1 96.44 228 GLY A CA 1
ATOM 1566 C C . GLY A 1 228 ? 12.945 29.516 4.145 1 96.44 228 GLY A C 1
ATOM 1567 O O . GLY A 1 228 ? 11.977 28.938 3.656 1 96.44 228 GLY A O 1
ATOM 1568 N N . ALA A 1 229 ? 12.977 30.188 5.34 1 98.25 229 ALA A N 1
ATOM 1569 C CA . ALA A 1 229 ? 11.719 30.344 6.07 1 98.25 229 ALA A CA 1
ATOM 1570 C C . ALA A 1 229 ? 11.703 31.672 6.832 1 98.25 229 ALA A C 1
ATOM 1572 O O . ALA A 1 229 ? 12.75 32.219 7.168 1 98.25 229 ALA A O 1
ATOM 1573 N N . VAL A 1 230 ? 10.508 32.125 7.023 1 98.38 230 VAL A N 1
ATOM 1574 C CA . VAL A 1 230 ? 10.312 33.375 7.762 1 98.38 230 VAL A CA 1
ATOM 1575 C C . VAL A 1 230 ? 9.344 33.156 8.922 1 98.38 230 VAL A C 1
ATOM 1577 O O . VAL A 1 230 ? 8.445 32.312 8.828 1 98.38 230 VAL A O 1
ATOM 1580 N N . TRP A 1 231 ? 9.641 33.812 10.031 1 98.75 231 TRP A N 1
ATOM 1581 C CA . TRP A 1 231 ? 8.805 33.812 11.227 1 98.75 231 TRP A CA 1
ATOM 1582 C C . TRP A 1 231 ? 8.352 35.25 11.539 1 98.75 231 TRP A C 1
ATOM 1584 O O . TRP A 1 231 ? 9.164 36.156 11.609 1 98.75 231 TRP A O 1
ATOM 1594 N N . ALA A 1 232 ? 7.023 35.438 11.633 1 98.69 232 ALA A N 1
ATOM 1595 C CA . ALA A 1 232 ? 6.48 36.719 12.078 1 98.69 232 ALA A CA 1
ATOM 1596 C C . ALA A 1 232 ? 5.648 36.562 13.352 1 98.69 232 ALA A C 1
ATOM 1598 O O . ALA A 1 232 ? 4.902 35.562 13.477 1 98.69 232 ALA A O 1
ATOM 1599 N N . ALA A 1 233 ? 5.793 37.5 14.242 1 98 233 ALA A N 1
ATOM 1600 C CA . ALA A 1 233 ? 5.004 37.5 15.469 1 98 233 ALA A CA 1
ATOM 1601 C C . ALA A 1 233 ? 4.035 38.688 15.492 1 98 233 ALA A C 1
ATOM 1603 O O . ALA A 1 233 ? 4.246 39.688 14.797 1 98 233 ALA A O 1
ATOM 1604 N N . ARG A 1 234 ? 3.055 38.531 16.25 1 95.31 234 ARG A N 1
ATOM 1605 C CA . ARG A 1 234 ? 2.012 39.531 16.344 1 95.31 234 ARG A CA 1
ATOM 1606 C C . ARG A 1 234 ? 2.58 40.875 16.828 1 95.31 234 ARG A C 1
ATOM 1608 O O . ARG A 1 234 ? 2.062 41.938 16.484 1 95.31 234 ARG A O 1
ATOM 1615 N N . ASP A 1 235 ? 3.633 40.844 17.562 1 94.69 235 ASP A N 1
ATOM 1616 C CA . ASP A 1 235 ? 4.199 42.062 18.125 1 94.69 235 ASP A CA 1
ATOM 1617 C C . ASP A 1 235 ? 5.051 42.812 17.094 1 94.69 235 ASP A C 1
ATOM 1619 O O . ASP A 1 235 ? 5.652 43.844 17.406 1 94.69 235 ASP A O 1
ATOM 1623 N N . GLY A 1 236 ? 5.184 42.219 15.922 1 94.62 236 GLY A N 1
ATOM 1624 C CA . GLY A 1 236 ? 5.902 42.875 14.844 1 94.62 236 GLY A CA 1
ATOM 1625 C C . GLY A 1 236 ? 7.297 42.312 14.625 1 94.62 236 GLY A C 1
ATOM 1626 O O . GLY A 1 236 ? 7.938 42.625 13.617 1 94.62 236 GLY A O 1
ATOM 1627 N N . SER A 1 237 ? 7.738 41.5 15.539 1 97.19 237 SER A N 1
ATOM 1628 C CA . SER A 1 237 ? 9.047 40.875 15.367 1 97.19 237 SER A CA 1
ATOM 1629 C C . SER A 1 237 ? 9.039 39.906 14.195 1 97.19 237 SER A C 1
ATOM 1631 O O . SER A 1 237 ? 8 39.312 13.859 1 97.19 237 SER A O 1
ATOM 1633 N N . ALA A 1 238 ? 10.211 39.781 13.633 1 97.75 238 ALA A N 1
ATOM 1634 C CA . ALA A 1 238 ? 10.352 38.906 12.492 1 97.75 238 ALA A CA 1
ATOM 1635 C C . ALA A 1 238 ? 11.75 38.281 12.445 1 97.75 238 ALA A C 1
ATOM 1637 O O . ALA A 1 238 ? 12.727 38.906 12.859 1 97.75 238 ALA A O 1
ATOM 1638 N N . TRP A 1 239 ? 11.828 37.094 12 1 98.25 239 TRP A N 1
ATOM 1639 C CA . TRP A 1 239 ? 13.07 36.344 11.828 1 98.25 239 TRP A CA 1
ATOM 1640 C C . TRP A 1 239 ? 13.109 35.688 10.461 1 98.25 239 TRP A C 1
ATOM 1642 O O . TRP A 1 239 ? 12.062 35.375 9.883 1 98.25 239 TRP A O 1
ATOM 1652 N N . ARG A 1 240 ? 14.297 35.5 10.023 1 97.38 240 ARG A N 1
ATOM 1653 C CA . ARG A 1 240 ? 14.523 34.812 8.766 1 97.38 240 ARG A CA 1
ATOM 1654 C C . ARG A 1 240 ? 15.68 33.812 8.898 1 97.38 240 ARG A C 1
ATOM 1656 O O . ARG A 1 240 ? 16.672 34.094 9.578 1 97.38 240 ARG A O 1
ATOM 1663 N N . GLU A 1 241 ? 15.5 32.719 8.328 1 97 241 GLU A N 1
ATOM 1664 C CA . GLU A 1 241 ? 16.547 31.688 8.289 1 97 241 GLU A CA 1
ATOM 1665 C C . GLU A 1 241 ? 16.734 31.141 6.879 1 97 241 GLU A C 1
ATOM 1667 O O . GLU A 1 241 ? 15.75 30.938 6.16 1 97 241 GLU A O 1
ATOM 1672 N N . GLN A 1 242 ? 17.969 30.906 6.445 1 95.44 242 GLN A N 1
ATOM 1673 C CA . GLN A 1 242 ? 18.266 30.312 5.152 1 95.44 242 GLN A CA 1
ATOM 1674 C C . GLN A 1 242 ? 18.078 28.797 5.191 1 95.44 242 GLN A C 1
ATOM 1676 O O . GLN A 1 242 ? 18.141 28.188 6.258 1 95.44 242 GLN A O 1
ATOM 1681 N N . ALA A 1 243 ? 17.812 28.266 4.035 1 94.12 243 ALA A N 1
ATOM 1682 C CA . ALA A 1 243 ? 17.734 26.812 3.926 1 94.12 243 ALA A CA 1
ATOM 1683 C C . ALA A 1 243 ? 19.109 26.172 4.082 1 94.12 243 ALA A C 1
ATOM 1685 O O . ALA A 1 243 ? 20.125 26.781 3.754 1 94.12 243 ALA A O 1
ATOM 1686 N N . VAL A 1 244 ? 19.094 25 4.668 1 93.88 244 VAL A N 1
ATOM 1687 C CA . VAL A 1 244 ? 20.297 24.188 4.641 1 93.88 244 VAL A CA 1
ATOM 1688 C C . VAL A 1 244 ? 20.438 23.516 3.281 1 93.88 244 VAL A C 1
ATOM 1690 O O . VAL A 1 244 ? 19.547 22.766 2.867 1 93.88 244 VAL A O 1
ATOM 1693 N N . ARG A 1 245 ? 21.516 23.719 2.543 1 92.06 245 ARG A N 1
ATOM 1694 C CA . ARG A 1 245 ? 21.688 23.188 1.194 1 92.06 245 ARG A CA 1
ATOM 1695 C C . ARG A 1 245 ? 22.188 21.75 1.231 1 92.06 245 ARG A C 1
ATOM 1697 O O . ARG A 1 245 ? 23.297 21.484 1.701 1 92.06 245 ARG A O 1
ATOM 1704 N N . VAL A 1 246 ? 21.359 20.875 0.799 1 94 246 VAL A N 1
ATOM 1705 C CA . VAL A 1 246 ? 21.719 19.469 0.681 1 94 246 VAL A CA 1
ATOM 1706 C C . VAL A 1 246 ? 21.156 18.906 -0.619 1 94 246 VAL A C 1
ATOM 1708 O O . VAL A 1 246 ? 20.219 19.453 -1.194 1 94 246 VAL A O 1
ATOM 1711 N N . PRO A 1 247 ? 21.797 17.844 -1.172 1 93.62 247 PRO A N 1
ATOM 1712 C CA . PRO A 1 247 ? 21.188 17.203 -2.33 1 93.62 247 PRO A CA 1
ATOM 1713 C C . PRO A 1 247 ? 19.781 16.688 -2.039 1 93.62 247 PRO A C 1
ATOM 1715 O O . PRO A 1 247 ? 19.547 16.062 -1 1 93.62 247 PRO A O 1
ATOM 1718 N N . VAL A 1 248 ? 18.938 16.969 -2.945 1 90.25 248 VAL A N 1
ATOM 1719 C CA . VAL A 1 248 ? 17.547 16.562 -2.768 1 90.25 248 VAL A CA 1
ATOM 1720 C C . VAL A 1 24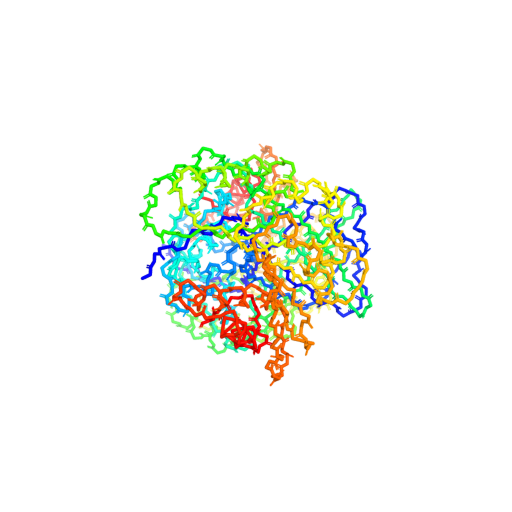8 ? 17.297 15.234 -3.465 1 90.25 248 VAL A C 1
ATOM 1722 O O . VAL A 1 248 ? 17.453 15.125 -4.684 1 90.25 248 VAL A O 1
ATOM 1725 N N . LYS A 1 249 ? 16.953 14.258 -2.734 1 86.44 249 LYS A N 1
ATOM 1726 C CA . LYS A 1 249 ? 16.562 12.953 -3.27 1 86.44 249 LYS A CA 1
ATOM 1727 C C . LYS A 1 249 ? 15.047 12.836 -3.395 1 86.44 249 LYS A C 1
ATOM 1729 O O . LYS A 1 249 ? 14.539 12.367 -4.41 1 86.44 249 LYS A O 1
ATOM 1734 N N . ASP A 1 250 ? 14.312 13.344 -2.359 1 85.12 250 ASP A N 1
ATOM 1735 C CA . ASP A 1 250 ? 12.859 13.273 -2.281 1 85.12 250 ASP A CA 1
ATOM 1736 C C . ASP A 1 250 ? 12.305 14.359 -1.361 1 85.12 250 ASP A C 1
ATOM 1738 O O . ASP A 1 250 ? 12.547 14.344 -0.153 1 85.12 250 ASP A O 1
ATOM 1742 N N . PRO A 1 251 ? 11.508 15.203 -1.899 1 87 251 PRO A N 1
ATOM 1743 C CA . PRO A 1 251 ? 11.016 16.312 -1.069 1 87 251 PRO A CA 1
ATOM 1744 C C . PRO A 1 251 ? 9.82 15.906 -0.204 1 87 251 PRO A C 1
ATOM 1746 O O . PRO A 1 251 ? 9.344 16.719 0.597 1 87 251 PRO A O 1
ATOM 1749 N N . THR A 1 252 ? 9.344 14.711 -0.314 1 84.69 252 THR A N 1
ATOM 1750 C CA . THR A 1 252 ? 8.156 14.266 0.413 1 84.69 252 THR A CA 1
ATOM 1751 C C . THR A 1 252 ? 8.406 14.305 1.919 1 84.69 252 THR A C 1
ATOM 1753 O O . THR A 1 252 ? 9.398 13.758 2.406 1 84.69 252 THR A O 1
ATOM 1756 N N . GLY A 1 253 ? 7.559 15 2.648 1 90.19 253 GLY A N 1
ATOM 1757 C CA . GLY A 1 253 ? 7.633 15.023 4.102 1 90.19 253 GLY A CA 1
ATOM 1758 C C . GLY A 1 253 ? 8.578 16.078 4.633 1 90.19 253 GLY A C 1
ATOM 1759 O O . GLY A 1 253 ? 8.75 16.219 5.844 1 90.19 253 GLY A O 1
ATOM 1760 N N . ALA A 1 254 ? 9.203 16.859 3.715 1 93.62 254 ALA A N 1
ATOM 1761 C CA . ALA A 1 254 ? 10.156 17.875 4.141 1 93.62 254 ALA A CA 1
ATOM 1762 C C . ALA A 1 254 ? 9.5 18.906 5.066 1 93.62 254 ALA A C 1
ATOM 1764 O O . ALA A 1 254 ? 10.086 19.297 6.074 1 93.62 254 ALA A O 1
ATOM 1765 N N . GLY A 1 255 ? 8.312 19.281 4.684 1 95.5 255 GLY A N 1
ATOM 1766 C CA . GLY A 1 255 ? 7.582 20.219 5.523 1 95.5 255 GLY A CA 1
ATOM 1767 C C . GLY A 1 255 ? 7.223 19.656 6.883 1 95.5 255 GLY A C 1
ATOM 1768 O O . GLY A 1 255 ? 7.266 20.359 7.887 1 95.5 255 GLY A O 1
ATOM 1769 N N . ASP A 1 256 ? 6.863 18.406 6.934 1 97.25 256 ASP A N 1
ATOM 1770 C CA . ASP A 1 256 ? 6.535 17.734 8.188 1 97.25 256 ASP A CA 1
ATOM 1771 C C . ASP A 1 256 ? 7.758 17.656 9.102 1 97.25 256 ASP A C 1
ATOM 1773 O O . ASP A 1 256 ? 7.656 17.875 10.305 1 97.25 256 ASP A O 1
ATOM 1777 N N . ALA A 1 257 ? 8.867 17.312 8.461 1 97.69 257 ALA A N 1
ATOM 1778 C CA . ALA A 1 257 ? 10.125 17.266 9.211 1 97.69 257 ALA A CA 1
ATOM 1779 C C . ALA A 1 257 ? 10.508 18.641 9.742 1 97.69 257 ALA A C 1
ATOM 1781 O O . ALA A 1 257 ? 10.93 18.781 10.891 1 97.69 257 ALA A O 1
ATOM 1782 N N . PHE A 1 258 ? 10.359 19.641 8.906 1 98.25 258 PHE A N 1
ATOM 1783 C CA . PHE A 1 258 ? 10.625 21.016 9.312 1 98.25 258 PHE A CA 1
ATOM 1784 C C . PHE A 1 258 ? 9.789 21.391 10.523 1 98.25 258 PHE A C 1
ATOM 1786 O O . PHE A 1 258 ? 10.305 21.922 11.508 1 98.25 258 PHE A O 1
ATOM 1793 N N . ALA A 1 259 ? 8.523 21.094 10.438 1 98.5 259 ALA A N 1
ATOM 1794 C CA . ALA A 1 259 ? 7.613 21.391 11.539 1 98.5 259 ALA A CA 1
ATOM 1795 C C . ALA A 1 259 ? 8.062 20.703 12.828 1 98.5 259 ALA A C 1
ATOM 1797 O O . ALA A 1 259 ? 8.062 21.328 13.898 1 98.5 259 ALA A O 1
ATOM 1798 N N . ALA A 1 260 ? 8.461 19.484 12.727 1 98.75 260 ALA A N 1
ATOM 1799 C CA . ALA A 1 260 ? 8.891 18.719 13.898 1 98.75 260 ALA A CA 1
ATOM 1800 C C . ALA A 1 260 ? 10.133 19.344 14.531 1 98.75 260 ALA A C 1
ATOM 1802 O O . ALA A 1 260 ? 10.195 19.516 15.75 1 98.75 260 ALA A O 1
ATOM 1803 N N . GLY A 1 261 ? 11.109 19.656 13.688 1 98.5 261 GLY A N 1
ATOM 1804 C CA . GLY A 1 261 ? 12.312 20.297 14.203 1 98.5 261 GLY A CA 1
ATOM 1805 C C . GLY A 1 261 ? 12.039 21.641 14.859 1 98.5 261 GLY A C 1
ATOM 1806 O O . GLY A 1 261 ? 12.555 21.906 15.945 1 98.5 261 GLY A O 1
ATOM 1807 N N . LEU A 1 262 ? 11.25 22.422 14.203 1 98.69 262 LEU A N 1
ATOM 1808 C CA . LEU A 1 262 ? 10.891 23.75 14.719 1 98.69 262 LEU A CA 1
ATOM 1809 C C . LEU A 1 262 ? 10.172 23.625 16.062 1 98.69 262 LEU A C 1
ATOM 1811 O O . LEU A 1 262 ? 10.523 24.312 17.016 1 98.69 262 LEU A O 1
ATOM 1815 N N . LEU A 1 263 ? 9.211 22.75 16.156 1 98.62 263 LEU A N 1
ATOM 1816 C CA . LEU A 1 263 ? 8.406 22.594 17.359 1 98.62 263 LEU A CA 1
ATOM 1817 C C . LEU A 1 263 ? 9.25 22.078 18.516 1 98.62 263 LEU A C 1
ATOM 1819 O O . LEU A 1 263 ? 9.094 22.531 19.656 1 98.62 263 LEU A O 1
ATOM 1823 N N . THR A 1 264 ? 10.102 21.141 18.203 1 98.31 264 THR A N 1
ATOM 1824 C CA . THR A 1 264 ? 10.961 20.594 19.25 1 98.31 264 THR A CA 1
ATOM 1825 C C . THR A 1 264 ? 11.789 21.703 19.906 1 98.31 264 THR A C 1
ATOM 1827 O O . THR A 1 264 ? 11.844 21.797 21.141 1 98.31 264 THR A O 1
ATOM 1830 N N . ALA A 1 265 ? 12.383 22.547 19.094 1 98.12 265 ALA A N 1
ATOM 1831 C CA . ALA A 1 265 ? 13.203 23.641 19.609 1 98.12 265 ALA A CA 1
ATOM 1832 C C . ALA A 1 265 ? 12.336 24.688 20.312 1 98.12 265 ALA A C 1
ATOM 1834 O O . ALA A 1 265 ? 12.633 25.094 21.438 1 98.12 265 ALA A O 1
ATOM 1835 N N . TRP A 1 266 ? 11.273 25.062 19.703 1 97.81 266 TRP A N 1
ATOM 1836 C CA . TRP A 1 266 ? 10.422 26.125 20.203 1 97.81 266 TRP A CA 1
ATOM 1837 C C . TRP A 1 266 ? 9.812 25.734 21.547 1 97.81 266 TRP A C 1
ATOM 1839 O O . TRP A 1 266 ? 9.82 26.547 22.484 1 97.81 266 TRP A O 1
ATOM 1849 N N . LEU A 1 267 ? 9.375 24.516 21.688 1 96.62 267 LEU A N 1
ATOM 1850 C CA . LEU A 1 267 ? 8.719 24.062 22.906 1 96.62 267 LEU A CA 1
ATOM 1851 C C . LEU A 1 267 ? 9.727 23.844 24.031 1 96.62 267 LEU A C 1
ATOM 1853 O O . LEU A 1 267 ? 9.359 23.766 25.203 1 96.62 267 LEU A O 1
ATOM 1857 N N . SER A 1 268 ? 10.961 23.766 23.625 1 96.12 268 SER A N 1
ATOM 1858 C CA . SER A 1 268 ? 12.023 23.672 24.625 1 96.12 268 SER A CA 1
ATOM 1859 C C . SER A 1 268 ? 12.508 25.047 25.062 1 96.12 268 SER A C 1
ATOM 1861 O O . SER A 1 268 ? 13.469 25.156 25.812 1 96.12 268 SER A O 1
ATOM 1863 N N . GLY A 1 269 ? 11.969 26.062 24.438 1 96.19 269 GLY A N 1
ATOM 1864 C CA . GLY A 1 269 ? 12.266 27.406 24.906 1 96.19 269 GLY A CA 1
ATOM 1865 C C . GLY A 1 269 ? 13.172 28.188 23.984 1 96.19 269 GLY A C 1
ATOM 1866 O O . GLY A 1 269 ? 13.578 29.312 24.297 1 96.19 269 GLY A O 1
ATOM 1867 N N . ALA A 1 270 ? 13.414 27.703 22.859 1 97.19 270 ALA A N 1
ATOM 1868 C CA . ALA A 1 270 ? 14.281 28.406 21.906 1 97.19 270 ALA A CA 1
ATOM 1869 C C . ALA A 1 270 ? 13.594 29.641 21.344 1 97.19 270 ALA A C 1
ATOM 1871 O O . ALA A 1 270 ? 12.375 29.656 21.172 1 97.19 270 ALA A O 1
ATOM 1872 N N . GLU A 1 271 ? 14.391 30.641 20.984 1 97.12 271 GLU A N 1
ATOM 1873 C CA . GLU A 1 271 ? 13.891 31.797 20.266 1 97.12 271 GLU A CA 1
ATOM 1874 C C . GLU A 1 271 ? 13.508 31.438 18.828 1 97.12 271 GLU A C 1
ATOM 1876 O O . GLU A 1 271 ? 14.016 30.469 18.281 1 97.12 271 GLU A O 1
ATOM 1881 N N . PRO A 1 272 ? 12.68 32.25 18.234 1 97.94 272 PRO A N 1
ATOM 1882 C CA . PRO A 1 272 ? 12.156 31.953 16.906 1 97.94 272 PRO A CA 1
ATOM 1883 C C . PRO A 1 272 ? 13.266 31.688 15.883 1 97.94 272 PRO A C 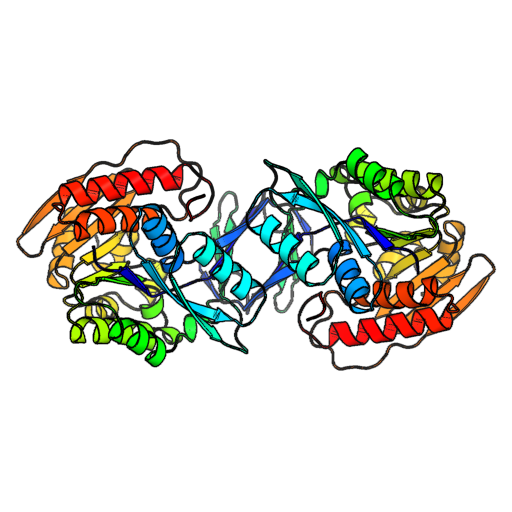1
ATOM 1885 O O . PRO A 1 272 ? 13.156 30.766 15.07 1 97.94 272 PRO A O 1
ATOM 1888 N N . GLY A 1 273 ? 14.289 32.406 15.945 1 97.75 273 GLY A N 1
ATOM 1889 C CA . GLY A 1 273 ? 15.398 32.188 15.031 1 97.75 273 GLY A CA 1
ATOM 1890 C C . GLY A 1 273 ? 16.016 30.812 15.164 1 97.75 273 GLY A C 1
ATOM 1891 O O . GLY A 1 273 ? 16.25 30.141 14.164 1 97.75 273 GLY A O 1
ATOM 1892 N N . ALA A 1 274 ? 16.25 30.438 16.375 1 98.12 274 ALA A N 1
ATOM 1893 C CA . ALA A 1 274 ? 16.797 29.109 16.656 1 98.12 274 ALA A CA 1
ATOM 1894 C C . ALA A 1 274 ? 15.812 28.016 16.281 1 98.12 274 ALA A C 1
ATOM 1896 O O . ALA A 1 274 ? 16.219 26.938 15.812 1 98.12 274 ALA A O 1
ATOM 1897 N N . ALA A 1 275 ? 14.555 28.266 16.5 1 98.5 275 ALA A N 1
ATOM 1898 C CA . ALA A 1 275 ? 13.516 27.312 16.109 1 98.5 275 ALA A CA 1
ATOM 1899 C C . ALA A 1 275 ? 13.484 27.109 14.602 1 98.5 275 ALA A C 1
ATOM 1901 O O . ALA A 1 275 ? 13.406 25.984 14.117 1 98.5 275 ALA A O 1
ATOM 1902 N N . LEU A 1 276 ? 13.625 28.188 13.859 1 98.62 276 LEU A N 1
ATOM 1903 C CA . LEU A 1 276 ? 13.672 28.109 12.406 1 98.62 276 LEU A CA 1
ATOM 1904 C C . LEU A 1 276 ? 14.867 27.281 11.945 1 98.62 276 LEU A C 1
ATOM 1906 O O . LEU A 1 276 ? 14.75 26.469 11.039 1 98.62 276 LEU A O 1
ATOM 1910 N N . ARG A 1 277 ? 15.953 27.5 12.594 1 98.12 277 ARG A N 1
ATOM 1911 C CA . ARG A 1 277 ? 17.172 26.766 12.227 1 98.12 277 ARG A CA 1
ATOM 1912 C C . ARG A 1 277 ? 16.984 25.266 12.469 1 98.12 277 ARG A C 1
ATOM 1914 O O . ARG A 1 277 ? 17.406 24.453 11.641 1 98.12 277 ARG A O 1
ATOM 1921 N N . SER A 1 278 ? 16.422 24.969 13.602 1 98.25 278 SER A N 1
ATOM 1922 C CA . SER A 1 278 ? 16.172 23.562 13.914 1 98.25 278 SER A CA 1
ATOM 1923 C C . SER A 1 278 ? 15.227 22.938 12.891 1 98.25 278 SER A C 1
ATOM 1925 O O . SER A 1 278 ? 15.43 21.781 12.484 1 98.25 278 SER A O 1
ATOM 1927 N N . GLY A 1 279 ? 14.203 23.641 12.492 1 98.38 279 GLY A N 1
ATOM 1928 C CA . GLY A 1 279 ? 13.328 23.172 11.43 1 98.38 279 GLY A CA 1
ATOM 1929 C C . GLY A 1 279 ? 14.062 22.938 10.117 1 98.38 279 GLY A C 1
ATOM 1930 O O . GLY A 1 279 ? 13.875 21.906 9.469 1 98.38 279 GLY A O 1
ATOM 1931 N N . ALA A 1 280 ? 14.945 23.875 9.766 1 97.81 280 ALA A N 1
ATOM 1932 C CA . ALA A 1 280 ? 15.719 23.781 8.531 1 97.81 280 ALA A CA 1
ATOM 1933 C C . ALA A 1 280 ? 16.609 22.547 8.539 1 97.81 280 ALA A C 1
ATOM 1935 O O . ALA A 1 280 ? 16.766 21.875 7.512 1 97.81 280 ALA A O 1
ATOM 1936 N N . VAL A 1 281 ? 17.141 22.234 9.672 1 97.38 281 VAL A N 1
ATOM 1937 C CA . VAL A 1 281 ? 18.047 21.109 9.797 1 97.38 281 VAL A CA 1
ATOM 1938 C C . VAL A 1 281 ? 17.281 19.797 9.57 1 97.38 281 VAL A C 1
ATOM 1940 O O . VAL A 1 281 ? 17.719 18.953 8.797 1 97.38 281 VAL A O 1
ATOM 1943 N N . LEU A 1 282 ? 16.125 19.656 10.188 1 97.31 282 LEU A N 1
ATOM 1944 C CA . LEU A 1 282 ? 15.359 18.422 10.023 1 97.31 282 LEU A CA 1
ATOM 1945 C C . LEU A 1 282 ? 14.734 18.359 8.633 1 97.31 282 LEU A C 1
ATOM 1947 O O . LEU A 1 282 ? 14.617 17.266 8.055 1 97.31 282 LEU A O 1
ATOM 1951 N N . GLY A 1 283 ? 14.336 19.516 8.125 1 96.44 283 GLY A N 1
ATOM 1952 C CA . GLY A 1 283 ? 13.867 19.531 6.742 1 96.44 283 GLY A CA 1
ATOM 1953 C C . GLY A 1 283 ? 14.914 19.047 5.754 1 96.44 283 GLY A C 1
ATOM 1954 O O . GLY A 1 283 ? 14.609 18.266 4.848 1 96.44 283 GLY A O 1
ATOM 1955 N N . ALA A 1 284 ? 16.109 19.484 5.957 1 95.81 284 ALA A N 1
ATOM 1956 C CA . ALA A 1 284 ? 17.219 19.094 5.102 1 95.81 284 ALA A CA 1
ATOM 1957 C C . ALA A 1 284 ? 17.516 17.594 5.23 1 95.81 284 ALA A C 1
ATOM 1959 O O . ALA A 1 284 ? 17.828 16.938 4.242 1 95.81 284 ALA A O 1
ATOM 1960 N N . ALA A 1 285 ? 17.406 17.109 6.398 1 95.75 285 ALA A N 1
ATOM 1961 C CA . ALA A 1 285 ? 17.609 15.672 6.617 1 95.75 285 ALA A CA 1
ATOM 1962 C C . ALA A 1 285 ? 16.547 14.859 5.867 1 95.75 285 ALA A C 1
ATOM 1964 O O . ALA A 1 285 ? 16.859 13.812 5.301 1 95.75 285 ALA A O 1
ATOM 1965 N N . ALA A 1 286 ? 15.352 15.312 5.852 1 94.62 286 ALA A N 1
ATOM 1966 C CA . ALA A 1 286 ? 14.234 14.602 5.234 1 94.62 286 ALA A CA 1
ATOM 1967 C C . ALA A 1 286 ? 14.414 14.5 3.725 1 94.62 286 ALA A C 1
ATOM 1969 O O . ALA A 1 286 ? 14.18 13.438 3.137 1 94.62 286 ALA A O 1
ATOM 1970 N N . VAL A 1 287 ? 14.898 15.516 3.062 1 93.19 287 VAL A N 1
ATOM 1971 C CA . VAL A 1 287 ? 14.938 15.555 1.604 1 93.19 287 VAL A CA 1
ATOM 1972 C C . VAL A 1 287 ? 16.078 14.672 1.094 1 93.19 287 VAL A C 1
ATOM 1974 O O . VAL A 1 287 ? 16.141 14.359 -0.098 1 93.19 287 VAL A O 1
ATOM 1977 N N . GLN A 1 288 ? 16.953 14.281 2.01 1 92.5 288 GLN A N 1
ATOM 1978 C CA . GLN A 1 288 ? 18.094 13.469 1.624 1 92.5 288 GLN A CA 1
ATOM 1979 C C . GLN A 1 288 ? 17.75 11.984 1.636 1 92.5 288 GLN A C 1
ATOM 1981 O O . GLN A 1 288 ? 18.578 11.141 1.291 1 92.5 288 GLN A O 1
ATOM 1986 N N . ARG A 1 289 ? 16.609 11.648 1.971 1 85.25 289 ARG A N 1
ATOM 1987 C CA . ARG A 1 289 ? 16.156 10.258 2.014 1 85.25 289 ARG A CA 1
ATOM 1988 C C . ARG A 1 289 ? 14.852 10.086 1.234 1 85.25 289 ARG A C 1
ATOM 1990 O O . ARG A 1 289 ? 14.086 11.039 1.079 1 85.25 289 ARG A O 1
ATOM 1997 N N . VAL A 1 290 ? 14.648 8.898 0.869 1 80.25 290 VAL A N 1
ATOM 1998 C CA . VAL A 1 290 ? 13.391 8.602 0.184 1 80.25 290 VAL A CA 1
ATOM 1999 C C . VAL A 1 290 ? 12.305 8.297 1.209 1 80.25 290 VAL A C 1
ATOM 2001 O O . VAL A 1 290 ? 12.516 7.512 2.135 1 80.25 290 VAL A O 1
ATOM 2004 N N . GLY A 1 291 ? 11.18 9 1.008 1 83 291 GLY A N 1
ATOM 2005 C CA . GLY A 1 291 ? 10.062 8.781 1.912 1 83 291 GLY A CA 1
ATOM 2006 C C . GLY A 1 291 ? 9.805 9.961 2.832 1 83 291 GLY A C 1
ATOM 2007 O O . GLY A 1 291 ? 10.633 10.859 2.945 1 83 291 GLY A O 1
ATOM 2008 N N . ALA A 1 292 ? 8.734 9.875 3.551 1 88.88 292 ALA A N 1
ATOM 2009 C CA . ALA A 1 292 ? 8.258 11.031 4.305 1 88.88 292 ALA A CA 1
ATOM 2010 C C . ALA A 1 292 ? 8.633 10.922 5.777 1 88.88 292 ALA A C 1
ATOM 2012 O O . ALA A 1 292 ? 8.477 11.875 6.539 1 88.88 292 ALA A O 1
ATOM 2013 N N . ARG A 1 293 ? 9.219 9.711 6.219 1 93.12 293 ARG A N 1
ATOM 2014 C CA . ARG A 1 293 ? 9.461 9.469 7.637 1 93.12 293 ARG A CA 1
ATOM 2015 C C . ARG A 1 293 ? 10.922 9.102 7.887 1 93.12 293 ARG A C 1
ATOM 2017 O O . ARG A 1 293 ? 11.633 8.703 6.965 1 93.12 293 ARG A O 1
ATOM 2024 N N . PRO A 1 294 ? 11.297 9.32 9.07 1 90.69 294 PRO A N 1
ATOM 2025 C CA . PRO A 1 294 ? 12.688 8.969 9.367 1 90.69 294 PRO A CA 1
ATOM 2026 C C . PRO A 1 294 ? 12.93 7.461 9.383 1 90.69 294 PRO A C 1
ATOM 2028 O O . PRO A 1 294 ? 11.984 6.684 9.539 1 90.69 294 PRO A O 1
ATOM 2031 N N . ARG A 1 295 ? 14.062 6.992 8.984 1 74.12 295 ARG A N 1
ATOM 2032 C CA . ARG A 1 295 ? 14.43 5.578 8.992 1 74.12 295 ARG A CA 1
ATOM 2033 C C . ARG A 1 295 ? 15.289 5.246 10.211 1 74.12 295 ARG A C 1
ATOM 2035 O O . ARG A 1 295 ? 16.047 6.094 10.695 1 74.12 295 ARG A O 1
ATOM 2042 N N . MET B 1 1 ? 0.912 -34.938 5.66 1 71.94 1 MET B N 1
ATOM 2043 C CA . MET B 1 1 ? 1.099 -34.406 4.312 1 71.94 1 MET B CA 1
ATOM 2044 C C . MET B 1 1 ? 2.369 -33.562 4.234 1 71.94 1 MET B C 1
ATOM 2046 O O . MET B 1 1 ? 2.762 -32.938 5.215 1 71.94 1 MET B O 1
ATOM 2050 N N . GLY B 1 2 ? 3.096 -33.75 3.121 1 88.62 2 GLY B N 1
ATOM 2051 C CA . GLY B 1 2 ? 4.363 -33.062 2.98 1 88.62 2 GLY B CA 1
ATOM 2052 C C . GLY B 1 2 ? 4.199 -31.562 2.82 1 88.62 2 GLY B C 1
ATOM 2053 O O . GLY B 1 2 ? 3.088 -31.078 2.594 1 88.62 2 GLY B O 1
ATOM 2054 N N . THR B 1 3 ? 5.117 -30.859 3.012 1 95.69 3 THR B N 1
ATOM 2055 C CA . THR B 1 3 ? 5.133 -29.406 2.896 1 95.69 3 THR B CA 1
ATOM 2056 C C . THR B 1 3 ? 4.98 -28.969 1.439 1 95.69 3 THR B C 1
ATOM 2058 O O . THR B 1 3 ? 5.57 -29.578 0.544 1 95.69 3 THR B O 1
ATOM 2061 N N . VAL B 1 4 ? 4.117 -28.016 1.227 1 98.38 4 VAL B N 1
ATOM 2062 C CA . VAL B 1 4 ? 4.027 -27.391 -0.091 1 98.38 4 VAL B CA 1
ATOM 2063 C C . VAL B 1 4 ? 4.93 -26.156 -0.143 1 98.38 4 VAL B C 1
ATOM 2065 O O . VAL B 1 4 ? 4.77 -25.234 0.656 1 98.38 4 VAL B O 1
ATOM 2068 N N . ILE B 1 5 ? 5.875 -26.141 -1.066 1 98.75 5 ILE B N 1
ATOM 2069 C CA . ILE B 1 5 ? 6.73 -24.984 -1.321 1 98.75 5 ILE B CA 1
ATOM 2070 C C . ILE B 1 5 ? 6.156 -24.172 -2.475 1 98.75 5 ILE B C 1
ATOM 2072 O O . ILE B 1 5 ? 6.078 -24.641 -3.607 1 98.75 5 ILE B O 1
ATOM 2076 N N . VAL B 1 6 ? 5.746 -23 -2.137 1 98.88 6 VAL B N 1
ATOM 2077 C CA . VAL B 1 6 ? 5.215 -22.094 -3.158 1 98.88 6 VAL B CA 1
ATOM 2078 C C . VAL B 1 6 ? 6.289 -21.094 -3.574 1 98.88 6 VAL B C 1
ATOM 2080 O O . VAL B 1 6 ? 6.93 -20.484 -2.725 1 98.88 6 VAL B O 1
ATOM 2083 N N . VAL B 1 7 ? 6.527 -20.938 -4.91 1 98.88 7 VAL B N 1
ATOM 2084 C CA . VAL B 1 7 ? 7.527 -20.016 -5.434 1 98.88 7 VAL B CA 1
ATOM 2085 C C . VAL B 1 7 ? 6.859 -18.984 -6.34 1 98.88 7 VAL B C 1
ATOM 2087 O O . VAL B 1 7 ? 6.09 -19.344 -7.238 1 98.88 7 VAL B O 1
ATOM 2090 N N . GLY B 1 8 ? 7.141 -17.719 -6.035 1 98.5 8 GLY B N 1
ATOM 2091 C CA . GLY B 1 8 ? 6.586 -16.734 -6.941 1 98.5 8 GLY B CA 1
ATOM 2092 C C . GLY B 1 8 ? 6.625 -15.32 -6.383 1 98.5 8 GLY B C 1
ATOM 2093 O O . GLY B 1 8 ? 7.648 -14.891 -5.84 1 98.5 8 GLY B O 1
ATOM 2094 N N . ASP B 1 9 ? 5.516 -14.602 -6.586 1 97.44 9 ASP B N 1
ATOM 2095 C CA . ASP B 1 9 ? 5.527 -13.164 -6.336 1 97.44 9 ASP B CA 1
ATOM 2096 C C . ASP B 1 9 ? 4.84 -12.828 -5.012 1 97.44 9 ASP B C 1
ATOM 2098 O O . ASP B 1 9 ? 3.893 -13.508 -4.613 1 97.44 9 ASP B O 1
ATOM 2102 N N . LEU B 1 10 ? 5.359 -11.906 -4.352 1 98 10 LEU B N 1
ATOM 2103 C CA . LEU B 1 10 ? 4.832 -11.203 -3.184 1 98 10 LEU B CA 1
ATOM 2104 C C . LEU B 1 10 ? 4.871 -9.695 -3.393 1 98 10 LEU B C 1
ATOM 2106 O O . LEU B 1 10 ? 5.949 -9.102 -3.479 1 98 10 LEU B O 1
ATOM 2110 N N . VAL B 1 11 ? 3.66 -9.125 -3.549 1 97 11 VAL B N 1
ATOM 2111 C CA . VAL B 1 11 ? 3.598 -7.715 -3.918 1 97 11 VAL B CA 1
ATOM 2112 C C . VAL B 1 11 ? 2.533 -7.008 -3.082 1 97 11 VAL B C 1
ATOM 2114 O O . VAL B 1 11 ? 1.811 -7.648 -2.316 1 97 11 VAL B O 1
ATOM 2117 N N . THR B 1 12 ? 2.508 -5.676 -3.18 1 96.62 12 THR B N 1
ATOM 2118 C CA . THR B 1 12 ? 1.404 -4.867 -2.672 1 96.62 12 THR B CA 1
ATOM 2119 C C . THR B 1 12 ? 0.393 -4.578 -3.777 1 96.62 12 THR B C 1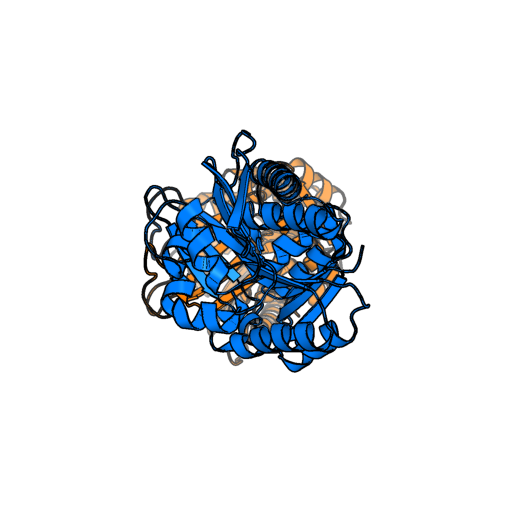
ATOM 2121 O O . THR B 1 12 ? 0.766 -4.148 -4.871 1 96.62 12 THR B O 1
ATOM 2124 N N . ASP B 1 13 ? -0.832 -4.863 -3.486 1 93.88 13 ASP B N 1
ATOM 2125 C CA . ASP B 1 13 ? -1.917 -4.539 -4.406 1 93.88 13 ASP B CA 1
ATOM 2126 C C . ASP B 1 13 ? -2.625 -3.254 -3.992 1 93.88 13 ASP B C 1
ATOM 2128 O O . ASP B 1 13 ? -3.012 -3.098 -2.832 1 93.88 13 ASP B O 1
ATOM 2132 N N . VAL B 1 14 ? -2.775 -2.375 -4.961 1 94.31 14 VAL B N 1
ATOM 2133 C CA . VAL B 1 14 ? -3.496 -1.122 -4.758 1 94.31 14 VAL B CA 1
ATOM 2134 C C . VAL B 1 14 ? -4.652 -1.025 -5.746 1 94.31 14 VAL B C 1
ATOM 2136 O O . VAL B 1 14 ? -4.441 -0.78 -6.938 1 94.31 14 VAL B O 1
ATOM 2139 N N . LEU B 1 15 ? -5.844 -1.146 -5.242 1 90.31 15 LEU B N 1
ATOM 2140 C CA . LEU B 1 15 ? -7.035 -1.046 -6.078 1 90.31 15 LEU B CA 1
ATOM 2141 C C . LEU B 1 15 ? -7.664 0.337 -5.961 1 90.31 15 LEU B C 1
ATOM 2143 O O . LEU B 1 15 ? -8.008 0.776 -4.863 1 90.31 15 LEU B O 1
ATOM 2147 N N . VAL B 1 16 ? -7.762 0.986 -7.016 1 91.44 16 VAL B N 1
ATOM 2148 C CA . VAL B 1 16 ? -8.344 2.322 -7.09 1 91.44 16 VAL B CA 1
ATOM 2149 C C . VAL B 1 16 ? -9.633 2.279 -7.906 1 91.44 16 VAL B C 1
ATOM 2151 O O . VAL B 1 16 ? -9.609 1.97 -9.102 1 91.44 16 VAL B O 1
ATOM 2154 N N . GLU B 1 17 ? -10.703 2.562 -7.262 1 90.19 17 GLU B N 1
ATOM 2155 C CA . GLU B 1 17 ? -11.984 2.705 -7.945 1 90.19 17 GLU B CA 1
ATOM 2156 C C . GLU B 1 17 ? -12.414 4.168 -8.016 1 90.19 17 GLU B C 1
ATOM 2158 O O . GLU B 1 17 ? -12.758 4.77 -6.996 1 90.19 17 GLU B O 1
ATOM 2163 N N . HIS B 1 18 ? -12.359 4.77 -9.109 1 85.88 18 HIS B N 1
ATOM 2164 C CA . HIS B 1 18 ? -12.695 6.184 -9.258 1 85.88 18 HIS B CA 1
ATOM 2165 C C . HIS B 1 18 ? -13.977 6.363 -10.062 1 85.88 18 HIS B C 1
ATOM 2167 O O . HIS B 1 18 ? -14.258 5.582 -10.977 1 85.88 18 HIS B O 1
ATOM 2173 N N . ASP B 1 19 ? -14.68 7.414 -9.438 1 78.06 19 ASP B N 1
ATOM 2174 C CA . ASP B 1 19 ? -15.906 7.758 -10.156 1 78.06 19 ASP B CA 1
ATOM 2175 C C . ASP B 1 19 ? -15.641 8.812 -11.227 1 78.06 19 ASP B C 1
ATOM 2177 O O . ASP B 1 19 ? -15.109 9.891 -10.93 1 78.06 19 ASP B O 1
ATOM 2181 N N . GLY B 1 20 ? -15.555 8.453 -12.484 1 73.25 20 GLY B N 1
ATOM 2182 C CA . GLY B 1 20 ? -15.297 9.367 -13.586 1 73.25 20 GLY B CA 1
ATOM 2183 C C . GLY B 1 20 ? -13.844 9.398 -14.016 1 73.25 20 GLY B C 1
ATOM 2184 O O . GLY B 1 20 ? -13.023 8.641 -13.492 1 73.25 20 GLY B O 1
ATOM 2185 N N . PRO B 1 21 ? -13.539 10.32 -14.922 1 73.94 21 PRO B N 1
ATOM 2186 C CA . PRO B 1 21 ? -12.172 10.359 -15.445 1 73.94 21 PRO B CA 1
ATOM 2187 C C . PRO B 1 21 ? -11.164 10.906 -14.438 1 73.94 21 PRO B C 1
ATOM 2189 O O . PRO B 1 21 ? -11.5 11.773 -13.625 1 73.94 21 PRO B O 1
ATOM 2192 N N . ILE B 1 22 ? -10.047 10.234 -14.359 1 75.62 22 ILE B N 1
ATOM 2193 C CA . ILE B 1 22 ? -8.945 10.773 -13.578 1 75.62 22 ILE B CA 1
ATOM 2194 C C . ILE B 1 22 ? -8.523 12.133 -14.141 1 75.62 22 ILE B C 1
ATOM 2196 O O . ILE B 1 22 ? -8.25 12.25 -15.336 1 75.62 22 ILE B O 1
ATOM 2200 N N . ARG B 1 23 ? -8.625 13.211 -13.266 1 72.06 23 ARG B N 1
ATOM 2201 C CA . ARG B 1 23 ? -8.328 14.57 -13.703 1 72.06 23 ARG B CA 1
ATOM 2202 C C . ARG B 1 23 ? -6.848 14.891 -13.531 1 72.06 23 ARG B C 1
ATOM 2204 O O . ARG B 1 23 ? -6.363 15.039 -12.406 1 72.06 23 ARG B O 1
ATOM 2211 N N . PRO B 1 24 ? -6.152 14.969 -14.703 1 66.56 24 PRO B N 1
ATOM 2212 C CA . PRO B 1 24 ? -4.734 15.305 -14.578 1 66.56 24 PRO B CA 1
ATOM 2213 C C . PRO B 1 24 ? -4.5 16.641 -13.875 1 66.56 24 PRO B C 1
ATOM 2215 O O . PRO B 1 24 ? -5.266 17.594 -14.07 1 66.56 24 PRO B O 1
ATOM 2218 N N . GLY B 1 25 ? -3.57 16.781 -13.117 1 62.91 25 GLY B N 1
ATOM 2219 C CA . GLY B 1 25 ? -3.143 18.031 -12.5 1 62.91 25 GLY B CA 1
ATOM 2220 C C . GLY B 1 25 ? -3.943 18.391 -11.266 1 62.91 25 GLY B C 1
ATOM 2221 O O . GLY B 1 25 ? -3.762 19.469 -10.695 1 62.91 25 GLY B O 1
ATOM 2222 N N . THR B 1 26 ? -4.969 17.484 -11.023 1 64.75 26 THR B N 1
ATOM 2223 C CA . THR B 1 26 ? -5.777 17.797 -9.852 1 64.75 26 THR B CA 1
ATOM 2224 C C . THR B 1 26 ? -6.047 16.547 -9.023 1 64.75 26 THR B C 1
ATOM 2226 O O . THR B 1 26 ? -5.523 15.477 -9.312 1 64.75 26 THR B O 1
ATOM 2229 N N . ASP B 1 27 ? -6.859 16.75 -7.879 1 72.12 27 ASP B N 1
ATOM 2230 C CA . ASP B 1 27 ? -7.227 15.672 -6.961 1 72.12 27 ASP B CA 1
ATOM 2231 C C . ASP B 1 27 ? -8.5 14.961 -7.422 1 72.12 27 ASP B C 1
ATOM 2233 O O . ASP B 1 27 ? -9.461 15.617 -7.84 1 72.12 27 ASP B O 1
ATOM 2237 N N . THR B 1 28 ? -8.43 13.695 -7.617 1 76.5 28 THR B N 1
ATOM 2238 C CA . THR B 1 28 ? -9.602 12.883 -7.91 1 76.5 28 THR B CA 1
ATOM 2239 C C . THR B 1 28 ? -9.984 12.023 -6.703 1 76.5 28 THR B C 1
ATOM 2241 O O . THR B 1 28 ? -9.141 11.32 -6.148 1 76.5 28 THR B O 1
ATOM 2244 N N . ALA B 1 29 ? -11.203 12.18 -6.316 1 82.06 29 ALA B N 1
ATOM 2245 C CA . ALA B 1 29 ? -11.703 11.328 -5.242 1 82.06 29 ALA B CA 1
ATOM 2246 C C . ALA B 1 29 ? -11.953 9.906 -5.742 1 82.06 29 ALA B C 1
ATOM 2248 O O . ALA B 1 29 ? -12.461 9.711 -6.852 1 82.06 29 ALA B O 1
ATOM 2249 N N . ALA B 1 30 ? -11.508 8.961 -5.008 1 89.38 30 ALA B N 1
ATOM 2250 C CA . ALA B 1 30 ? -11.695 7.559 -5.352 1 89.38 30 ALA B CA 1
ATOM 2251 C C . ALA B 1 30 ? -11.773 6.691 -4.098 1 89.38 30 ALA B C 1
ATOM 2253 O O . ALA B 1 30 ? -11.484 7.16 -2.994 1 89.38 30 ALA B O 1
ATOM 2254 N N . ALA B 1 31 ? -12.25 5.5 -4.281 1 91.25 31 ALA B N 1
ATOM 2255 C CA . ALA B 1 31 ? -12.062 4.465 -3.271 1 91.25 31 ALA B CA 1
ATOM 2256 C C . ALA B 1 31 ? -10.758 3.703 -3.5 1 91.25 31 ALA B C 1
ATOM 2258 O O . ALA B 1 31 ? -10.508 3.209 -4.602 1 91.25 31 ALA B O 1
ATOM 2259 N N . ILE B 1 32 ? -9.93 3.654 -2.49 1 93.56 32 ILE B N 1
ATOM 2260 C CA . ILE B 1 32 ? -8.633 3.008 -2.623 1 93.56 32 ILE B CA 1
ATOM 2261 C C . ILE B 1 32 ? -8.477 1.932 -1.552 1 93.56 32 ILE B C 1
ATOM 2263 O O . ILE B 1 32 ? -8.766 2.17 -0.376 1 93.56 32 ILE B O 1
ATOM 2267 N N . ARG B 1 33 ? -8.055 0.728 -1.93 1 91.62 33 ARG B N 1
ATOM 2268 C CA . ARG B 1 33 ? -7.742 -0.362 -1.01 1 91.62 33 ARG B CA 1
ATOM 2269 C C . ARG B 1 33 ? -6.316 -0.863 -1.22 1 91.62 33 ARG B C 1
ATOM 2271 O O . ARG B 1 33 ? -5.91 -1.139 -2.352 1 91.62 33 ARG B O 1
ATOM 2278 N N . VAL B 1 34 ? -5.543 -0.908 -0.157 1 93.62 34 VAL B N 1
ATOM 2279 C CA . VAL B 1 34 ? -4.172 -1.41 -0.178 1 93.62 34 VAL B CA 1
ATOM 2280 C C . VAL B 1 34 ? -4.094 -2.727 0.593 1 93.62 34 VAL B C 1
ATOM 2282 O O . VAL B 1 34 ? -4.52 -2.803 1.747 1 93.62 34 VAL B O 1
ATOM 2285 N N . SER B 1 35 ? -3.572 -3.76 -0.055 1 92.31 35 SER B N 1
ATOM 2286 C CA . SER B 1 35 ? -3.473 -5.07 0.583 1 92.31 35 SER B CA 1
ATOM 2287 C C . SER B 1 35 ? -2.297 -5.867 0.031 1 92.31 35 SER B C 1
ATOM 2289 O O . SER B 1 35 ? -1.673 -5.461 -0.953 1 92.31 35 SER B O 1
ATOM 2291 N N . GLY B 1 36 ? -1.985 -6.918 0.702 1 94.06 36 GLY B N 1
ATOM 2292 C CA . GLY B 1 36 ? -1.02 -7.855 0.149 1 94.06 36 GLY B CA 1
ATOM 2293 C C . GLY B 1 36 ? -1.518 -8.562 -1.099 1 94.06 36 GLY B C 1
ATOM 2294 O O . GLY B 1 36 ? -2.703 -8.883 -1.203 1 94.06 36 GLY B O 1
ATOM 2295 N N . GLY B 1 37 ? -0.564 -8.781 -2.018 1 94.56 37 GLY B N 1
ATOM 2296 C CA . GLY B 1 37 ? -0.9 -9.469 -3.256 1 94.56 37 GLY B CA 1
ATOM 2297 C C . GLY B 1 37 ? 0.188 -10.414 -3.73 1 94.56 37 GLY B C 1
ATOM 2298 O O . GLY B 1 37 ? 1.09 -10.766 -2.965 1 94.56 37 GLY B O 1
ATOM 2299 N N . GLY B 1 38 ? -0.034 -10.805 -5.016 1 95.31 38 GLY B N 1
ATOM 2300 C CA . GLY B 1 38 ? 0.823 -11.82 -5.602 1 95.31 38 GLY B CA 1
ATOM 2301 C C . GLY B 1 38 ? 0.166 -13.188 -5.672 1 95.31 38 GLY B C 1
ATOM 2302 O O . GLY B 1 38 ? -0.311 -13.703 -4.66 1 95.31 38 GLY B O 1
ATOM 2303 N N . GLN B 1 39 ? 0.227 -13.688 -6.793 1 95.81 39 GLN B N 1
ATOM 2304 C CA . GLN B 1 39 ? -0.423 -14.977 -7.004 1 95.81 39 GLN B CA 1
ATOM 2305 C C . GLN B 1 39 ? 0.147 -16.031 -6.066 1 95.81 39 GLN B C 1
ATOM 2307 O O . GLN B 1 39 ? -0.604 -16.734 -5.387 1 95.81 39 GLN B O 1
ATOM 2312 N N . ALA B 1 40 ? 1.462 -16.172 -5.988 1 98.31 40 ALA B N 1
ATOM 2313 C CA . ALA B 1 40 ? 2.113 -17.156 -5.141 1 98.31 40 ALA B CA 1
ATOM 2314 C C . ALA B 1 40 ? 1.792 -16.922 -3.668 1 98.31 40 ALA B C 1
ATOM 2316 O O . ALA B 1 40 ? 1.45 -17.844 -2.939 1 98.31 40 ALA B O 1
ATOM 2317 N N . ALA B 1 41 ? 1.895 -15.703 -3.285 1 98.31 41 ALA B N 1
ATOM 2318 C CA . ALA B 1 41 ? 1.63 -15.344 -1.895 1 98.31 41 ALA B CA 1
ATOM 2319 C C . ALA B 1 41 ? 0.177 -15.625 -1.523 1 98.31 41 ALA B C 1
ATOM 2321 O O . ALA B 1 41 ? -0.104 -16.141 -0.438 1 98.31 41 ALA B O 1
ATOM 2322 N N . ASN B 1 42 ? -0.754 -15.297 -2.383 1 97.5 42 ASN B N 1
ATOM 2323 C CA . ASN B 1 42 ? -2.166 -15.57 -2.133 1 97.5 42 ASN B CA 1
ATOM 2324 C C . ASN B 1 42 ? -2.43 -17.078 -1.998 1 97.5 42 ASN B C 1
ATOM 2326 O O . ASN B 1 42 ? -3.121 -17.5 -1.073 1 97.5 42 ASN B O 1
ATOM 2330 N N . THR B 1 43 ? -1.881 -17.812 -2.926 1 98.62 43 THR B N 1
ATOM 2331 C CA . THR B 1 43 ? -2.049 -19.266 -2.869 1 98.62 43 THR B CA 1
ATOM 2332 C C . THR B 1 43 ? -1.468 -19.828 -1.575 1 98.62 43 THR B C 1
ATOM 2334 O O . THR B 1 43 ? -2.09 -20.672 -0.921 1 98.62 43 THR B O 1
ATOM 2337 N N . ALA B 1 44 ? -0.3 -19.344 -1.174 1 98.69 44 ALA B N 1
ATOM 2338 C CA . ALA B 1 44 ? 0.332 -19.797 0.064 1 98.69 44 ALA B CA 1
ATOM 2339 C C . ALA B 1 44 ? -0.553 -19.5 1.271 1 98.69 44 ALA B C 1
ATOM 2341 O O . ALA B 1 44 ? -0.713 -20.344 2.154 1 98.69 44 ALA B O 1
ATOM 2342 N N . ALA B 1 45 ? -1.134 -18.312 1.277 1 98.19 45 ALA B N 1
ATOM 2343 C CA . ALA B 1 45 ? -2.004 -17.922 2.387 1 98.19 45 ALA B CA 1
ATOM 2344 C C . ALA B 1 45 ? -3.219 -18.844 2.473 1 98.19 45 ALA B C 1
ATOM 2346 O O . ALA B 1 45 ? -3.609 -19.266 3.564 1 98.19 45 ALA B O 1
ATOM 2347 N N . TRP B 1 46 ? -3.783 -19.172 1.35 1 98.44 46 TRP B N 1
ATOM 2348 C CA . TRP B 1 46 ? -4.969 -20.031 1.329 1 98.44 46 TRP B CA 1
ATOM 2349 C C . TRP B 1 46 ? -4.609 -21.469 1.685 1 98.44 46 TRP B C 1
ATOM 2351 O O . TRP B 1 46 ? -5.395 -22.172 2.32 1 98.44 46 TRP B O 1
ATOM 2361 N N . LEU B 1 47 ? -3.441 -21.938 1.27 1 98.62 47 LEU B N 1
ATOM 2362 C CA . LEU B 1 47 ? -2.979 -23.266 1.665 1 98.62 47 LEU B CA 1
ATOM 2363 C C . LEU B 1 47 ? -2.844 -23.359 3.182 1 98.62 47 LEU B C 1
ATOM 2365 O O . LEU B 1 47 ? -3.346 -24.312 3.793 1 98.62 47 LEU B O 1
ATOM 2369 N N . ALA B 1 48 ? -2.213 -22.359 3.734 1 98.25 48 ALA B N 1
ATOM 2370 C CA . ALA B 1 48 ? -2.059 -22.328 5.188 1 98.25 48 ALA B CA 1
ATOM 2371 C C . ALA B 1 48 ? -3.416 -22.312 5.883 1 98.25 48 ALA B C 1
ATOM 2373 O O . ALA B 1 48 ? -3.627 -23.016 6.875 1 98.25 48 ALA B O 1
ATOM 2374 N N . HIS B 1 49 ? -4.281 -21.531 5.324 1 97.44 49 HIS B N 1
ATOM 2375 C CA . HIS B 1 49 ? -5.633 -21.422 5.863 1 97.44 49 HIS B CA 1
ATOM 2376 C C . HIS B 1 49 ? -6.34 -22.781 5.832 1 97.44 49 HIS B C 1
ATOM 2378 O O . HIS B 1 49 ? -7.137 -23.094 6.719 1 97.44 49 HIS B O 1
ATOM 2384 N N . ALA B 1 50 ? -6.043 -23.578 4.852 1 97.25 50 ALA B N 1
ATOM 2385 C CA . ALA B 1 50 ? -6.648 -24.906 4.691 1 97.25 50 ALA B CA 1
ATOM 2386 C C . ALA B 1 50 ? -5.938 -25.938 5.551 1 97.25 50 ALA B C 1
ATOM 2388 O O . ALA B 1 50 ? -6.266 -27.125 5.5 1 97.25 50 ALA B O 1
ATOM 2389 N N . GLY B 1 51 ? -4.906 -25.531 6.277 1 96.62 51 GLY B N 1
ATOM 2390 C CA . GLY B 1 51 ? -4.219 -26.438 7.191 1 96.62 51 GLY B CA 1
ATOM 2391 C C . GLY B 1 51 ? -3.029 -27.125 6.562 1 96.62 51 GLY B C 1
ATOM 2392 O O . GLY B 1 51 ? -2.467 -28.062 7.148 1 96.62 51 GLY B O 1
ATOM 2393 N N . GLN B 1 52 ? -2.65 -26.766 5.414 1 97.38 52 GLN B N 1
ATOM 2394 C CA . GLN B 1 52 ? -1.51 -27.344 4.711 1 97.38 52 GLN B CA 1
ATOM 2395 C C . GLN B 1 52 ? -0.207 -26.672 5.121 1 97.38 52 GLN B C 1
ATOM 2397 O O . GLN B 1 52 ? -0.101 -25.438 5.082 1 97.38 52 GLN B O 1
ATOM 2402 N N . ALA B 1 53 ? 0.777 -27.438 5.594 1 97.12 53 ALA B N 1
ATOM 2403 C CA . ALA B 1 53 ? 2.102 -26.875 5.844 1 97.12 53 ALA B CA 1
ATOM 2404 C C . ALA B 1 53 ? 2.672 -26.234 4.582 1 97.12 53 ALA B C 1
ATOM 2406 O O . ALA B 1 53 ? 2.82 -26.891 3.555 1 97.12 53 ALA B O 1
ATOM 2407 N N . THR B 1 54 ? 2.969 -24.922 4.637 1 98.12 54 THR B N 1
ATOM 2408 C CA . THR B 1 54 ? 3.309 -24.172 3.436 1 98.12 54 THR B CA 1
ATOM 2409 C C . THR B 1 54 ? 4.492 -23.25 3.697 1 98.12 54 THR B C 1
ATOM 2411 O O . THR B 1 54 ? 4.586 -22.641 4.762 1 98.12 54 THR B O 1
ATOM 2414 N N . ILE B 1 55 ? 5.387 -23.156 2.723 1 98.31 55 ILE B N 1
ATOM 2415 C CA . ILE B 1 55 ? 6.496 -22.203 2.711 1 98.31 55 ILE B CA 1
ATOM 2416 C C . ILE B 1 55 ? 6.438 -21.359 1.441 1 98.31 55 ILE B C 1
ATOM 2418 O O . ILE B 1 55 ? 6.152 -21.875 0.358 1 98.31 55 ILE B O 1
ATOM 2422 N N . LEU B 1 56 ? 6.676 -20.078 1.612 1 98.75 56 LEU B N 1
ATOM 2423 C CA . LEU B 1 56 ? 6.723 -19.203 0.445 1 98.75 56 LEU B CA 1
ATOM 2424 C C . LEU B 1 56 ? 8.156 -18.781 0.141 1 98.75 56 LEU B C 1
ATOM 2426 O O . LEU B 1 56 ? 8.859 -18.297 1.025 1 98.75 56 LEU B O 1
ATOM 2430 N N . VAL B 1 57 ? 8.57 -19.031 -1.088 1 98.81 57 VAL B N 1
ATOM 2431 C CA . VAL B 1 57 ? 9.828 -18.516 -1.621 1 98.81 57 VAL B CA 1
ATOM 2432 C C . VAL B 1 57 ? 9.555 -17.359 -2.566 1 98.81 57 VAL B C 1
ATOM 2434 O O . VAL B 1 57 ? 8.969 -17.531 -3.637 1 98.81 57 VAL B O 1
ATOM 2437 N N . ALA B 1 58 ? 9.922 -16.219 -2.17 1 98.75 58 ALA B N 1
ATOM 2438 C CA . ALA B 1 58 ? 9.703 -14.969 -2.902 1 98.75 58 ALA B CA 1
ATOM 2439 C C . ALA B 1 58 ? 10.766 -13.93 -2.541 1 98.75 58 ALA B C 1
ATOM 2441 O O . ALA B 1 58 ? 11.727 -14.234 -1.829 1 98.75 58 ALA B O 1
ATOM 2442 N N . ALA B 1 59 ? 10.672 -12.766 -3.182 1 98.75 59 ALA B N 1
ATOM 2443 C CA . ALA B 1 59 ? 11.602 -11.688 -2.873 1 98.75 59 ALA B CA 1
ATOM 2444 C C . ALA B 1 59 ? 10.852 -10.375 -2.629 1 98.75 59 ALA B C 1
ATOM 2446 O O . ALA B 1 59 ? 9.875 -10.078 -3.311 1 98.75 59 ALA B O 1
ATOM 2447 N N . VAL B 1 60 ? 11.312 -9.641 -1.63 1 98.31 60 VAL B N 1
ATOM 2448 C CA . VAL B 1 60 ? 10.82 -8.297 -1.347 1 98.31 60 VAL B CA 1
ATOM 2449 C C . VAL B 1 60 ? 12 -7.344 -1.153 1 98.31 60 VAL B C 1
ATOM 2451 O O . VAL B 1 60 ? 13.141 -7.785 -1.009 1 98.31 60 VAL B O 1
ATOM 2454 N N . GLY B 1 61 ? 11.695 -6.07 -1.246 1 96.75 61 GLY B N 1
ATOM 2455 C CA . GLY B 1 61 ? 12.711 -5.086 -0.907 1 96.75 61 GLY B CA 1
ATOM 2456 C C . GLY B 1 61 ? 12.922 -4.938 0.588 1 96.75 61 GLY B C 1
ATOM 2457 O O . GLY B 1 61 ? 12.117 -5.414 1.386 1 96.75 61 GLY B O 1
ATOM 2458 N N . ASP B 1 62 ? 14.086 -4.363 0.922 1 94.06 62 ASP B N 1
ATOM 2459 C CA . ASP B 1 62 ? 14.289 -3.924 2.299 1 94.06 62 ASP B CA 1
ATOM 2460 C C . ASP B 1 62 ? 13.617 -2.576 2.551 1 94.06 62 ASP B C 1
ATOM 2462 O O . ASP B 1 62 ? 14.297 -1.562 2.734 1 94.06 62 ASP B O 1
ATOM 2466 N N . ASP B 1 63 ? 12.312 -2.588 2.607 1 89.88 63 ASP B N 1
ATOM 2467 C CA . ASP B 1 63 ? 11.484 -1.396 2.779 1 89.88 63 ASP B CA 1
ATOM 2468 C C . ASP B 1 63 ? 10.242 -1.703 3.613 1 89.88 63 ASP B C 1
ATOM 2470 O O . ASP B 1 63 ? 9.992 -2.859 3.965 1 89.88 63 ASP B O 1
ATOM 2474 N N . PRO B 1 64 ? 9.547 -0.676 4.012 1 86.69 64 PRO B N 1
ATOM 2475 C CA . PRO B 1 64 ? 8.375 -0.896 4.859 1 86.69 64 PRO B CA 1
ATOM 2476 C C . PRO B 1 64 ? 7.352 -1.83 4.219 1 86.69 64 PRO B C 1
ATOM 2478 O O . PRO B 1 64 ? 6.785 -2.691 4.898 1 86.69 64 PRO B O 1
ATOM 2481 N N . ALA B 1 65 ? 7.18 -1.713 2.934 1 92.56 65 ALA B N 1
ATOM 2482 C CA . ALA B 1 65 ? 6.227 -2.578 2.242 1 92.56 65 ALA B CA 1
ATOM 2483 C C . ALA B 1 65 ? 6.637 -4.043 2.355 1 92.56 65 ALA B C 1
ATOM 2485 O O . ALA B 1 65 ? 5.801 -4.91 2.615 1 92.56 65 ALA B O 1
ATOM 2486 N N . GLY B 1 66 ? 7.898 -4.266 2.127 1 96.06 66 GLY B N 1
ATOM 2487 C CA . GLY B 1 66 ? 8.391 -5.629 2.25 1 96.06 66 GLY B CA 1
ATOM 2488 C C . GLY B 1 66 ? 8.188 -6.215 3.635 1 96.06 66 GLY B C 1
ATOM 2489 O O . GLY B 1 66 ? 7.738 -7.355 3.77 1 96.06 66 GLY B O 1
ATOM 2490 N N . ARG B 1 67 ? 8.477 -5.449 4.621 1 92.94 67 ARG B N 1
ATOM 2491 C CA . ARG B 1 67 ? 8.297 -5.898 6 1 92.94 67 ARG B CA 1
ATOM 2492 C C . ARG B 1 67 ? 6.832 -6.199 6.289 1 92.94 67 ARG B C 1
ATOM 2494 O O . ARG B 1 67 ? 6.512 -7.207 6.922 1 92.94 67 ARG B O 1
ATOM 2501 N N . ASP B 1 68 ? 6.012 -5.328 5.828 1 92.25 68 ASP B N 1
ATOM 2502 C CA . ASP B 1 68 ? 4.578 -5.504 6.043 1 92.25 68 ASP B CA 1
ATOM 2503 C C . ASP B 1 68 ? 4.074 -6.781 5.371 1 92.25 68 ASP B C 1
ATOM 2505 O O . ASP B 1 68 ? 3.305 -7.539 5.965 1 92.25 68 ASP B O 1
ATOM 2509 N N . ARG B 1 69 ? 4.496 -7.004 4.141 1 96.31 69 ARG B N 1
ATOM 2510 C CA . ARG B 1 69 ? 4.043 -8.156 3.373 1 96.31 69 ARG B CA 1
ATOM 2511 C C . ARG B 1 69 ? 4.5 -9.461 4.023 1 96.31 69 ARG B C 1
ATOM 2513 O O . ARG B 1 69 ? 3.723 -10.414 4.133 1 96.31 69 ARG B O 1
ATOM 2520 N N . VAL B 1 70 ? 5.723 -9.484 4.477 1 97.06 70 VAL B N 1
ATOM 2521 C CA . VAL B 1 70 ? 6.266 -10.688 5.105 1 97.06 70 VAL B CA 1
ATOM 2522 C C . VAL B 1 70 ? 5.539 -10.953 6.422 1 97.06 70 VAL B C 1
ATOM 2524 O O . VAL B 1 70 ? 5.121 -12.086 6.688 1 97.06 70 VAL B O 1
ATOM 2527 N N . ALA B 1 71 ? 5.336 -9.906 7.184 1 93.75 71 ALA B N 1
ATOM 2528 C CA . ALA B 1 71 ? 4.672 -10.055 8.477 1 93.75 71 ALA B CA 1
ATOM 2529 C C . ALA B 1 71 ? 3.258 -10.609 8.305 1 93.75 71 ALA B C 1
ATOM 2531 O O . ALA B 1 71 ? 2.811 -11.445 9.094 1 93.75 71 ALA B O 1
ATOM 2532 N N . GLU B 1 72 ? 2.596 -10.164 7.348 1 93.38 72 GLU B N 1
ATOM 2533 C CA . GLU B 1 72 ? 1.238 -10.617 7.059 1 93.38 72 GLU B CA 1
ATOM 2534 C C . GLU B 1 72 ? 1.206 -12.117 6.77 1 93.38 72 GLU B C 1
ATOM 2536 O O . GLU B 1 72 ? 0.346 -12.836 7.281 1 93.38 72 GLU B O 1
ATOM 2541 N N . LEU B 1 73 ? 2.133 -12.602 5.988 1 97.12 73 LEU B N 1
ATOM 2542 C CA . LEU B 1 73 ? 2.162 -14.008 5.602 1 97.12 73 LEU B CA 1
ATOM 2543 C C . LEU B 1 73 ? 2.561 -14.891 6.777 1 97.12 73 LEU B C 1
ATOM 2545 O O . LEU B 1 73 ? 1.995 -15.969 6.973 1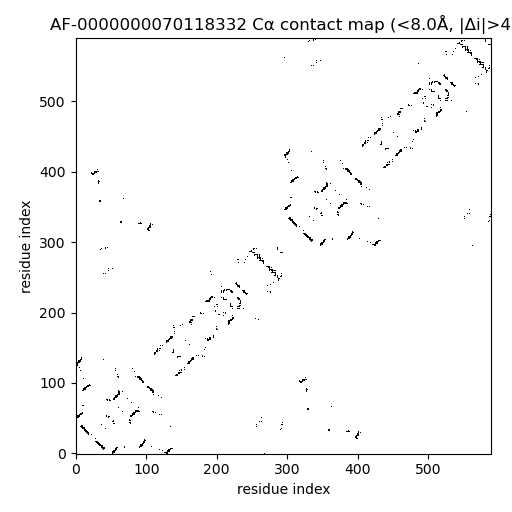 97.12 73 LEU B O 1
ATOM 2549 N N . VAL B 1 74 ? 3.48 -14.367 7.57 1 96.81 74 VAL B N 1
ATOM 2550 C CA . VAL B 1 74 ? 3.896 -15.117 8.758 1 96.81 74 VAL B CA 1
ATOM 2551 C C . VAL B 1 74 ? 2.727 -15.227 9.734 1 96.81 74 VAL B C 1
ATOM 2553 O O . VAL B 1 74 ? 2.463 -16.297 10.266 1 96.81 74 VAL B O 1
ATOM 2556 N N . ALA B 1 75 ? 2.004 -14.172 9.859 1 93.62 75 ALA B N 1
ATOM 2557 C CA . ALA B 1 75 ? 0.837 -14.164 10.742 1 93.62 75 ALA B CA 1
ATOM 2558 C C . ALA B 1 75 ? -0.234 -15.125 10.227 1 93.62 75 ALA B C 1
ATOM 2560 O O . ALA B 1 75 ? -0.989 -15.703 11.016 1 93.62 75 ALA B O 1
ATOM 2561 N N . ALA B 1 76 ? -0.24 -15.438 8.961 1 95.44 76 ALA B N 1
ATOM 2562 C CA . ALA B 1 76 ? -1.219 -16.328 8.344 1 95.44 76 ALA B CA 1
ATOM 2563 C C . ALA B 1 76 ? -0.772 -17.781 8.438 1 95.44 76 ALA B C 1
ATOM 2565 O O . ALA B 1 76 ? -1.48 -18.688 7.98 1 95.44 76 ALA B O 1
ATOM 2566 N N . GLY B 1 77 ? 0.451 -18.016 8.93 1 97.44 77 GLY B N 1
ATOM 2567 C CA . GLY B 1 77 ? 0.937 -19.375 9.125 1 97.44 77 GLY B CA 1
ATOM 2568 C C . GLY B 1 77 ? 1.811 -19.859 7.98 1 97.44 77 GLY B C 1
ATOM 2569 O O . GLY B 1 77 ? 2.086 -21.047 7.871 1 97.44 77 GLY B O 1
ATOM 2570 N N . VAL B 1 78 ? 2.246 -18.953 7.137 1 98.38 78 VAL B N 1
ATOM 2571 C CA . VAL B 1 78 ? 3.1 -19.312 6.012 1 98.38 78 VAL B CA 1
ATOM 2572 C C . VAL B 1 78 ? 4.566 -19.281 6.438 1 98.38 78 VAL B C 1
ATOM 2574 O O . VAL B 1 78 ? 5.016 -18.312 7.055 1 98.38 78 VAL B O 1
ATOM 2577 N N . GLY B 1 79 ? 5.273 -20.344 6.172 1 97.88 79 GLY B N 1
ATOM 2578 C CA . GLY B 1 79 ? 6.703 -20.359 6.434 1 97.88 79 GLY B CA 1
ATOM 2579 C C . GLY B 1 79 ? 7.469 -19.344 5.617 1 97.88 79 GLY B C 1
ATOM 2580 O O . GLY B 1 79 ? 7.172 -19.141 4.438 1 97.88 79 GLY B O 1
ATOM 2581 N N . ASP B 1 80 ? 8.461 -18.781 6.238 1 97.56 80 ASP B N 1
ATOM 2582 C CA . ASP B 1 80 ? 9.172 -17.641 5.684 1 97.56 80 ASP B CA 1
ATOM 2583 C C . ASP B 1 80 ? 10.477 -18.078 5.016 1 97.56 80 ASP B C 1
ATOM 2585 O O . ASP B 1 80 ? 11.477 -18.328 5.695 1 97.56 80 ASP B O 1
ATOM 2589 N N . ALA B 1 81 ? 10.469 -18.156 3.75 1 98.44 81 ALA B N 1
ATOM 2590 C CA . ALA B 1 81 ? 11.672 -18.266 2.934 1 98.44 81 ALA B CA 1
ATOM 2591 C C . ALA B 1 81 ? 11.758 -17.141 1.921 1 98.44 81 ALA B C 1
ATOM 2593 O O . ALA B 1 81 ? 12.109 -17.359 0.759 1 98.44 81 ALA B O 1
ATOM 2594 N N . ILE B 1 82 ? 11.391 -15.977 2.396 1 98.56 82 ILE B N 1
ATOM 2595 C CA . ILE B 1 82 ? 11.344 -14.797 1.541 1 98.56 82 ILE B CA 1
ATOM 2596 C C . ILE B 1 82 ? 12.68 -14.062 1.598 1 98.56 82 ILE B C 1
ATOM 2598 O O . ILE B 1 82 ? 13.195 -13.773 2.682 1 98.56 82 ILE B O 1
ATOM 2602 N N . GLN B 1 83 ? 13.227 -13.812 0.445 1 98.25 83 GLN B N 1
ATOM 2603 C CA . GLN B 1 83 ? 14.469 -13.055 0.351 1 98.25 83 GLN B CA 1
ATOM 2604 C C . GLN B 1 83 ? 14.211 -11.555 0.469 1 98.25 83 GLN B C 1
ATOM 2606 O O . GLN B 1 83 ? 13.32 -11.016 -0.193 1 98.25 83 GLN B O 1
ATOM 2611 N N . VAL B 1 84 ? 14.945 -10.93 1.328 1 97.88 84 VAL B N 1
ATOM 2612 C CA . VAL B 1 84 ? 14.922 -9.477 1.429 1 97.88 84 VAL B CA 1
ATOM 2613 C C . VAL B 1 84 ? 16.109 -8.883 0.674 1 97.88 84 VAL B C 1
ATOM 2615 O O . VAL B 1 84 ? 17.266 -9.203 0.972 1 97.88 84 VAL B O 1
ATOM 2618 N N . LEU B 1 85 ? 15.852 -8.086 -0.314 1 97.69 85 LEU B N 1
ATOM 2619 C CA . LEU B 1 85 ? 16.891 -7.574 -1.193 1 97.69 85 LEU B CA 1
ATOM 2620 C C . LEU B 1 85 ? 17.109 -6.082 -0.964 1 97.69 85 LEU B C 1
ATOM 2622 O O . LEU B 1 85 ? 16.281 -5.262 -1.362 1 97.69 85 LEU B O 1
ATOM 2626 N N . PRO B 1 86 ? 18.234 -5.707 -0.384 1 93.5 86 PRO B N 1
ATOM 2627 C CA . PRO B 1 86 ? 18.531 -4.281 -0.233 1 93.5 86 PRO B CA 1
ATOM 2628 C C . PRO B 1 86 ? 18.672 -3.561 -1.572 1 93.5 86 PRO B C 1
ATOM 2630 O O . PRO B 1 86 ? 19.203 -4.129 -2.531 1 93.5 86 PRO B O 1
ATOM 2633 N N . GLY B 1 87 ? 18.203 -2.4 -1.677 1 89.5 87 GLY B N 1
ATOM 2634 C CA . GLY B 1 87 ? 18.359 -1.591 -2.875 1 89.5 87 GLY B CA 1
ATOM 2635 C C . GLY B 1 87 ? 17.219 -1.764 -3.859 1 89.5 87 GLY B C 1
ATOM 2636 O O . GLY B 1 87 ? 17.109 -1.018 -4.836 1 89.5 87 GLY B O 1
ATOM 2637 N N . ALA B 1 88 ? 16.344 -2.779 -3.65 1 93.06 88 ALA B N 1
ATOM 2638 C CA . ALA B 1 88 ? 15.188 -2.998 -4.508 1 93.06 88 ALA B CA 1
ATOM 2639 C C . ALA B 1 88 ? 13.898 -2.637 -3.785 1 93.06 88 ALA B C 1
ATOM 2641 O O . ALA B 1 88 ? 13.805 -2.76 -2.561 1 93.06 88 ALA B O 1
ATOM 2642 N N . ALA B 1 89 ? 12.969 -2.182 -4.531 1 93.44 89 ALA B N 1
ATOM 2643 C CA . ALA B 1 89 ? 11.648 -1.923 -3.959 1 93.44 89 ALA B CA 1
ATOM 2644 C C . ALA B 1 89 ? 10.797 -3.188 -3.955 1 93.44 89 ALA B C 1
ATOM 2646 O O . ALA B 1 89 ? 10.891 -4.012 -4.867 1 93.44 89 ALA B O 1
ATOM 2647 N N . THR B 1 90 ? 9.984 -3.332 -2.92 1 97.06 90 THR B N 1
ATOM 2648 C CA . THR B 1 90 ? 8.969 -4.375 -2.957 1 97.06 90 THR B CA 1
ATOM 2649 C C . THR B 1 90 ? 7.992 -4.137 -4.102 1 97.06 90 THR B C 1
ATOM 2651 O O . THR B 1 90 ? 7.586 -2.998 -4.355 1 97.06 90 THR B O 1
ATOM 2654 N N . GLY B 1 91 ? 7.688 -5.199 -4.863 1 97.12 91 GLY B N 1
ATOM 2655 C CA . GLY B 1 91 ? 6.781 -5.078 -5.992 1 97.12 91 GLY B CA 1
ATOM 2656 C C . GLY B 1 91 ? 5.406 -4.566 -5.602 1 97.12 91 GLY B C 1
ATOM 2657 O O . GLY B 1 91 ? 4.938 -4.82 -4.488 1 97.12 91 GLY B O 1
ATOM 2658 N N . SER B 1 92 ? 4.773 -3.865 -6.555 1 96.62 92 SER B N 1
ATOM 2659 C CA . SER B 1 92 ? 3.428 -3.334 -6.359 1 96.62 92 SER B CA 1
ATOM 2660 C C . SER B 1 92 ? 2.641 -3.322 -7.664 1 96.62 92 SER B C 1
ATOM 2662 O O . SER B 1 92 ? 3.221 -3.203 -8.742 1 96.62 92 SER B O 1
ATOM 2664 N N . VAL B 1 93 ? 1.389 -3.471 -7.543 1 93.12 93 VAL B N 1
ATOM 2665 C CA . VAL B 1 93 ? 0.469 -3.387 -8.672 1 93.12 93 VAL B CA 1
ATOM 2666 C C . VAL B 1 93 ? -0.658 -2.41 -8.352 1 93.12 93 VAL B C 1
ATOM 2668 O O . VAL B 1 93 ? -1.388 -2.596 -7.375 1 93.12 93 VAL B O 1
ATOM 2671 N N . VAL B 1 94 ? -0.796 -1.383 -9.133 1 93 94 VAL B N 1
ATOM 2672 C CA . VAL B 1 94 ? -1.9 -0.434 -9.023 1 93 94 VAL B CA 1
ATOM 2673 C C . VAL B 1 94 ? -2.926 -0.712 -10.125 1 93 94 VAL B C 1
ATOM 2675 O O . VAL B 1 94 ? -2.584 -0.754 -11.305 1 93 94 VAL B O 1
ATOM 2678 N N . VAL B 1 95 ? -4.098 -0.908 -9.711 1 88.44 95 VAL B N 1
ATOM 2679 C CA . VAL B 1 95 ? -5.18 -1.127 -10.656 1 88.44 95 VAL B CA 1
ATOM 2680 C C . VAL B 1 95 ? -6.16 0.046 -10.609 1 88.44 95 VAL B C 1
ATOM 2682 O O . VAL B 1 95 ? -6.766 0.312 -9.562 1 88.44 95 VAL B O 1
ATOM 2685 N N . LEU B 1 96 ? -6.293 0.741 -11.656 1 88 96 LEU B N 1
ATOM 2686 C CA . LEU B 1 96 ? -7.27 1.812 -11.82 1 88 96 LEU B CA 1
ATOM 2687 C C . LEU B 1 96 ? -8.523 1.299 -12.516 1 88 96 LEU B C 1
ATOM 2689 O O . LEU B 1 96 ? -8.469 0.862 -13.664 1 88 96 LEU B O 1
ATOM 2693 N N . THR B 1 97 ? -9.609 1.32 -11.789 1 84.69 97 THR B N 1
ATOM 2694 C CA . THR B 1 97 ? -10.867 0.842 -12.344 1 84.69 97 THR B CA 1
ATOM 2695 C C . THR B 1 97 ? -11.883 1.979 -12.453 1 84.69 97 THR B C 1
ATOM 2697 O O . THR B 1 97 ? -12.18 2.648 -11.461 1 84.69 97 THR B O 1
ATOM 2700 N N . GLY B 1 98 ? -12.336 2.277 -13.609 1 78.88 98 GLY B N 1
ATOM 2701 C CA . GLY B 1 98 ? -13.438 3.195 -13.867 1 78.88 98 GLY B CA 1
ATOM 2702 C C . GLY B 1 98 ? -14.648 2.518 -14.469 1 78.88 98 GLY B C 1
ATOM 2703 O O . GLY B 1 98 ? -14.727 1.287 -14.508 1 78.88 98 GLY B O 1
ATOM 2704 N N . ALA B 1 99 ? -15.688 3.27 -14.852 1 74.69 99 ALA B N 1
ATOM 2705 C CA . ALA B 1 99 ? -16.922 2.73 -15.422 1 74.69 99 ALA B CA 1
ATOM 2706 C C . ALA B 1 99 ? -16.625 1.897 -16.672 1 74.69 99 ALA B C 1
ATOM 2708 O O . ALA B 1 99 ? -17.219 0.834 -16.859 1 74.69 99 ALA B O 1
ATOM 2709 N N . ASP B 1 100 ? -15.711 2.328 -17.391 1 68.69 100 ASP B N 1
ATOM 2710 C CA . ASP B 1 100 ? -15.562 1.656 -18.672 1 68.69 100 ASP B CA 1
ATOM 2711 C C . ASP B 1 100 ? -14.133 1.152 -18.875 1 68.69 100 ASP B C 1
ATOM 2713 O O . ASP B 1 100 ? -13.781 0.687 -19.953 1 68.69 100 ASP B O 1
ATOM 2717 N N . GLU B 1 101 ? -13.352 1.321 -17.844 1 72.19 101 GLU B N 1
ATOM 2718 C CA . GLU B 1 101 ? -11.953 1.006 -18.125 1 72.19 101 GLU B CA 1
ATOM 2719 C C . GLU B 1 101 ? -11.258 0.437 -16.891 1 72.19 101 GLU B C 1
ATOM 2721 O O . GLU B 1 101 ? -11.625 0.749 -15.758 1 72.19 101 GLU B O 1
ATOM 2726 N N . ARG B 1 102 ? -10.32 -0.51 -17.203 1 78.38 102 ARG B N 1
ATOM 2727 C CA . ARG B 1 102 ? -9.445 -1.093 -16.203 1 78.38 102 ARG B CA 1
ATOM 2728 C C . ARG B 1 102 ? -7.984 -1.004 -16.625 1 78.38 102 ARG B C 1
ATOM 2730 O O . ARG B 1 102 ? -7.625 -1.451 -17.719 1 78.38 102 ARG B O 1
ATOM 2737 N N . THR B 1 103 ? -7.191 -0.225 -15.875 1 81.81 103 THR B N 1
ATOM 2738 C CA . THR B 1 103 ? -5.777 -0.032 -16.172 1 81.81 103 THR B CA 1
ATOM 2739 C C . THR B 1 103 ? -4.91 -0.589 -15.047 1 81.81 103 THR B C 1
ATOM 2741 O O . THR B 1 103 ? -5.219 -0.407 -13.867 1 81.81 103 THR B O 1
ATOM 2744 N N . MET B 1 104 ? -3.893 -1.297 -15.492 1 84.56 104 MET B N 1
ATOM 2745 C CA . MET B 1 104 ? -2.971 -1.846 -14.5 1 84.56 104 MET B CA 1
ATOM 2746 C C . MET B 1 104 ? -1.588 -1.219 -14.641 1 84.56 104 MET B C 1
ATOM 2748 O O . MET B 1 104 ? -1.073 -1.077 -15.75 1 84.56 104 MET B O 1
ATOM 2752 N N . ILE B 1 105 ? -1.054 -0.793 -13.609 1 89.5 105 ILE B N 1
ATOM 2753 C CA . ILE B 1 105 ? 0.309 -0.283 -13.508 1 89.5 105 ILE B CA 1
ATOM 2754 C C . ILE B 1 105 ? 1.123 -1.165 -12.562 1 89.5 105 ILE B C 1
ATOM 2756 O O . ILE B 1 105 ? 0.754 -1.346 -11.398 1 89.5 105 ILE B O 1
ATOM 2760 N N . THR B 1 106 ? 2.25 -1.666 -13.109 1 90.5 106 THR B N 1
ATOM 2761 C CA . THR B 1 106 ? 2.934 -2.703 -12.344 1 90.5 106 THR B CA 1
ATOM 2762 C C . THR B 1 106 ? 4.406 -2.354 -12.156 1 90.5 106 THR B C 1
ATOM 2764 O O . THR B 1 106 ? 5.059 -1.872 -13.086 1 90.5 106 THR B O 1
ATOM 2767 N N . ASP B 1 107 ? 4.871 -2.49 -10.961 1 94.38 107 ASP B N 1
ATOM 2768 C CA . ASP B 1 107 ? 6.285 -2.58 -10.602 1 94.38 107 ASP B CA 1
ATOM 2769 C C . ASP B 1 107 ? 6.609 -3.93 -9.969 1 94.38 107 ASP B C 1
ATOM 2771 O O . ASP B 1 107 ? 6.23 -4.191 -8.828 1 94.38 107 ASP B O 1
ATOM 2775 N N . ARG B 1 108 ? 7.34 -4.773 -10.688 1 93.25 108 ARG B N 1
ATOM 2776 C CA . ARG B 1 108 ? 7.633 -6.113 -10.188 1 93.25 108 ARG B CA 1
ATOM 2777 C C . ARG B 1 108 ? 8.727 -6.074 -9.125 1 93.25 108 ARG B C 1
ATOM 2779 O O . ARG B 1 108 ? 8.883 -7.027 -8.359 1 93.25 108 ARG B O 1
ATOM 2786 N N . GLY B 1 109 ? 9.516 -5.016 -9.117 1 95.31 109 GLY B N 1
ATOM 2787 C CA . GLY B 1 109 ? 10.484 -4.738 -8.07 1 95.31 109 GLY B CA 1
ATOM 2788 C C . GLY B 1 109 ? 11.383 -5.922 -7.758 1 95.31 109 GLY B C 1
ATOM 2789 O O . GLY B 1 109 ? 11.977 -6.508 -8.664 1 95.31 109 GLY B O 1
ATOM 2790 N N . ALA B 1 110 ? 11.484 -6.238 -6.52 1 97.5 110 ALA B N 1
ATOM 2791 C CA . ALA B 1 110 ? 12.359 -7.289 -6.008 1 97.5 110 ALA B CA 1
ATOM 2792 C C . ALA B 1 110 ? 11.984 -8.648 -6.598 1 97.5 110 ALA B C 1
ATOM 2794 O O . ALA B 1 110 ? 12.836 -9.539 -6.703 1 97.5 110 ALA B O 1
ATOM 2795 N N . GLY B 1 111 ? 10.766 -8.781 -7.027 1 97 111 GLY B N 1
ATOM 2796 C CA . GLY B 1 111 ? 10.32 -10.039 -7.602 1 97 111 GLY B CA 1
ATOM 2797 C C . GLY B 1 111 ? 11.125 -10.461 -8.812 1 97 111 GLY B C 1
ATOM 2798 O O . GLY B 1 111 ? 11.289 -11.656 -9.07 1 97 111 GLY B O 1
ATOM 2799 N N . LEU B 1 112 ? 11.664 -9.492 -9.531 1 96.75 112 LEU B N 1
ATOM 2800 C CA . LEU B 1 112 ? 12.43 -9.773 -10.734 1 96.75 112 LEU B CA 1
ATOM 2801 C C . LEU B 1 112 ? 13.836 -10.258 -10.383 1 96.75 112 LEU B C 1
ATOM 2803 O O . LEU B 1 112 ? 14.539 -10.789 -11.242 1 96.75 112 LEU B O 1
ATOM 2807 N N . LEU B 1 113 ? 14.172 -10.109 -9.102 1 97.81 113 LEU B N 1
ATOM 2808 C CA . LEU B 1 113 ? 15.562 -10.336 -8.703 1 97.81 113 LEU B CA 1
ATOM 2809 C C . LEU B 1 113 ? 15.672 -11.57 -7.809 1 97.81 113 LEU B C 1
ATOM 2811 O O . LEU B 1 113 ? 16.703 -11.773 -7.16 1 97.81 113 LEU B O 1
ATOM 2815 N N . LEU B 1 114 ? 14.586 -12.367 -7.773 1 98.19 114 LEU B N 1
ATOM 2816 C CA . LEU B 1 114 ? 14.633 -13.594 -6.977 1 98.19 114 LEU B CA 1
ATOM 2817 C C . LEU B 1 114 ? 15.82 -14.453 -7.371 1 98.19 114 LEU B C 1
ATOM 2819 O O . LEU B 1 114 ? 15.992 -14.781 -8.547 1 98.19 114 LEU B O 1
ATOM 2823 N N . ASP B 1 115 ? 16.625 -14.812 -6.418 1 98.25 115 ASP B N 1
ATOM 2824 C CA . ASP B 1 115 ? 17.875 -15.508 -6.66 1 98.25 115 ASP B CA 1
ATOM 2825 C C . ASP B 1 115 ? 17.656 -17 -6.902 1 98.25 115 ASP B C 1
ATOM 2827 O O . ASP B 1 115 ? 17.172 -17.703 -6.012 1 98.25 115 ASP B O 1
ATOM 2831 N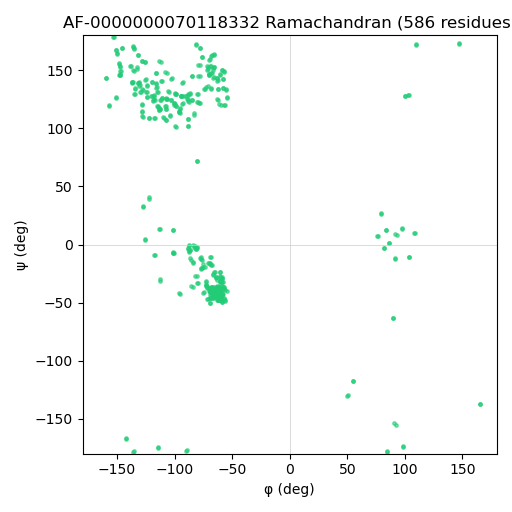 N . PRO B 1 116 ? 18.125 -17.484 -8.094 1 98.69 116 PRO B N 1
ATOM 2832 C CA . PRO B 1 116 ? 17.984 -18.922 -8.367 1 98.69 116 PRO B CA 1
ATOM 2833 C C . PRO B 1 116 ? 18.672 -19.797 -7.32 1 98.69 116 PRO B C 1
ATOM 2835 O O . PRO B 1 116 ? 18.156 -20.859 -6.98 1 98.69 116 PRO B O 1
ATOM 2838 N N . ALA B 1 117 ? 19.734 -19.312 -6.793 1 98.56 117 ALA B N 1
ATOM 2839 C CA . ALA B 1 117 ? 20.453 -20.094 -5.789 1 98.56 117 ALA B CA 1
ATOM 2840 C C . ALA B 1 117 ? 19.641 -20.203 -4.5 1 98.56 117 ALA B C 1
ATOM 2842 O O . ALA B 1 117 ? 19.641 -21.25 -3.848 1 98.56 117 ALA B O 1
ATOM 2843 N N . HIS B 1 118 ? 19 -19.141 -4.168 1 98.44 118 HIS B N 1
ATOM 2844 C CA . HIS B 1 118 ? 18.141 -19.156 -2.992 1 98.44 118 HIS B CA 1
ATOM 2845 C C . HIS B 1 118 ? 16.984 -20.141 -3.166 1 98.44 118 HIS B C 1
ATOM 2847 O O . HIS B 1 118 ? 16.703 -20.938 -2.275 1 98.44 118 HIS B O 1
ATOM 2853 N N . VAL B 1 119 ? 16.375 -20.109 -4.324 1 98.69 119 VAL B N 1
ATOM 2854 C CA . VAL B 1 119 ? 15.242 -20.969 -4.629 1 98.69 119 VAL B CA 1
ATOM 2855 C C . VAL B 1 119 ? 15.68 -22.438 -4.551 1 98.69 119 VAL B C 1
ATOM 2857 O O . VAL B 1 119 ? 15.031 -23.25 -3.883 1 98.69 119 VAL B O 1
ATOM 2860 N N . SER B 1 120 ? 16.781 -22.75 -5.164 1 98.56 120 SER B N 1
ATOM 2861 C CA . SER B 1 120 ? 17.297 -24.109 -5.199 1 98.56 120 SER B CA 1
ATOM 2862 C C . SER B 1 120 ? 17.625 -24.625 -3.795 1 98.56 120 SER B C 1
ATOM 2864 O O . SER B 1 120 ? 17.312 -25.766 -3.453 1 98.56 120 SER B O 1
ATOM 2866 N N . ALA B 1 121 ? 18.188 -23.703 -2.998 1 98.25 121 ALA B N 1
ATOM 2867 C CA . ALA B 1 121 ? 18.594 -24.094 -1.649 1 98.25 121 ALA B CA 1
ATOM 2868 C C . ALA B 1 121 ? 17.391 -24.453 -0.789 1 98.25 121 ALA B C 1
ATOM 2870 O O . ALA B 1 121 ? 17.422 -25.422 -0.033 1 98.25 121 ALA B O 1
ATOM 2871 N N . VAL B 1 122 ? 16.344 -23.719 -0.887 1 97.94 122 VAL B N 1
ATOM 2872 C CA . VAL B 1 122 ? 15.141 -23.953 -0.092 1 97.94 122 VAL B CA 1
ATOM 2873 C C . VAL B 1 122 ? 14.5 -25.281 -0.506 1 97.94 122 VAL B C 1
ATOM 2875 O O . VAL B 1 122 ? 14.125 -26.078 0.345 1 97.94 122 VAL B O 1
ATOM 2878 N N . ILE B 1 123 ? 14.43 -25.516 -1.779 1 97.69 123 ILE B N 1
ATOM 2879 C CA . ILE B 1 123 ? 13.789 -26.734 -2.289 1 97.69 123 ILE B CA 1
ATOM 2880 C C . ILE B 1 123 ? 14.648 -27.953 -1.947 1 97.69 123 ILE B C 1
ATOM 2882 O O . ILE B 1 123 ? 14.117 -29 -1.58 1 97.69 123 ILE B O 1
ATOM 2886 N N . ALA B 1 124 ? 15.93 -27.766 -2.023 1 95.88 124 ALA B N 1
ATOM 2887 C CA . ALA B 1 124 ? 16.844 -28.859 -1.709 1 95.88 124 ALA B CA 1
ATOM 2888 C C . ALA B 1 124 ? 16.719 -29.281 -0.245 1 95.88 124 ALA B C 1
ATOM 2890 O O . ALA B 1 124 ? 16.969 -30.438 0.102 1 95.88 124 ALA B O 1
ATOM 2891 N N . ALA B 1 125 ? 16.328 -28.344 0.566 1 93.88 125 ALA B N 1
ATOM 2892 C CA . ALA B 1 125 ? 16.234 -28.609 2.002 1 93.88 125 ALA B CA 1
ATOM 2893 C C . ALA B 1 125 ? 14.883 -29.203 2.369 1 93.88 125 ALA B C 1
ATOM 2895 O O . ALA B 1 125 ? 14.648 -29.578 3.52 1 93.88 125 ALA B O 1
ATOM 2896 N N . ALA B 1 126 ? 13.984 -29.312 1.412 1 88.94 126 ALA B N 1
ATOM 2897 C CA . ALA B 1 126 ? 12.633 -29.781 1.676 1 88.94 126 ALA B CA 1
ATOM 2898 C C . ALA B 1 126 ? 12.625 -31.266 2.053 1 88.94 126 ALA B C 1
ATOM 2900 O O . ALA B 1 126 ? 13.484 -32.031 1.604 1 88.94 126 ALA B O 1
ATOM 2901 N N . ALA B 1 127 ? 11.719 -31.609 2.873 1 85.56 127 ALA B N 1
ATOM 2902 C CA . ALA B 1 127 ? 11.555 -33 3.232 1 85.56 127 ALA B CA 1
ATOM 2903 C C . ALA B 1 127 ? 11.031 -33.812 2.049 1 85.56 127 ALA B C 1
ATOM 2905 O O . ALA B 1 127 ? 10.359 -33.281 1.165 1 85.56 127 ALA B O 1
ATOM 2906 N N . PRO B 1 128 ? 11.375 -35.125 2.094 1 84.38 128 PRO B N 1
ATOM 2907 C CA . PRO B 1 128 ? 10.797 -36 1.059 1 84.38 128 PRO B CA 1
ATOM 2908 C C . PRO B 1 128 ? 9.266 -35.969 1.056 1 84.38 128 PRO B C 1
ATOM 2910 O O . PRO B 1 128 ? 8.648 -35.812 2.111 1 84.38 128 PRO B O 1
ATOM 2913 N N . GLY B 1 129 ? 8.742 -36.125 -0.042 1 85.75 129 GLY B N 1
ATOM 2914 C CA . GLY B 1 129 ? 7.297 -36.156 -0.161 1 85.75 129 GLY B CA 1
ATOM 2915 C C . GLY B 1 129 ? 6.668 -34.781 -0.253 1 85.75 129 GLY B C 1
ATOM 2916 O O . GLY B 1 129 ? 5.445 -34.625 -0.176 1 85.75 129 GLY B O 1
ATOM 2917 N N . GLY B 1 130 ? 7.457 -33.812 -0.461 1 93.94 130 GLY B N 1
ATOM 2918 C CA . GLY B 1 130 ? 6.957 -32.438 -0.61 1 93.94 130 GLY B CA 1
ATOM 2919 C C . GLY B 1 130 ? 6.445 -32.156 -2.008 1 93.94 130 GLY B C 1
ATOM 2920 O O . GLY B 1 130 ? 6.461 -33.031 -2.879 1 93.94 130 GLY B O 1
ATOM 2921 N N . HIS B 1 131 ? 5.852 -31.016 -2.148 1 98.06 131 HIS B N 1
ATOM 2922 C CA . HIS B 1 131 ? 5.273 -30.547 -3.402 1 98.06 131 HIS B CA 1
ATOM 2923 C C . HIS B 1 131 ? 5.727 -29.125 -3.717 1 98.06 131 HIS B C 1
ATOM 2925 O O . HIS B 1 131 ? 5.809 -28.281 -2.82 1 98.06 131 HIS B O 1
ATOM 2931 N N . LEU B 1 132 ? 6.078 -28.891 -4.98 1 98.56 132 LEU B N 1
ATOM 2932 C CA . LEU B 1 132 ? 6.359 -27.531 -5.453 1 98.56 132 LEU B CA 1
ATOM 2933 C C . LEU B 1 132 ? 5.164 -26.969 -6.203 1 98.56 132 LEU B C 1
ATOM 2935 O O . LEU B 1 132 ? 4.668 -27.578 -7.152 1 98.56 132 LEU B O 1
ATOM 2939 N N . HIS B 1 133 ? 4.664 -25.875 -5.75 1 98.88 133 HIS B N 1
ATOM 2940 C CA . HIS B 1 133 ? 3.723 -25.078 -6.535 1 98.88 133 HIS B CA 1
ATOM 2941 C C . HIS B 1 133 ? 4.371 -23.797 -7.047 1 98.88 133 HIS B C 1
ATOM 2943 O O . HIS B 1 133 ? 4.715 -22.906 -6.262 1 98.88 133 HIS B O 1
ATOM 2949 N N . LEU B 1 134 ? 4.488 -23.641 -8.344 1 98.88 134 LEU B N 1
ATOM 2950 C CA . LEU B 1 134 ? 5.152 -22.5 -8.969 1 98.88 134 LEU B CA 1
ATOM 2951 C C . LEU B 1 134 ? 4.141 -21.578 -9.633 1 98.88 134 LEU B C 1
ATOM 2953 O O . LEU B 1 134 ? 3.348 -22.016 -10.469 1 98.88 134 LEU B O 1
ATOM 2957 N N . SER B 1 135 ? 4.133 -20.328 -9.141 1 98.06 135 SER B N 1
ATOM 2958 C CA . SER B 1 135 ? 3.439 -19.312 -9.922 1 98.06 135 SER B CA 1
ATOM 2959 C C . SER B 1 135 ? 4.066 -19.156 -11.305 1 98.06 135 SER B C 1
ATOM 2961 O O . SER B 1 135 ? 5.281 -19.266 -11.461 1 98.06 135 SER B O 1
ATOM 2963 N N . GLY B 1 136 ? 3.258 -18.859 -12.281 1 97 136 GLY B N 1
ATOM 2964 C CA . GLY B 1 136 ? 3.781 -18.641 -13.617 1 97 136 GLY B CA 1
ATOM 2965 C C . GLY B 1 136 ? 4.57 -17.344 -13.742 1 97 136 GLY B C 1
ATOM 2966 O O . GLY B 1 136 ? 5.367 -17.188 -14.664 1 97 136 GLY B O 1
ATOM 2967 N N . TYR B 1 137 ? 4.48 -16.453 -12.891 1 94.88 137 TYR B N 1
ATOM 2968 C CA . TYR B 1 137 ? 5.027 -15.102 -13.031 1 94.88 137 TYR B CA 1
ATOM 2969 C C . TYR B 1 137 ? 6.551 -15.141 -13.086 1 94.88 137 TYR B C 1
ATOM 2971 O O . TYR B 1 137 ? 7.16 -14.461 -13.914 1 94.88 137 TYR B O 1
ATOM 2979 N N . PRO B 1 138 ? 7.23 -15.969 -12.242 1 97.06 138 PRO B N 1
ATOM 2980 C CA . PRO B 1 138 ? 8.688 -16.016 -12.367 1 97.06 138 PRO B CA 1
ATOM 2981 C C . PRO B 1 138 ? 9.148 -16.453 -13.758 1 97.06 138 PRO B C 1
ATOM 2983 O O . PRO B 1 138 ? 10.219 -16.031 -14.219 1 97.06 138 PRO B O 1
ATOM 2986 N N . LEU B 1 139 ? 8.344 -17.219 -14.422 1 97.56 139 LEU B N 1
ATOM 2987 C CA . LEU B 1 139 ? 8.711 -17.719 -15.742 1 97.56 139 LEU B CA 1
ATOM 2988 C C . LEU B 1 139 ? 8.43 -16.672 -16.812 1 97.56 139 LEU B C 1
ATOM 2990 O O . LEU B 1 139 ? 9.109 -16.641 -17.844 1 97.56 139 LEU B O 1
ATOM 2994 N N . LEU B 1 140 ? 7.512 -15.836 -16.594 1 95.69 140 LEU B N 1
ATOM 2995 C CA . LEU B 1 140 ? 6.969 -14.984 -17.641 1 95.69 140 LEU B CA 1
ATOM 2996 C C . LEU B 1 140 ? 7.828 -13.742 -17.828 1 95.69 140 LEU B C 1
ATOM 2998 O O . LEU B 1 140 ? 7.715 -13.055 -18.859 1 95.69 140 LEU B O 1
ATOM 3002 N N . HIS B 1 141 ? 8.656 -13.477 -16.906 1 93.44 141 HIS B N 1
ATOM 3003 C CA . HIS B 1 141 ? 9.508 -12.297 -16.984 1 93.44 141 HIS B CA 1
ATOM 3004 C C . HIS B 1 141 ? 10.984 -12.688 -17.062 1 93.44 141 HIS B C 1
ATOM 3006 O O . HIS B 1 141 ? 11.438 -13.555 -16.297 1 93.44 141 HIS B O 1
ATOM 3012 N N . GLY B 1 142 ? 11.711 -11.969 -17.906 1 94.75 142 GLY B N 1
ATOM 3013 C CA . GLY B 1 142 ? 13.109 -12.289 -18.141 1 94.75 142 GLY B CA 1
ATOM 3014 C C . GLY B 1 142 ? 13.945 -12.219 -16.875 1 94.75 142 GLY B C 1
ATOM 3015 O O . GLY B 1 142 ? 14.797 -13.086 -16.641 1 94.75 142 GLY B O 1
ATOM 3016 N N . GLY B 1 143 ? 13.727 -11.297 -16.016 1 94.88 143 GLY B N 1
ATOM 3017 C CA . GLY B 1 143 ? 14.5 -11.094 -14.805 1 94.88 143 GLY B CA 1
ATOM 3018 C C . GLY B 1 143 ? 14.336 -12.211 -13.797 1 94.88 143 GLY B C 1
ATOM 3019 O O . GLY B 1 143 ? 15.305 -12.633 -13.164 1 94.88 143 GLY B O 1
ATOM 3020 N N . SER B 1 144 ? 13.141 -12.719 -13.719 1 97 144 SER B N 1
ATOM 3021 C CA . SER B 1 144 ? 12.852 -13.719 -12.695 1 97 144 SER B CA 1
ATOM 3022 C C . SER B 1 144 ? 12.852 -15.125 -13.289 1 97 144 SER B C 1
ATOM 3024 O O . SER B 1 144 ? 12.828 -16.109 -12.547 1 97 144 SER B O 1
ATOM 3026 N N . ARG B 1 145 ? 12.953 -15.32 -14.562 1 98.25 145 ARG B N 1
ATOM 3027 C CA . ARG B 1 145 ? 12.828 -16.625 -15.227 1 98.25 145 ARG B CA 1
ATOM 3028 C C . ARG B 1 145 ? 13.898 -17.594 -14.734 1 98.25 145 ARG B C 1
ATOM 3030 O O . ARG B 1 145 ? 13.609 -18.766 -14.484 1 98.25 145 ARG B O 1
ATOM 3037 N N . PRO B 1 146 ? 15.117 -17.109 -14.516 1 98.62 146 PRO B N 1
ATOM 3038 C CA . PRO B 1 146 ? 16.109 -18.047 -13.984 1 98.62 146 PRO B CA 1
ATOM 3039 C C . PRO B 1 146 ? 15.695 -18.656 -12.656 1 98.62 146 PRO B C 1
ATOM 3041 O O . PRO B 1 146 ? 15.953 -19.844 -12.414 1 98.62 146 PRO B O 1
ATOM 3044 N N . ALA B 1 147 ? 15.055 -17.906 -11.859 1 98.69 147 ALA B N 1
ATOM 3045 C CA . ALA B 1 147 ? 14.586 -18.422 -10.57 1 98.69 147 ALA B CA 1
ATOM 3046 C C . ALA B 1 147 ? 13.477 -19.438 -10.758 1 98.69 147 ALA B C 1
ATOM 3048 O O . ALA B 1 147 ? 13.453 -20.469 -10.07 1 98.69 147 ALA B O 1
ATOM 3049 N N . GLY B 1 148 ? 12.555 -19.125 -11.656 1 98.75 148 GLY B N 1
ATOM 3050 C CA . GLY B 1 148 ? 11.5 -20.094 -11.961 1 98.75 148 GLY B CA 1
ATOM 3051 C C . GLY B 1 148 ? 12.031 -21.406 -12.5 1 98.75 148 GLY B C 1
ATOM 3052 O O . GLY B 1 148 ? 11.594 -22.469 -12.07 1 98.75 148 GLY B O 1
ATOM 3053 N N . LEU B 1 149 ? 12.977 -21.281 -13.359 1 98.75 149 LEU B N 1
ATOM 3054 C CA . LEU B 1 149 ? 13.578 -22.469 -13.945 1 98.75 149 LEU B CA 1
ATOM 3055 C C . LEU B 1 149 ? 14.375 -23.25 -12.906 1 98.75 149 LEU B C 1
ATOM 3057 O O . LEU B 1 149 ? 14.375 -24.484 -12.898 1 98.75 149 LEU B O 1
ATOM 3061 N N . ALA B 1 150 ? 15.023 -22.547 -12.016 1 98.81 150 ALA B N 1
ATOM 3062 C CA . ALA B 1 150 ? 15.758 -23.188 -10.93 1 98.81 150 ALA B CA 1
ATOM 3063 C C . ALA B 1 150 ? 14.82 -23.969 -10.016 1 98.81 150 ALA B C 1
ATOM 3065 O O . ALA B 1 150 ? 15.172 -25.047 -9.523 1 98.81 150 ALA B O 1
ATOM 3066 N N . ALA B 1 151 ? 13.664 -23.438 -9.812 1 98.75 151 ALA B N 1
ATOM 3067 C CA . ALA B 1 151 ? 12.68 -24.109 -8.984 1 98.75 151 ALA B CA 1
ATOM 3068 C C . ALA B 1 151 ? 12.273 -25.453 -9.594 1 98.75 151 ALA B C 1
ATOM 3070 O O . ALA B 1 151 ? 12.258 -26.484 -8.914 1 98.75 151 ALA B O 1
ATOM 3071 N N . LEU B 1 152 ? 12.008 -25.422 -10.875 1 98.62 152 LEU B N 1
ATOM 3072 C CA . LEU B 1 152 ? 11.594 -26.641 -11.586 1 98.62 152 LEU B CA 1
ATOM 3073 C C . LEU B 1 152 ? 12.719 -27.672 -11.586 1 98.62 152 LEU B C 1
ATOM 3075 O O . LEU B 1 152 ? 12.477 -28.859 -11.344 1 98.62 152 LEU B O 1
ATOM 3079 N N . ALA B 1 153 ? 13.898 -27.219 -11.797 1 98.38 153 ALA B N 1
ATOM 3080 C CA . ALA B 1 153 ? 15.047 -28.125 -11.82 1 98.38 153 ALA B CA 1
ATOM 3081 C C . ALA B 1 153 ? 15.289 -28.75 -10.445 1 98.38 153 ALA B C 1
ATOM 3083 O O . ALA B 1 153 ? 15.5 -29.953 -10.336 1 98.38 153 ALA B O 1
ATOM 3084 N N . ALA B 1 154 ? 15.242 -27.969 -9.438 1 98.06 154 ALA B N 1
ATOM 3085 C CA . ALA B 1 154 ? 15.477 -28.438 -8.078 1 98.06 154 ALA B CA 1
ATOM 3086 C C . ALA B 1 154 ? 14.406 -29.453 -7.656 1 98.06 154 ALA B C 1
ATOM 3088 O O . ALA B 1 154 ? 14.703 -30.438 -6.988 1 98.06 154 ALA B O 1
ATOM 3089 N N . ALA B 1 155 ? 13.188 -29.156 -8.008 1 97.69 155 ALA B N 1
ATOM 3090 C CA . ALA B 1 155 ? 12.086 -30.047 -7.676 1 97.69 155 ALA B CA 1
ATOM 3091 C C . ALA B 1 155 ? 12.281 -31.422 -8.328 1 97.69 155 ALA B C 1
ATOM 3093 O O . ALA B 1 155 ? 12.062 -32.469 -7.699 1 97.69 155 ALA B O 1
ATOM 3094 N N . ARG B 1 156 ? 12.68 -31.422 -9.57 1 95.81 156 ARG B N 1
ATOM 3095 C CA . ARG B 1 156 ? 12.945 -32.656 -10.297 1 95.81 156 ARG B CA 1
ATOM 3096 C C . ARG B 1 156 ? 14.055 -33.469 -9.625 1 95.81 156 ARG B C 1
ATOM 3098 O O . ARG B 1 156 ? 13.93 -34.688 -9.43 1 95.81 156 ARG B O 1
ATOM 3105 N N . GLU B 1 157 ? 15.078 -32.781 -9.273 1 95.44 157 GLU B N 1
ATOM 3106 C CA . GLU B 1 157 ? 16.219 -33.406 -8.633 1 95.44 157 GLU B CA 1
ATOM 3107 C C . GLU B 1 157 ? 15.828 -34.031 -7.297 1 95.44 157 GLU B C 1
ATOM 3109 O O . GLU B 1 157 ? 16.312 -35.125 -6.941 1 95.44 157 GLU B O 1
ATOM 3114 N N . ARG B 1 158 ? 14.969 -33.375 -6.633 1 95.25 158 ARG B N 1
ATOM 3115 C CA . ARG B 1 158 ? 14.562 -33.844 -5.301 1 95.25 158 ARG B CA 1
ATOM 3116 C C . ARG B 1 158 ? 13.43 -34.844 -5.383 1 95.25 158 ARG B C 1
ATOM 3118 O O . ARG B 1 158 ? 13.094 -35.5 -4.383 1 95.25 158 ARG B O 1
ATOM 3125 N N . GLY B 1 159 ? 12.867 -34.938 -6.547 1 94.81 159 GLY B N 1
ATOM 3126 C CA . GLY B 1 159 ? 11.766 -35.875 -6.742 1 94.81 159 GLY B CA 1
ATOM 3127 C C . GLY B 1 159 ? 10.445 -35.344 -6.207 1 94.81 159 GLY B C 1
ATOM 3128 O O . GLY B 1 159 ? 9.594 -36.125 -5.773 1 94.81 159 GLY B O 1
ATOM 3129 N N . LEU B 1 160 ? 10.258 -34.094 -6.145 1 96.56 160 LEU B N 1
ATOM 3130 C CA . LEU B 1 160 ? 8.992 -33.5 -5.719 1 96.56 160 LEU B CA 1
ATOM 3131 C C . LEU B 1 160 ? 7.973 -33.5 -6.848 1 96.56 160 LEU B C 1
ATOM 3133 O O . LEU B 1 160 ? 8.336 -33.375 -8.023 1 96.56 160 LEU B O 1
ATOM 3137 N N . THR B 1 161 ? 6.723 -33.688 -6.504 1 97.06 161 THR B N 1
ATOM 3138 C CA . THR B 1 161 ? 5.684 -33.406 -7.48 1 97.06 161 THR B CA 1
ATOM 3139 C C . THR B 1 161 ? 5.559 -31.891 -7.695 1 97.06 161 THR B C 1
ATOM 3141 O O . THR B 1 161 ? 5.906 -31.094 -6.812 1 97.06 161 THR B O 1
ATOM 3144 N N . VAL B 1 162 ? 5.074 -31.5 -8.945 1 98.5 162 VAL B N 1
ATOM 3145 C CA . VAL B 1 162 ? 5.121 -30.078 -9.305 1 98.5 162 VAL B CA 1
ATOM 3146 C C . VAL B 1 162 ? 3.789 -29.656 -9.914 1 98.5 162 VAL B C 1
ATOM 3148 O O . VAL B 1 162 ? 3.246 -30.359 -10.781 1 98.5 162 VAL B O 1
ATOM 3151 N N . SER B 1 163 ? 3.244 -28.594 -9.414 1 98.88 163 SER B N 1
ATOM 3152 C CA . SER B 1 163 ? 2.152 -27.891 -10.078 1 98.88 163 SER B CA 1
ATOM 3153 C C . SER B 1 163 ? 2.568 -26.469 -10.477 1 98.88 163 SER B C 1
ATOM 3155 O O . SER B 1 163 ? 3.381 -25.844 -9.805 1 98.88 163 SER B O 1
ATOM 3157 N N . VAL B 1 164 ? 2.02 -25.969 -11.594 1 98.81 164 VAL B N 1
ATOM 3158 C CA . VAL B 1 164 ? 2.275 -24.625 -12.094 1 98.81 164 VAL B CA 1
ATOM 3159 C C . VAL B 1 164 ? 0.953 -23.922 -12.375 1 98.81 164 VAL B C 1
ATOM 3161 O O . VAL B 1 164 ? 0.042 -24.5 -12.969 1 98.81 164 VAL B O 1
ATOM 3164 N N . ASP B 1 165 ? 0.82 -22.703 -11.875 1 98.38 165 ASP B N 1
ATOM 3165 C CA . ASP B 1 165 ? -0.27 -21.828 -12.266 1 98.38 165 ASP B CA 1
ATOM 3166 C C . ASP B 1 165 ? 0.157 -20.891 -13.406 1 98.38 165 ASP B C 1
ATOM 3168 O O . ASP B 1 165 ? 1.16 -20.188 -13.297 1 98.38 165 ASP B O 1
ATOM 3172 N N . ALA B 1 166 ? -0.558 -20.844 -14.445 1 96.12 166 ALA B N 1
ATOM 3173 C CA . ALA B 1 166 ? -0.156 -20.125 -15.648 1 96.12 166 ALA B CA 1
ATOM 3174 C C . ALA B 1 166 ? -0.11 -18.609 -15.398 1 96.12 166 ALA B C 1
ATOM 3176 O O . ALA B 1 166 ? 0.624 -17.891 -16.078 1 96.12 166 ALA B O 1
ATOM 3177 N N . ALA B 1 167 ? -0.87 -18.094 -14.445 1 89.38 167 ALA B N 1
ATOM 3178 C CA . ALA B 1 167 ? -0.747 -16.781 -13.828 1 89.38 167 ALA B CA 1
ATOM 3179 C C . ALA B 1 167 ? -1.571 -15.734 -14.586 1 89.38 167 ALA B C 1
ATOM 3181 O O . ALA B 1 167 ? -2.537 -15.188 -14.055 1 89.38 167 ALA B O 1
ATOM 3182 N N . SER B 1 168 ? -1.225 -15.453 -15.914 1 89.12 168 SER B N 1
ATOM 3183 C CA . SER B 1 168 ? -1.889 -14.344 -16.594 1 89.12 168 SER B CA 1
ATOM 3184 C C . SER B 1 168 ? -1.786 -14.492 -18.109 1 89.12 168 SER B C 1
ATOM 3186 O O . SER B 1 168 ? -0.703 -14.742 -18.641 1 89.12 168 SER B O 1
ATOM 3188 N N . ALA B 1 169 ? -2.83 -14.109 -18.797 1 90.62 169 ALA B N 1
ATOM 3189 C CA . ALA B 1 169 ? -2.918 -14.352 -20.234 1 90.62 169 ALA B CA 1
ATOM 3190 C C . ALA B 1 169 ? -2.016 -13.391 -21 1 90.62 169 ALA B C 1
ATOM 3192 O O . ALA B 1 169 ? -1.309 -13.797 -21.938 1 90.62 169 ALA B O 1
ATOM 3193 N N . ALA B 1 170 ? -2.004 -12.195 -20.594 1 87 170 ALA B N 1
ATOM 3194 C CA . ALA B 1 170 ? -1.256 -11.203 -21.359 1 87 170 ALA B CA 1
ATOM 3195 C C . ALA B 1 170 ? 0.247 -11.445 -21.25 1 87 170 ALA B C 1
ATOM 3197 O O . ALA B 1 170 ? 0.933 -11.594 -22.266 1 87 170 ALA B O 1
ATOM 3198 N N . PRO B 1 171 ? 0.742 -11.594 -20.062 1 88.5 171 PRO B N 1
ATOM 3199 C CA . PRO B 1 171 ? 2.16 -11.945 -19.953 1 88.5 171 PRO B CA 1
ATOM 3200 C C . PRO B 1 171 ? 2.492 -13.273 -20.641 1 88.5 171 PRO B C 1
ATOM 3202 O O . PRO B 1 171 ? 3.598 -13.445 -21.156 1 88.5 171 PRO B O 1
ATOM 3205 N N . LEU B 1 172 ? 1.606 -14.18 -20.656 1 93.12 172 LEU B N 1
ATOM 3206 C CA . LEU B 1 172 ? 1.797 -15.461 -21.328 1 93.12 172 LEU B CA 1
ATOM 3207 C C . LEU B 1 172 ? 1.958 -15.258 -22.844 1 93.12 172 LEU B C 1
ATOM 3209 O O . LEU B 1 172 ? 2.824 -15.883 -23.453 1 93.12 172 LEU B O 1
ATOM 3213 N N . ARG B 1 173 ? 1.137 -14.375 -23.344 1 93.56 173 ARG B N 1
ATOM 3214 C CA . ARG B 1 173 ? 1.238 -14.062 -24.766 1 93.56 173 ARG B CA 1
ATOM 3215 C C . ARG B 1 173 ? 2.59 -13.43 -25.094 1 93.56 173 ARG B C 1
ATOM 3217 O O . ARG B 1 173 ? 3.217 -13.781 -26.094 1 93.56 173 ARG B O 1
ATOM 3224 N N . ASP B 1 174 ? 3.023 -12.633 -24.266 1 90.75 174 ASP B N 1
ATOM 3225 C CA . ASP B 1 174 ? 4.297 -11.945 -24.469 1 90.75 174 ASP B CA 1
ATOM 3226 C C . ASP B 1 174 ? 5.465 -12.93 -24.406 1 90.75 174 ASP B C 1
ATOM 3228 O O . ASP B 1 174 ? 6.41 -12.828 -25.188 1 90.75 174 ASP B O 1
ATOM 3232 N N . ALA B 1 175 ? 5.418 -13.859 -23.453 1 93.19 175 ALA B N 1
ATOM 3233 C CA . ALA B 1 175 ? 6.484 -14.844 -23.281 1 93.19 175 ALA B CA 1
ATOM 3234 C C . ALA B 1 175 ? 6.453 -15.883 -24.406 1 93.19 175 ALA B C 1
ATOM 3236 O O . ALA B 1 175 ? 7.496 -16.422 -24.781 1 93.19 175 ALA B O 1
ATOM 3237 N N . GLY B 1 176 ? 5.23 -16.172 -24.891 1 96.25 176 GLY B N 1
ATOM 3238 C CA . GLY B 1 176 ? 5.051 -17.188 -25.922 1 96.25 176 GLY B CA 1
ATOM 3239 C C . GLY B 1 176 ? 4.574 -18.516 -25.359 1 96.25 176 GLY B C 1
ATOM 3240 O O . GLY B 1 176 ? 5.258 -19.125 -24.547 1 96.25 176 GLY B O 1
ATOM 3241 N N . ALA B 1 177 ? 3.52 -18.984 -25.953 1 96.62 177 ALA B N 1
ATOM 3242 C CA . ALA B 1 177 ? 2.885 -20.219 -25.5 1 96.62 177 ALA B CA 1
ATOM 3243 C C . ALA B 1 177 ? 3.848 -21.406 -25.609 1 96.62 177 ALA B C 1
ATOM 3245 O O . ALA B 1 177 ? 3.971 -22.188 -24.672 1 96.62 177 ALA B O 1
ATOM 3246 N N . ALA B 1 178 ? 4.539 -21.469 -26.672 1 97.44 178 ALA B N 1
ATOM 3247 C CA . ALA B 1 178 ? 5.445 -22.594 -26.906 1 97.44 178 ALA B CA 1
ATOM 3248 C C . ALA B 1 178 ? 6.59 -22.594 -25.891 1 97.44 178 ALA B C 1
ATOM 3250 O O . ALA B 1 178 ? 6.969 -23.641 -25.375 1 97.44 178 ALA B O 1
ATOM 3251 N N . ALA B 1 179 ? 7.117 -21.438 -25.688 1 98 179 ALA B N 1
ATOM 3252 C CA . ALA B 1 179 ? 8.203 -21.328 -24.719 1 98 179 ALA B CA 1
ATOM 3253 C C . ALA B 1 179 ? 7.738 -21.719 -23.312 1 98 179 ALA B C 1
ATOM 3255 O O . ALA B 1 179 ? 8.398 -22.5 -22.641 1 98 179 ALA B O 1
ATOM 3256 N N . PHE B 1 180 ? 6.652 -21.219 -22.969 1 98.5 180 PHE B N 1
ATOM 3257 C CA . PHE B 1 180 ? 6.109 -21.531 -21.641 1 98.5 180 PHE B CA 1
ATOM 3258 C C . PHE B 1 180 ? 5.891 -23.031 -21.5 1 98.5 180 PHE B C 1
ATOM 3260 O O . PHE B 1 180 ? 6.281 -23.625 -20.484 1 98.5 180 PHE B O 1
ATOM 3267 N N . LEU B 1 181 ? 5.258 -23.656 -22.5 1 98.56 181 LEU B N 1
ATOM 3268 C CA . LEU B 1 181 ? 4.965 -25.094 -22.438 1 98.56 181 LEU B CA 1
ATOM 3269 C C . LEU B 1 181 ? 6.25 -25.906 -22.406 1 98.56 181 LEU B C 1
ATOM 3271 O O . LEU B 1 181 ? 6.297 -26.969 -21.781 1 98.56 181 LEU B O 1
ATOM 3275 N N . ALA B 1 182 ? 7.258 -25.391 -22.984 1 98.38 182 ALA B N 1
ATOM 3276 C CA . ALA B 1 182 ? 8.555 -26.047 -22.906 1 98.38 182 ALA B CA 1
ATOM 3277 C C . ALA B 1 182 ? 9.133 -25.969 -21.5 1 98.38 182 ALA B C 1
ATOM 3279 O O . ALA B 1 182 ? 9.727 -26.938 -21.016 1 98.38 182 ALA B O 1
ATOM 3280 N N . TRP B 1 183 ? 8.977 -24.859 -20.875 1 98.44 183 TRP B N 1
ATOM 3281 C CA . TRP B 1 183 ? 9.5 -24.672 -19.531 1 98.44 183 TRP B CA 1
ATOM 3282 C C . TRP B 1 183 ? 8.82 -25.609 -18.547 1 98.44 183 TRP B C 1
ATOM 3284 O O . TRP B 1 183 ? 9.461 -26.141 -17.641 1 98.44 183 TRP B O 1
ATOM 3294 N N . VAL B 1 184 ? 7.508 -25.828 -18.703 1 98.5 184 VAL B N 1
ATOM 3295 C CA . VAL B 1 184 ? 6.758 -26.547 -17.672 1 98.5 184 VAL B CA 1
ATOM 3296 C C . VAL B 1 184 ? 6.543 -28 -18.109 1 98.5 184 VAL B C 1
ATOM 3298 O O . VAL B 1 184 ? 5.75 -28.719 -17.5 1 98.5 184 VAL B O 1
ATOM 3301 N N . ARG B 1 185 ? 7.242 -28.406 -19.125 1 97.75 185 ARG B N 1
ATOM 3302 C CA . ARG B 1 185 ? 7.07 -29.734 -19.672 1 97.75 185 ARG B CA 1
ATOM 3303 C C . ARG B 1 185 ? 7.266 -30.812 -18.609 1 97.75 185 ARG B C 1
ATOM 3305 O O . ARG B 1 185 ? 8.188 -30.719 -17.797 1 97.75 185 ARG B O 1
ATOM 3312 N N . ALA B 1 186 ? 6.367 -31.75 -18.578 1 95.19 186 ALA B N 1
ATOM 3313 C CA . ALA B 1 186 ? 6.445 -32.969 -17.766 1 95.19 186 ALA B CA 1
ATOM 3314 C C . ALA B 1 186 ? 6.137 -32.656 -16.297 1 95.19 186 ALA B C 1
ATOM 3316 O O . ALA B 1 186 ? 6.336 -33.531 -15.43 1 95.19 186 ALA B O 1
ATOM 3317 N N . THR B 1 187 ? 5.695 -31.422 -15.93 1 97.88 187 THR B N 1
ATOM 3318 C CA . THR B 1 187 ? 5.195 -31.188 -14.578 1 97.88 187 THR B CA 1
ATOM 3319 C C . THR B 1 187 ? 3.908 -31.969 -14.336 1 97.88 187 THR B C 1
ATOM 3321 O O . THR B 1 187 ? 3.299 -32.469 -15.273 1 97.88 187 THR B O 1
ATOM 3324 N N . ASP B 1 188 ? 3.559 -32.094 -13.102 1 98.25 188 ASP B N 1
ATOM 3325 C CA . ASP B 1 188 ? 2.479 -33 -12.734 1 98.25 188 ASP B CA 1
ATOM 3326 C C . ASP B 1 188 ? 1.114 -32.375 -12.984 1 98.25 188 ASP B C 1
ATOM 3328 O O . ASP B 1 188 ? 0.144 -33.062 -13.289 1 98.25 188 ASP B O 1
ATOM 3332 N N . LEU B 1 189 ? 1.024 -31.047 -12.805 1 98.75 189 LEU B N 1
ATOM 3333 C CA . LEU B 1 189 ? -0.274 -30.391 -12.875 1 98.75 189 LEU B CA 1
ATOM 3334 C C . LEU B 1 189 ? -0.125 -28.953 -13.352 1 98.75 189 LEU B C 1
ATOM 3336 O O . LEU B 1 189 ? 0.697 -28.203 -12.82 1 98.75 189 LEU B O 1
ATOM 3340 N N . LEU B 1 190 ? -0.85 -28.578 -14.359 1 98.81 190 LEU B N 1
ATOM 3341 C CA . LEU B 1 190 ? -0.945 -27.203 -14.844 1 98.81 190 LEU B CA 1
ATOM 3342 C C . LEU B 1 190 ? -2.34 -26.641 -14.602 1 98.81 190 LEU B C 1
ATOM 3344 O O . LEU B 1 190 ? -3.34 -27.266 -14.961 1 98.81 190 LEU B O 1
ATOM 3348 N N . LEU B 1 191 ? -2.408 -25.516 -13.914 1 98.69 191 LEU B N 1
ATOM 3349 C CA . LEU B 1 191 ? -3.658 -24.797 -13.672 1 98.69 191 LEU B CA 1
ATOM 3350 C C . LEU B 1 191 ? -3.748 -23.547 -14.547 1 98.69 191 LEU B C 1
ATOM 3352 O O . LEU B 1 191 ? -2.789 -22.781 -14.633 1 98.69 191 LEU B O 1
ATOM 3356 N N . CYS B 1 192 ? -4.832 -23.344 -15.211 1 97.62 192 CYS B N 1
ATOM 3357 C CA . CYS B 1 192 ? -5.047 -22.125 -15.977 1 97.62 192 CYS B CA 1
ATOM 3358 C C . CYS B 1 192 ? -6.523 -21.75 -16.016 1 97.62 192 CYS B C 1
ATOM 3360 O O . CYS B 1 192 ? -7.387 -22.594 -15.719 1 97.62 192 CYS B O 1
ATOM 3362 N N . ASN B 1 193 ? -6.816 -20.484 -16.219 1 96.19 193 ASN B N 1
ATOM 3363 C CA . ASN B 1 193 ? -8.195 -20.078 -16.5 1 96.19 193 ASN B CA 1
ATOM 3364 C C . ASN B 1 193 ? -8.492 -20.109 -17.984 1 96.19 193 ASN B C 1
ATOM 3366 O O . ASN B 1 193 ? -7.648 -20.5 -18.797 1 96.19 193 ASN B O 1
ATOM 3370 N N . ALA B 1 194 ? -9.648 -19.703 -18.328 1 95 194 ALA B N 1
ATOM 3371 C CA . ALA B 1 194 ? -10.102 -19.812 -19.719 1 95 194 ALA B CA 1
ATOM 3372 C C . ALA B 1 194 ? -9.234 -18.969 -20.641 1 95 194 ALA B C 1
ATOM 3374 O O . ALA B 1 194 ? -8.859 -19.422 -21.734 1 95 194 ALA B O 1
ATOM 3375 N N . ASP B 1 195 ? -8.891 -17.75 -20.266 1 94.19 195 ASP B N 1
ATOM 3376 C CA . ASP B 1 195 ? -8.078 -16.859 -21.094 1 94.19 195 ASP B CA 1
ATOM 3377 C C . ASP B 1 195 ? -6.668 -17.422 -21.281 1 94.19 195 ASP B C 1
ATOM 3379 O O . ASP B 1 195 ? -6.109 -17.359 -22.375 1 94.19 195 ASP B O 1
ATOM 3383 N N . GLU B 1 196 ? -6.129 -17.969 -20.25 1 96.19 196 GLU B N 1
ATOM 3384 C CA . GLU B 1 196 ? -4.797 -18.562 -20.297 1 96.19 196 GLU B CA 1
ATOM 3385 C C . GLU B 1 196 ? -4.781 -19.828 -21.141 1 96.19 196 GLU B C 1
ATOM 3387 O O . GLU B 1 196 ? -3.854 -20.047 -21.922 1 96.19 196 GLU B O 1
ATOM 3392 N N . ALA B 1 197 ? -5.824 -20.594 -21.016 1 97.81 197 ALA B N 1
ATOM 3393 C CA . ALA B 1 197 ? -5.953 -21.797 -21.844 1 97.81 197 ALA B CA 1
ATOM 3394 C C . ALA B 1 197 ? -6.047 -21.422 -23.328 1 97.81 197 ALA B C 1
ATOM 3396 O O . ALA B 1 197 ? -5.496 -22.125 -24.172 1 97.81 197 ALA B O 1
ATOM 3397 N N . ASP B 1 198 ? -6.715 -20.344 -23.531 1 97.5 198 ASP B N 1
ATOM 3398 C CA . ASP B 1 198 ? -6.832 -19.875 -24.922 1 97.5 198 ASP B CA 1
ATOM 3399 C C . ASP B 1 198 ? -5.461 -19.516 -25.484 1 97.5 198 ASP B C 1
ATOM 3401 O O . ASP B 1 198 ? -5.18 -19.797 -26.656 1 97.5 198 ASP B O 1
ATOM 3405 N N . VAL B 1 199 ? -4.645 -18.938 -24.703 1 97 199 VAL B N 1
ATOM 3406 C CA . VAL B 1 199 ? -3.305 -18.562 -25.141 1 97 199 VAL B CA 1
ATOM 3407 C C . VAL B 1 199 ? -2.457 -19.812 -25.359 1 97 199 VAL B C 1
ATOM 3409 O O . VAL B 1 199 ? -1.764 -19.938 -26.375 1 97 199 VAL B O 1
ATOM 3412 N N . LEU B 1 200 ? -2.566 -20.781 -24.5 1 98.19 200 LEU B N 1
ATOM 3413 C CA . LEU B 1 200 ? -1.648 -21.922 -24.469 1 98.19 200 LEU B CA 1
ATOM 3414 C C . LEU B 1 200 ? -2.078 -23 -25.469 1 98.19 200 LEU B C 1
ATOM 3416 O O . LEU B 1 200 ? -1.234 -23.656 -26.078 1 98.19 200 LEU B O 1
ATOM 3420 N N . ALA B 1 201 ? -3.398 -23.172 -25.609 1 97.81 201 ALA B N 1
ATOM 3421 C CA . ALA B 1 201 ? -3.891 -24.344 -26.328 1 97.81 201 ALA B CA 1
ATOM 3422 C C . ALA B 1 201 ? -4.656 -23.938 -27.594 1 97.81 201 ALA B C 1
ATOM 3424 O O . ALA B 1 201 ? -5.016 -24.781 -28.406 1 97.81 201 ALA B O 1
ATOM 3425 N N . GLY B 1 202 ? -4.914 -22.625 -27.734 1 96.75 202 GLY B N 1
ATOM 3426 C CA . GLY B 1 202 ? -5.73 -22.172 -28.859 1 96.75 202 GLY B CA 1
ATOM 3427 C C . GLY B 1 202 ? -7.219 -22.266 -28.578 1 96.75 202 GLY B C 1
ATOM 3428 O O . GLY B 1 202 ? -7.633 -22.641 -27.484 1 96.75 202 GLY B O 1
ATOM 3429 N N . PRO B 1 203 ? -7.977 -21.906 -29.578 1 95.56 203 PRO B N 1
ATOM 3430 C CA . PRO B 1 203 ? -9.43 -21.859 -29.375 1 95.56 203 PRO B CA 1
ATOM 3431 C C . PRO B 1 203 ? -10.031 -23.25 -29.125 1 95.56 203 PRO B C 1
ATOM 3433 O O . PRO B 1 203 ? -9.508 -24.25 -29.609 1 95.56 203 PRO B O 1
ATOM 3436 N N . GLY B 1 204 ? -11.18 -23.281 -28.391 1 95.38 204 GLY B N 1
ATOM 3437 C CA . GLY B 1 204 ? -11.891 -24.516 -28.047 1 95.38 204 GLY B CA 1
ATOM 3438 C C . GLY B 1 204 ? -12.578 -24.438 -26.703 1 95.38 204 GLY B C 1
ATOM 3439 O O . GLY B 1 204 ? -12.438 -23.453 -25.984 1 95.38 204 GLY B O 1
ATOM 3440 N N . ASP B 1 205 ? -13.344 -25.516 -26.5 1 95.69 205 ASP B N 1
ATOM 3441 C CA . ASP B 1 205 ? -13.922 -25.562 -25.156 1 95.69 205 ASP B CA 1
ATOM 3442 C C . ASP B 1 205 ? -12.891 -26.031 -24.125 1 95.69 205 ASP B C 1
ATOM 3444 O O . ASP B 1 205 ? -11.805 -26.484 -24.484 1 95.69 205 ASP B O 1
ATOM 3448 N N . ALA B 1 206 ? -13.203 -25.906 -22.891 1 97.06 206 ALA B N 1
ATOM 3449 C CA . ALA B 1 206 ? -12.266 -26.125 -21.797 1 97.06 206 ALA B CA 1
ATOM 3450 C C . ALA B 1 206 ? -11.75 -27.562 -21.797 1 97.06 206 ALA B C 1
ATOM 3452 O O . ALA B 1 206 ? -10.57 -27.812 -21.531 1 97.06 206 ALA B O 1
ATOM 3453 N N . GLY B 1 207 ? -12.625 -28.5 -22.078 1 97.25 207 GLY B N 1
ATOM 3454 C CA . GLY B 1 207 ? -12.219 -29.906 -22.125 1 97.25 207 GLY B CA 1
ATOM 3455 C C . GLY B 1 207 ? -11.211 -30.188 -23.234 1 97.25 207 GLY B C 1
ATOM 3456 O O . GLY B 1 207 ? -10.234 -30.906 -23 1 97.25 207 GLY B O 1
ATOM 3457 N N . GLU B 1 208 ? -11.461 -29.625 -24.391 1 97.44 208 GLU B N 1
ATOM 3458 C CA . GLU B 1 208 ? -10.555 -29.797 -25.516 1 97.44 208 GLU B CA 1
ATOM 3459 C C . GLU B 1 208 ? -9.203 -29.156 -25.25 1 97.44 208 GLU B C 1
ATOM 3461 O O . GLU B 1 208 ? -8.156 -29.734 -25.547 1 97.44 208 GLU B O 1
ATOM 3466 N N . GLN B 1 209 ? -9.273 -28 -24.734 1 98.19 209 GLN B N 1
ATOM 3467 C CA . GLN B 1 209 ? -8.047 -27.266 -24.422 1 98.19 209 GLN B CA 1
ATOM 3468 C C . GLN B 1 209 ? -7.211 -28.031 -23.391 1 98.19 209 GLN B C 1
ATOM 3470 O O . GLN B 1 209 ? -6 -28.188 -23.562 1 98.19 209 GLN B O 1
ATOM 3475 N N . ALA B 1 210 ? -7.867 -28.516 -22.375 1 98.44 210 ALA B N 1
ATOM 3476 C CA . ALA B 1 210 ? -7.176 -29.281 -21.344 1 98.44 210 ALA B CA 1
ATOM 3477 C C . ALA B 1 210 ? -6.516 -30.516 -21.938 1 98.44 210 ALA B C 1
ATOM 3479 O O . ALA B 1 210 ? -5.355 -30.812 -21.641 1 98.44 210 ALA B O 1
ATOM 3480 N N . ARG B 1 211 ? -7.219 -31.188 -22.766 1 98 211 ARG B N 1
ATOM 3481 C CA . ARG B 1 211 ? -6.703 -32.406 -23.391 1 98 211 ARG B CA 1
ATOM 3482 C C . ARG B 1 211 ? -5.465 -32.094 -24.234 1 98 211 ARG B C 1
ATOM 3484 O O . ARG B 1 211 ? -4.48 -32.844 -24.188 1 98 211 ARG B O 1
ATOM 3491 N N . ARG B 1 212 ? -5.547 -31.016 -24.953 1 98.06 212 ARG B N 1
ATOM 3492 C CA . ARG B 1 212 ? -4.398 -30.641 -25.781 1 98.06 212 ARG B CA 1
ATOM 3493 C C . ARG B 1 212 ? -3.172 -30.375 -24.906 1 98.06 212 ARG B C 1
ATOM 3495 O O . ARG B 1 212 ? -2.053 -30.734 -25.281 1 98.06 212 ARG B O 1
ATOM 3502 N N . LEU B 1 213 ? -3.387 -29.812 -23.797 1 98.56 213 LEU B N 1
ATOM 3503 C CA . LEU B 1 213 ? -2.283 -29.406 -22.938 1 98.56 213 LEU B CA 1
ATOM 3504 C C . LEU B 1 213 ? -1.675 -30.625 -22.234 1 98.56 213 LEU B C 1
ATOM 3506 O O . LEU B 1 213 ? -0.531 -30.562 -21.781 1 98.56 213 LEU B O 1
ATOM 3510 N N . THR B 1 214 ? -2.412 -31.766 -22.141 1 98.12 214 THR B N 1
ATOM 3511 C CA . THR B 1 214 ? -1.892 -32.969 -21.5 1 98.12 214 THR B CA 1
ATOM 3512 C C . THR B 1 214 ? -0.768 -33.594 -22.328 1 98.12 214 THR B C 1
ATOM 3514 O O . THR B 1 214 ? -0.039 -34.438 -21.844 1 98.12 214 THR B O 1
ATOM 3517 N N . ALA B 1 215 ? -0.6 -33.125 -23.531 1 97.62 215 ALA B N 1
ATOM 3518 C CA . ALA B 1 215 ? 0.545 -33.531 -24.328 1 97.62 215 ALA B CA 1
ATOM 3519 C C . ALA B 1 215 ? 1.851 -33 -23.75 1 97.62 215 ALA B C 1
ATOM 3521 O O . ALA B 1 215 ? 2.932 -33.5 -24.062 1 97.62 215 ALA B O 1
ATOM 3522 N N . HIS B 1 216 ? 1.768 -32.031 -22.906 1 97.94 216 HIS B N 1
ATOM 3523 C CA . HIS B 1 216 ? 2.957 -31.359 -22.406 1 97.94 216 HIS B CA 1
ATOM 3524 C C . HIS B 1 216 ? 3.162 -31.641 -20.922 1 97.94 216 HIS B C 1
ATOM 3526 O O . HIS B 1 216 ? 4.293 -31.625 -20.422 1 97.94 216 HIS B O 1
ATOM 3532 N N . VAL B 1 217 ? 2.076 -31.844 -20.156 1 98.12 217 VAL B N 1
ATOM 3533 C CA . VAL B 1 217 ? 2.131 -32.031 -18.719 1 98.12 217 VAL B CA 1
ATOM 3534 C C . VAL B 1 217 ? 1.246 -33.188 -18.297 1 98.12 217 VAL B C 1
ATOM 3536 O O . VAL B 1 217 ? 0.449 -33.688 -19.094 1 98.12 217 VAL B O 1
ATOM 3539 N N . GLY B 1 218 ? 1.363 -33.625 -17.047 1 97.75 218 GLY B N 1
ATOM 3540 C CA . GLY B 1 218 ? 0.67 -34.844 -16.578 1 97.75 218 GLY B CA 1
ATOM 3541 C C . GLY B 1 218 ? -0.827 -34.625 -16.438 1 97.75 218 GLY B C 1
ATOM 3542 O O . GLY B 1 218 ? -1.613 -35.5 -16.828 1 97.75 218 GLY B O 1
ATOM 3543 N N . ASN B 1 219 ? -1.212 -33.562 -15.828 1 98.62 219 ASN B N 1
ATOM 3544 C CA . ASN B 1 219 ? -2.602 -33.188 -15.602 1 98.62 219 ASN B CA 1
ATOM 3545 C C . ASN B 1 219 ? -2.83 -31.703 -15.891 1 98.62 219 ASN B C 1
ATOM 3547 O O . ASN B 1 219 ? -1.923 -30.875 -15.727 1 98.62 219 ASN B O 1
ATOM 3551 N N . VAL B 1 220 ? -4.09 -31.406 -16.328 1 98.81 220 VAL B N 1
ATOM 3552 C CA . VAL B 1 220 ? -4.434 -30.031 -16.625 1 98.81 220 VAL B CA 1
ATOM 3553 C C . VAL B 1 220 ? -5.797 -29.688 -16.016 1 98.81 220 VAL B C 1
ATOM 3555 O O . VAL B 1 220 ? -6.746 -30.469 -16.156 1 98.81 220 VAL B O 1
ATOM 3558 N N . VAL B 1 221 ? -5.844 -28.547 -15.367 1 98.81 221 VAL B N 1
ATOM 3559 C CA . VAL B 1 221 ? -7.113 -28.016 -14.891 1 98.81 221 VAL B CA 1
ATOM 3560 C C . VAL B 1 221 ? -7.391 -26.672 -15.562 1 98.81 221 VAL B C 1
ATOM 3562 O O . VAL B 1 221 ? -6.531 -25.781 -15.57 1 98.81 221 VAL B O 1
ATOM 3565 N N . VAL B 1 222 ? -8.547 -26.5 -16.141 1 98.56 222 VAL B N 1
ATOM 3566 C CA . VAL B 1 222 ? -9.016 -25.234 -16.703 1 98.56 222 VAL B CA 1
ATOM 3567 C C . VAL B 1 222 ? -10.219 -24.719 -15.906 1 98.56 222 VAL B C 1
ATOM 3569 O O . VAL B 1 222 ? -11.266 -25.375 -15.875 1 98.56 222 VAL B O 1
ATOM 3572 N N . LYS B 1 223 ? -10.062 -23.562 -15.289 1 97.12 223 LYS B N 1
ATOM 3573 C CA . LYS B 1 223 ? -11.117 -22.922 -14.523 1 97.12 223 LYS B CA 1
ATOM 3574 C C . LYS B 1 223 ? -11.906 -21.938 -15.383 1 97.12 223 LYS B C 1
ATOM 3576 O O . LYS B 1 223 ? -11.32 -21.188 -16.172 1 97.12 223 LYS B O 1
ATOM 3581 N N . ARG B 1 224 ? -13.195 -21.953 -15.18 1 94.75 224 ARG B N 1
ATOM 3582 C CA . ARG B 1 224 ? -14.062 -21.109 -15.992 1 94.75 224 ARG B CA 1
ATOM 3583 C C . ARG B 1 224 ? -14.969 -20.25 -15.109 1 94.75 224 ARG B C 1
ATOM 3585 O O . ARG B 1 224 ? -16.156 -20.078 -15.422 1 94.75 224 ARG B O 1
ATOM 3592 N N . GLY B 1 225 ? -14.531 -19.844 -13.984 1 90.81 225 GLY B N 1
ATOM 3593 C CA . GLY B 1 225 ? -15.359 -19.047 -13.086 1 90.81 225 GLY B CA 1
ATOM 3594 C C . GLY B 1 225 ? -16.672 -19.703 -12.75 1 90.81 225 GLY B C 1
ATOM 3595 O O . GLY B 1 225 ? -16.703 -20.844 -12.258 1 90.81 225 GLY B O 1
ATOM 3596 N N . ALA B 1 226 ? -17.75 -19.031 -13.148 1 90.19 226 ALA B N 1
ATOM 3597 C CA . ALA B 1 226 ? -19.094 -19.547 -12.883 1 90.19 226 ALA B CA 1
ATOM 3598 C C . ALA B 1 226 ? -19.391 -20.781 -13.711 1 90.19 226 ALA B C 1
ATOM 3600 O O . ALA B 1 226 ? -20.297 -21.547 -13.391 1 90.19 226 ALA B O 1
ATOM 3601 N N . GLY B 1 227 ? -18.594 -21.016 -14.742 1 93.31 227 GLY B N 1
ATOM 3602 C CA . GLY B 1 227 ? -18.766 -22.172 -15.602 1 93.31 227 GLY B CA 1
ATOM 3603 C C . GLY B 1 227 ? -18.156 -23.438 -15.039 1 93.31 227 GLY B C 1
ATOM 3604 O O . GLY B 1 227 ? -18.266 -24.516 -15.633 1 93.31 227 GLY B O 1
ATOM 3605 N N . GLY B 1 228 ? -17.484 -23.312 -13.875 1 96.5 228 GLY B N 1
ATOM 3606 C CA . GLY B 1 228 ? -16.875 -24.469 -13.242 1 96.5 228 GLY B CA 1
ATOM 3607 C C . GLY B 1 228 ? -15.438 -24.703 -13.68 1 96.5 228 GLY B C 1
ATOM 3608 O O . GLY B 1 228 ? -14.695 -23.766 -13.945 1 96.5 228 GLY B O 1
ATOM 3609 N N . ALA B 1 229 ? -15.07 -26.016 -13.57 1 98.25 229 ALA B N 1
ATOM 3610 C CA . ALA B 1 229 ? -13.695 -26.375 -13.906 1 98.25 229 ALA B CA 1
ATOM 3611 C C . ALA B 1 229 ? -13.625 -27.781 -14.5 1 98.25 229 ALA B C 1
ATOM 3613 O O . ALA B 1 229 ? -14.5 -28.609 -14.25 1 98.25 229 ALA B O 1
ATOM 3614 N N . VAL B 1 230 ? -12.617 -27.953 -15.297 1 98.38 230 VAL B N 1
ATOM 3615 C CA . VAL B 1 230 ? -12.383 -29.25 -15.93 1 98.38 230 VAL B CA 1
ATOM 3616 C C . VAL B 1 230 ? -10.969 -29.734 -15.609 1 98.38 230 VAL B C 1
ATOM 3618 O O . VAL B 1 230 ? -10.047 -28.922 -15.469 1 98.38 230 VAL B O 1
ATOM 3621 N N . TRP B 1 231 ? -10.867 -31.047 -15.398 1 98.75 231 TRP B N 1
ATOM 3622 C CA . TRP B 1 231 ? -9.602 -31.75 -15.195 1 98.75 231 TRP B CA 1
ATOM 3623 C C . TRP B 1 231 ? -9.383 -32.781 -16.281 1 98.75 231 TRP B C 1
ATOM 3625 O O . TRP B 1 231 ? -10.258 -33.625 -16.547 1 98.75 231 TRP B O 1
ATOM 3635 N N . ALA B 1 232 ? -8.25 -32.688 -17 1 98.69 232 ALA B N 1
ATOM 3636 C CA . ALA B 1 232 ? -7.859 -33.719 -17.953 1 98.69 232 ALA B CA 1
ATOM 3637 C C . ALA B 1 232 ? -6.523 -34.344 -17.578 1 98.69 232 ALA B C 1
ATOM 3639 O O . ALA B 1 232 ? -5.602 -33.656 -17.141 1 98.69 232 ALA B O 1
ATOM 3640 N N . ALA B 1 233 ? -6.449 -35.625 -17.75 1 98 233 ALA B N 1
ATOM 3641 C CA . ALA B 1 233 ? -5.207 -36.375 -17.5 1 98 233 ALA B CA 1
ATOM 3642 C C . ALA B 1 233 ? -4.633 -36.906 -18.797 1 98 233 ALA B C 1
ATOM 3644 O O . ALA B 1 233 ? -5.359 -37.094 -19.781 1 98 233 ALA B O 1
ATOM 3645 N N . ARG B 1 234 ? -3.412 -37.156 -18.766 1 95.25 234 ARG B N 1
ATOM 3646 C CA . ARG B 1 234 ? -2.699 -37.656 -19.938 1 95.25 234 ARG B CA 1
ATOM 3647 C C . ARG B 1 234 ? -3.264 -38.969 -20.406 1 95.25 234 ARG B C 1
ATOM 3649 O O . ARG B 1 234 ? -3.219 -39.312 -21.594 1 95.25 234 ARG B O 1
ATOM 3656 N N . ASP B 1 235 ? -3.818 -39.719 -19.516 1 94.56 235 ASP B N 1
ATOM 3657 C CA . ASP B 1 235 ? -4.32 -41.062 -19.875 1 94.56 235 ASP B CA 1
ATOM 3658 C C . ASP B 1 235 ? -5.691 -40.969 -20.531 1 94.56 235 ASP B C 1
ATOM 3660 O O . ASP B 1 235 ? -6.297 -42 -20.859 1 94.56 235 ASP B O 1
ATOM 3664 N N . GLY B 1 236 ? -6.211 -39.781 -20.641 1 94.56 236 GLY B N 1
ATOM 3665 C CA . GLY B 1 236 ? -7.473 -39.562 -21.328 1 94.56 236 GLY B CA 1
ATOM 3666 C C . GLY B 1 236 ? -8.648 -39.344 -20.391 1 94.56 236 GLY B C 1
ATOM 3667 O O . GLY B 1 236 ? -9.734 -38.969 -20.828 1 94.56 236 GLY B O 1
ATOM 3668 N N . SER B 1 237 ? -8.422 -39.594 -19.125 1 97.06 237 SER B N 1
ATOM 3669 C CA . SER B 1 237 ? -9.484 -39.344 -18.156 1 97.06 237 SER B CA 1
ATOM 3670 C C . SER B 1 237 ? -9.797 -37.875 -18.031 1 97.06 237 SER B C 1
ATOM 3672 O O . SER B 1 237 ? -8.93 -37.031 -18.266 1 97.06 237 SER B O 1
ATOM 3674 N N . ALA B 1 238 ? -11.047 -37.656 -17.719 1 97.75 238 ALA B N 1
ATOM 3675 C CA . ALA B 1 238 ? -11.484 -36.281 -17.562 1 97.75 238 ALA B CA 1
ATOM 3676 C C . ALA B 1 238 ? -12.57 -36.156 -16.5 1 97.75 238 ALA B C 1
ATOM 3678 O O . ALA B 1 238 ? -13.367 -37.094 -16.312 1 97.75 238 ALA B O 1
ATOM 3679 N N . TRP B 1 239 ? -12.578 -35.094 -15.82 1 98.25 239 TRP B N 1
ATOM 3680 C CA . TRP B 1 239 ? -13.555 -34.75 -14.789 1 98.25 239 TRP B CA 1
ATOM 3681 C C . TRP B 1 239 ? -14.062 -33.344 -14.953 1 98.25 239 TRP B C 1
ATOM 3683 O O . TRP B 1 239 ? -13.359 -32.469 -15.492 1 98.25 239 TRP B O 1
ATOM 3693 N N . ARG B 1 240 ? -15.25 -33.188 -14.516 1 97.38 240 ARG B N 1
ATOM 3694 C CA . ARG B 1 240 ? -15.859 -31.844 -14.523 1 97.38 240 ARG B CA 1
ATOM 3695 C C . ARG B 1 240 ? -16.578 -31.578 -13.203 1 97.38 240 ARG B C 1
ATOM 3697 O O . ARG B 1 240 ? -17.188 -32.469 -12.617 1 97.38 240 ARG B O 1
ATOM 3704 N N . GLU B 1 241 ? -16.438 -30.406 -12.75 1 96.94 241 GLU B N 1
ATOM 3705 C CA . GLU B 1 241 ? -17.125 -29.953 -11.547 1 96.94 241 GLU B CA 1
ATOM 3706 C C . GLU B 1 241 ? -17.797 -28.609 -11.766 1 96.94 241 GLU B C 1
ATOM 3708 O O . GLU B 1 241 ? -17.234 -27.719 -12.422 1 96.94 241 GLU B O 1
ATOM 3713 N N . GLN B 1 242 ? -19.016 -28.422 -11.258 1 95.44 242 GLN B N 1
ATOM 3714 C CA . GLN B 1 242 ? -19.734 -27.156 -11.328 1 95.44 242 GLN B CA 1
ATOM 3715 C C . GLN B 1 242 ? -19.203 -26.172 -10.281 1 95.44 242 GLN B C 1
ATOM 3717 O O . GLN B 1 242 ? -18.641 -26.578 -9.266 1 95.44 242 GLN B O 1
ATOM 3722 N N . ALA B 1 243 ? -19.391 -24.922 -10.586 1 94.19 243 ALA B N 1
ATOM 3723 C CA . ALA B 1 243 ? -19.047 -23.891 -9.609 1 94.19 243 ALA B CA 1
ATOM 3724 C C . ALA B 1 243 ? -20.016 -23.906 -8.43 1 94.19 243 ALA B C 1
ATOM 3726 O O . ALA B 1 243 ? -21.188 -24.297 -8.578 1 94.19 243 ALA B O 1
ATOM 3727 N N . VAL B 1 244 ? -19.469 -23.578 -7.285 1 94 244 VAL B N 1
ATOM 3728 C CA . VAL B 1 244 ? -20.344 -23.312 -6.148 1 94 244 VAL B CA 1
ATOM 3729 C C . VAL B 1 244 ? -20.938 -21.906 -6.27 1 94 244 VAL B C 1
ATOM 3731 O O . VAL B 1 244 ? -20.188 -20.922 -6.328 1 94 244 VAL B O 1
ATOM 3734 N N . ARG B 1 245 ? -22.25 -21.719 -6.297 1 92.12 245 ARG B N 1
ATOM 3735 C CA . ARG B 1 245 ? -22.906 -20.438 -6.5 1 92.12 245 ARG B CA 1
ATOM 3736 C C . ARG B 1 245 ? -23 -19.656 -5.195 1 92.12 245 ARG B C 1
ATOM 3738 O O . ARG B 1 245 ? -23.672 -20.078 -4.254 1 92.12 245 ARG B O 1
ATOM 3745 N N . VAL B 1 246 ? -22.266 -18.594 -5.156 1 94.06 246 VAL B N 1
ATOM 3746 C CA . VAL B 1 246 ? -22.312 -17.688 -4.012 1 94.06 246 VAL B CA 1
ATOM 3747 C C . VAL B 1 246 ? -22.312 -16.25 -4.5 1 94.06 246 VAL B C 1
ATOM 3749 O O . VAL B 1 246 ? -21.891 -15.969 -5.629 1 94.06 246 VAL B O 1
ATOM 3752 N N . PRO B 1 247 ? -22.875 -15.305 -3.709 1 93.62 247 PRO B N 1
ATOM 3753 C CA . PRO B 1 247 ? -22.734 -13.898 -4.094 1 93.62 247 PRO B CA 1
ATOM 3754 C C . PRO B 1 247 ? -21.266 -13.469 -4.227 1 93.62 247 PRO B C 1
ATOM 3756 O O . PRO B 1 247 ? -20.453 -13.789 -3.363 1 93.62 247 PRO B O 1
ATOM 3759 N N . VAL B 1 248 ? -21.031 -12.797 -5.27 1 90.38 248 VAL B N 1
ATOM 3760 C CA . VAL B 1 248 ? -19.672 -12.359 -5.531 1 90.38 248 VAL B CA 1
ATOM 3761 C C . VAL B 1 248 ? -19.469 -10.93 -5.02 1 90.38 248 VAL B C 1
ATOM 3763 O O . VAL B 1 248 ? -20.141 -10 -5.477 1 90.38 248 VAL B O 1
ATOM 3766 N N . LYS B 1 249 ? -18.625 -10.766 -4.102 1 86.62 249 LYS B N 1
ATOM 3767 C CA . LYS B 1 249 ? -18.234 -9.453 -3.592 1 86.62 249 LYS B CA 1
ATOM 3768 C C . LYS B 1 249 ? -16.969 -8.945 -4.262 1 86.62 249 LYS B C 1
ATOM 3770 O O . LYS B 1 249 ? -16.891 -7.781 -4.66 1 86.62 249 LYS B O 1
ATOM 3775 N N . ASP B 1 250 ? -15.977 -9.859 -4.441 1 85.31 250 ASP B N 1
ATOM 3776 C CA . ASP B 1 250 ? -14.68 -9.547 -5.02 1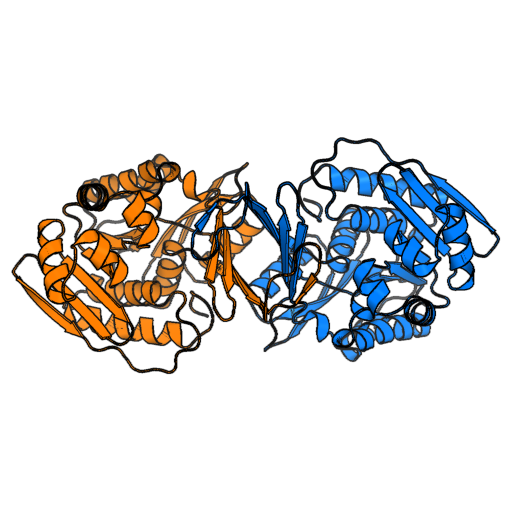 85.31 250 ASP B CA 1
ATOM 3777 C C . ASP B 1 250 ? -14.023 -10.797 -5.609 1 85.31 250 ASP B C 1
ATOM 3779 O O . ASP B 1 250 ? -13.672 -11.727 -4.879 1 85.31 250 ASP B O 1
ATOM 3783 N N . PRO B 1 251 ? -13.766 -10.766 -6.867 1 87.06 251 PRO B N 1
ATOM 3784 C CA . PRO B 1 251 ? -13.219 -11.977 -7.484 1 87.06 251 PRO B CA 1
ATOM 3785 C C . PRO B 1 251 ? -11.703 -12.086 -7.312 1 87.06 251 PRO B C 1
ATOM 3787 O O . PRO B 1 251 ? -11.102 -13.078 -7.727 1 87.06 251 PRO B O 1
ATOM 3790 N N . THR B 1 252 ? -11.07 -11.125 -6.711 1 85.06 252 THR B N 1
ATOM 3791 C CA . THR B 1 252 ? -9.617 -11.102 -6.559 1 85.06 252 THR B CA 1
ATOM 3792 C C . THR B 1 252 ? -9.148 -12.289 -5.719 1 85.06 252 THR B C 1
ATOM 3794 O O . THR B 1 252 ? -9.656 -12.523 -4.621 1 85.06 252 THR B O 1
ATOM 3797 N N . GLY B 1 253 ? -8.242 -13.078 -6.25 1 90.31 253 GLY B N 1
ATOM 3798 C CA . GLY B 1 253 ? -7.645 -14.172 -5.508 1 90.31 253 GLY B CA 1
ATOM 3799 C C . GLY B 1 253 ? -8.453 -15.453 -5.582 1 90.31 253 GLY B C 1
ATOM 3800 O O . GLY B 1 253 ? -8.078 -16.469 -4.992 1 90.31 253 GLY B O 1
ATOM 3801 N N . ALA B 1 254 ? -9.578 -15.422 -6.336 1 93.69 254 ALA B N 1
ATOM 3802 C CA . ALA B 1 254 ? -10.438 -16.594 -6.426 1 93.69 254 ALA B CA 1
ATOM 3803 C C . ALA B 1 254 ? -9.68 -17.781 -7.016 1 93.69 254 ALA B C 1
ATOM 3805 O O . ALA B 1 254 ? -9.797 -18.906 -6.535 1 93.69 254 ALA B O 1
ATOM 3806 N N . GLY B 1 255 ? -8.914 -17.484 -8.031 1 95.5 255 GLY B N 1
ATOM 3807 C CA . GLY B 1 255 ? -8.109 -18.547 -8.641 1 95.5 255 GLY B CA 1
ATOM 3808 C C . GLY B 1 255 ? -7.051 -19.094 -7.707 1 95.5 255 GLY B C 1
ATOM 3809 O O . GLY B 1 255 ? -6.781 -20.297 -7.707 1 95.5 255 GLY B O 1
ATOM 3810 N N . ASP B 1 256 ? -6.449 -18.25 -6.93 1 97.25 256 ASP B N 1
ATOM 3811 C CA . ASP B 1 256 ? -5.441 -18.672 -5.961 1 97.25 256 ASP B CA 1
ATOM 3812 C C . ASP B 1 256 ? -6.055 -19.562 -4.879 1 97.25 256 ASP B C 1
ATOM 3814 O O . ASP B 1 256 ? -5.465 -20.562 -4.492 1 97.25 256 ASP B O 1
ATOM 3818 N N . ALA B 1 257 ? -7.227 -19.141 -4.445 1 97.69 257 ALA B N 1
ATOM 3819 C CA . ALA B 1 257 ? -7.949 -19.938 -3.455 1 97.69 257 ALA B CA 1
ATOM 3820 C C . ALA B 1 257 ? -8.344 -21.297 -4.027 1 97.69 257 ALA B C 1
ATOM 3822 O O . ALA B 1 257 ? -8.203 -22.312 -3.355 1 97.69 257 ALA B O 1
ATOM 3823 N N . PHE B 1 258 ? -8.828 -21.281 -5.254 1 98.19 258 PHE B N 1
ATOM 3824 C CA . PHE B 1 258 ? -9.172 -22.516 -5.938 1 98.19 258 PHE B CA 1
ATOM 3825 C C . PHE B 1 258 ? -7.98 -23.453 -5.992 1 98.19 258 PHE B C 1
ATOM 3827 O O . PHE B 1 258 ? -8.102 -24.641 -5.652 1 98.19 258 PHE B O 1
ATOM 3834 N N . ALA B 1 259 ? -6.863 -22.922 -6.387 1 98.56 259 ALA B N 1
ATOM 3835 C CA . ALA B 1 259 ? -5.645 -23.719 -6.477 1 98.56 259 ALA B CA 1
ATOM 3836 C C . ALA B 1 259 ? -5.289 -24.328 -5.121 1 98.56 259 ALA B C 1
ATOM 3838 O O . ALA B 1 259 ? -4.938 -25.516 -5.031 1 98.56 259 ALA B O 1
ATOM 3839 N N . ALA B 1 260 ? -5.391 -23.547 -4.086 1 98.75 260 ALA B N 1
ATOM 3840 C CA . ALA B 1 260 ? -5.055 -24.016 -2.742 1 98.75 260 ALA B CA 1
ATOM 3841 C C . ALA B 1 260 ? -5.973 -25.156 -2.312 1 98.75 260 ALA B C 1
ATOM 3843 O O . ALA B 1 260 ? -5.508 -26.172 -1.793 1 98.75 260 ALA B O 1
ATOM 3844 N N . GLY B 1 261 ? -7.273 -24.953 -2.52 1 98.5 261 GLY B N 1
ATOM 3845 C CA . GLY B 1 261 ? -8.211 -26.016 -2.174 1 98.5 261 GLY B CA 1
ATOM 3846 C C . GLY B 1 261 ? -7.98 -27.297 -2.949 1 98.5 261 GLY B C 1
ATOM 3847 O O . GLY B 1 261 ? -7.992 -28.391 -2.373 1 98.5 261 GLY B O 1
ATOM 3848 N N . LEU B 1 262 ? -7.785 -27.141 -4.227 1 98.69 262 LEU B N 1
ATOM 3849 C CA . LEU B 1 262 ? -7.539 -28.297 -5.098 1 98.69 262 LEU B CA 1
ATOM 3850 C C . LEU B 1 262 ? -6.281 -29.031 -4.672 1 98.69 262 LEU B C 1
ATOM 3852 O O . LEU B 1 262 ? -6.297 -30.266 -4.523 1 98.69 262 LEU B O 1
ATOM 3856 N N . LEU B 1 263 ? -5.199 -28.328 -4.422 1 98.62 263 LEU B N 1
ATOM 3857 C CA . LEU B 1 263 ? -3.918 -28.938 -4.074 1 98.62 263 LEU B CA 1
ATOM 3858 C C . LEU B 1 263 ? -3.994 -29.641 -2.727 1 98.62 263 LEU B C 1
ATOM 3860 O O . LEU B 1 263 ? -3.441 -30.734 -2.559 1 98.62 263 LEU B O 1
ATOM 3864 N N . THR B 1 264 ? -4.664 -29 -1.803 1 98.31 264 THR B N 1
ATOM 3865 C CA . THR B 1 264 ? -4.801 -29.609 -0.484 1 98.31 264 THR B CA 1
ATOM 3866 C C . THR B 1 264 ? -5.457 -30.984 -0.587 1 98.31 264 THR B C 1
ATOM 3868 O O . THR B 1 264 ? -4.965 -31.953 -0.016 1 98.31 264 THR B O 1
ATOM 3871 N N . ALA B 1 265 ? -6.531 -31.078 -1.346 1 98.12 265 ALA B N 1
ATOM 3872 C CA . ALA B 1 265 ? -7.246 -32.344 -1.516 1 98.12 265 ALA B CA 1
ATOM 3873 C C . ALA B 1 265 ? -6.418 -33.344 -2.328 1 98.12 265 ALA B C 1
ATOM 3875 O O . ALA B 1 265 ? -6.246 -34.469 -1.921 1 98.12 265 ALA B O 1
ATOM 3876 N N . TRP B 1 266 ? -5.863 -32.875 -3.396 1 97.81 266 TRP B N 1
ATOM 3877 C CA . TRP B 1 266 ? -5.129 -33.75 -4.316 1 97.81 266 TRP B CA 1
ATOM 3878 C C . TRP B 1 266 ? -3.908 -34.344 -3.637 1 97.81 266 TRP B C 1
ATOM 3880 O O . TRP B 1 266 ? -3.658 -35.562 -3.752 1 97.81 266 TRP B O 1
ATOM 3890 N N . LEU B 1 267 ? -3.191 -33.562 -2.877 1 96.62 267 LEU B N 1
ATOM 3891 C CA . LEU B 1 267 ? -1.963 -34 -2.23 1 96.62 267 LEU B CA 1
ATOM 3892 C C . LEU B 1 267 ? -2.271 -34.938 -1.052 1 96.62 267 LEU B C 1
ATOM 3894 O O . LEU B 1 267 ? -1.393 -35.656 -0.574 1 96.62 267 LEU B O 1
ATOM 3898 N N . SER B 1 268 ? -3.496 -34.844 -0.628 1 96.12 268 SER B N 1
ATOM 3899 C CA . SER B 1 268 ? -3.926 -35.75 0.436 1 96.12 268 SER B CA 1
ATOM 3900 C C . SER B 1 268 ? -4.453 -37.062 -0.131 1 96.12 268 SER B C 1
ATOM 3902 O O . SER B 1 268 ? -4.961 -37.906 0.611 1 96.12 268 SER B O 1
ATOM 3904 N N . GLY B 1 269 ? -4.508 -37.156 -1.438 1 96.19 269 GLY B N 1
ATOM 3905 C CA . GLY B 1 269 ? -4.848 -38.438 -2.049 1 96.19 269 GLY B CA 1
ATOM 3906 C C . GLY B 1 269 ? -6.23 -38.438 -2.668 1 96.19 269 GLY B C 1
ATOM 3907 O O . GLY B 1 269 ? -6.688 -39.5 -3.148 1 96.19 269 GLY B O 1
ATOM 3908 N N . ALA B 1 270 ? -6.844 -37.375 -2.771 1 97.25 270 ALA B N 1
ATOM 3909 C CA . ALA B 1 270 ? -8.18 -37.312 -3.355 1 97.25 270 ALA B CA 1
ATOM 3910 C C . ALA B 1 270 ? -8.133 -37.531 -4.867 1 97.25 270 ALA B C 1
ATOM 3912 O O . ALA B 1 270 ? -7.16 -37.156 -5.523 1 97.25 270 ALA B O 1
ATOM 3913 N N . GLU B 1 271 ? -9.195 -38.094 -5.414 1 97.12 271 GLU B N 1
ATOM 3914 C CA . GLU B 1 271 ? -9.359 -38.188 -6.863 1 97.12 271 GLU B CA 1
ATOM 3915 C C . GLU B 1 271 ? -9.609 -36.812 -7.484 1 97.12 271 GLU B C 1
ATOM 3917 O O . GLU B 1 271 ? -10.086 -35.906 -6.812 1 97.12 271 GLU B O 1
ATOM 3922 N N . PRO B 1 272 ? -9.359 -36.75 -8.766 1 97.94 272 PRO B N 1
ATOM 3923 C CA . PRO B 1 272 ? -9.453 -35.438 -9.445 1 97.94 272 PRO B CA 1
ATOM 3924 C C . PRO B 1 272 ? -10.812 -34.781 -9.258 1 97.94 272 PRO B C 1
ATOM 3926 O O . PRO B 1 272 ? -10.891 -33.562 -9.039 1 97.94 272 PRO B O 1
ATOM 3929 N N . GLY B 1 273 ? -11.828 -35.531 -9.297 1 97.81 273 GLY B N 1
ATOM 3930 C CA . GLY B 1 273 ? -13.148 -34.938 -9.086 1 97.81 273 GLY B CA 1
ATOM 3931 C C . GLY B 1 273 ? -13.305 -34.312 -7.723 1 97.81 273 GLY B C 1
ATOM 3932 O O . GLY B 1 273 ? -13.82 -33.188 -7.617 1 97.81 273 GLY B O 1
ATOM 3933 N N . ALA B 1 274 ? -12.867 -35 -6.719 1 98.12 274 ALA B N 1
ATOM 3934 C CA . ALA B 1 274 ? -12.922 -34.5 -5.355 1 98.12 274 ALA B CA 1
ATOM 3935 C C . ALA B 1 274 ? -12 -33.281 -5.191 1 98.12 274 ALA B C 1
ATOM 3937 O O . ALA B 1 274 ? -12.32 -32.344 -4.461 1 98.12 274 ALA B O 1
ATOM 3938 N N . ALA B 1 275 ? -10.867 -33.344 -5.848 1 98.5 275 ALA B N 1
ATOM 3939 C CA . ALA B 1 275 ? -9.938 -32.188 -5.816 1 98.5 275 ALA B CA 1
ATOM 3940 C C . ALA B 1 275 ? -10.562 -30.953 -6.445 1 98.5 275 ALA B C 1
ATOM 3942 O O . ALA B 1 275 ? -10.469 -29.859 -5.891 1 98.5 275 ALA B O 1
ATOM 3943 N N . LEU B 1 276 ? -11.273 -31.125 -7.535 1 98.62 276 LEU B N 1
ATOM 3944 C CA . LEU B 1 276 ? -11.969 -30.031 -8.188 1 98.62 276 LEU B CA 1
ATOM 3945 C C . LEU B 1 276 ? -13.023 -29.422 -7.262 1 98.62 276 LEU B C 1
ATOM 3947 O O . LEU B 1 276 ? -13.148 -28.203 -7.164 1 98.62 276 LEU B O 1
ATOM 3951 N N . ARG B 1 277 ? -13.703 -30.281 -6.598 1 98.12 277 ARG B N 1
ATOM 3952 C CA . ARG B 1 277 ? -14.742 -29.828 -5.688 1 98.12 277 ARG B CA 1
ATOM 3953 C C . ARG B 1 277 ? -14.148 -29 -4.547 1 98.12 277 ARG B C 1
ATOM 3955 O O . ARG B 1 277 ? -14.695 -27.953 -4.172 1 98.12 277 ARG B O 1
ATOM 3962 N N . SER B 1 278 ? -13.07 -29.516 -4.02 1 98.25 278 SER B N 1
ATOM 3963 C CA . SER B 1 278 ? -12.391 -28.781 -2.951 1 98.25 278 SER B CA 1
ATOM 3964 C C . SER B 1 278 ? -11.914 -27.422 -3.43 1 98.25 278 SER B C 1
ATOM 3966 O O . SER B 1 278 ? -12.016 -26.422 -2.699 1 98.25 278 SER B O 1
ATOM 3968 N N . GLY B 1 279 ? -11.375 -27.344 -4.617 1 98.38 279 GLY B N 1
ATOM 3969 C CA . GLY B 1 279 ? -11.016 -26.062 -5.215 1 98.38 279 GLY B CA 1
ATOM 3970 C C . GLY B 1 279 ? -12.195 -25.125 -5.363 1 98.38 279 GLY B C 1
ATOM 3971 O O . GLY B 1 279 ? -12.102 -23.938 -5.02 1 98.38 279 GLY B O 1
ATOM 3972 N N . ALA B 1 280 ? -13.32 -25.656 -5.812 1 97.81 280 ALA B N 1
ATOM 3973 C CA . ALA B 1 280 ? -14.531 -24.875 -6.008 1 97.81 280 ALA B CA 1
ATOM 3974 C C . ALA B 1 280 ? -15.023 -24.281 -4.691 1 97.81 280 ALA B C 1
ATOM 3976 O O . ALA B 1 280 ? -15.469 -23.141 -4.641 1 97.81 280 ALA B O 1
ATOM 3977 N N . VAL B 1 281 ? -14.883 -25.031 -3.654 1 97.38 281 VAL B N 1
ATOM 3978 C CA . VAL B 1 281 ? -15.352 -24.609 -2.34 1 97.38 281 VAL B CA 1
ATOM 3979 C C . VAL B 1 281 ? -14.508 -23.438 -1.847 1 97.38 281 VAL B C 1
ATOM 3981 O O . VAL B 1 281 ? -15.039 -22.422 -1.408 1 97.38 281 VAL B O 1
ATOM 3984 N N . LEU B 1 282 ? -13.195 -23.547 -1.968 1 97.25 282 LEU B N 1
ATOM 3985 C CA . LEU B 1 282 ? -12.336 -22.469 -1.496 1 97.25 282 LEU B CA 1
ATOM 3986 C C . LEU B 1 282 ? -12.422 -21.25 -2.422 1 97.25 282 LEU B C 1
ATOM 3988 O O . LEU B 1 282 ? -12.336 -20.109 -1.967 1 97.25 282 LEU B O 1
ATOM 3992 N N . GLY B 1 283 ? -12.57 -21.516 -3.721 1 96.44 283 GLY B N 1
ATOM 3993 C CA . GLY B 1 283 ? -12.812 -20.406 -4.633 1 96.44 283 GLY B CA 1
ATOM 3994 C C . GLY B 1 283 ? -14.055 -19.625 -4.297 1 96.44 283 GLY B C 1
ATOM 3995 O O . GLY B 1 283 ? -14.039 -18.391 -4.32 1 96.44 283 GLY B O 1
ATOM 3996 N N . ALA B 1 284 ? -15.078 -20.312 -3.965 1 95.75 284 ALA B N 1
ATOM 3997 C CA . ALA B 1 284 ? -16.344 -19.672 -3.59 1 95.75 284 ALA B CA 1
ATOM 3998 C C . ALA B 1 284 ? -16.188 -18.875 -2.299 1 95.75 284 ALA B C 1
ATOM 4000 O O . ALA B 1 284 ? -16.781 -17.797 -2.158 1 95.75 284 ALA B O 1
ATOM 4001 N N . ALA B 1 285 ? -15.469 -19.406 -1.401 1 95.69 285 ALA B N 1
ATOM 4002 C CA . ALA B 1 285 ? -15.211 -18.688 -0.153 1 95.69 285 ALA B CA 1
ATOM 4003 C C . ALA B 1 285 ? -14.469 -17.391 -0.411 1 95.69 285 ALA B C 1
ATOM 4005 O O . ALA B 1 285 ? -14.766 -16.359 0.218 1 95.69 285 ALA B O 1
ATOM 4006 N N . ALA B 1 286 ? -13.539 -17.391 -1.302 1 94.62 286 ALA B N 1
ATOM 4007 C CA . ALA B 1 286 ? -12.703 -16.234 -1.605 1 94.62 286 ALA B CA 1
ATOM 4008 C C . ALA B 1 286 ? -13.523 -15.094 -2.201 1 94.62 286 ALA B C 1
ATOM 4010 O O . ALA B 1 286 ? -13.359 -13.93 -1.826 1 94.62 286 ALA B O 1
ATOM 4011 N N . VAL B 1 287 ? -14.477 -15.367 -3.059 1 93.25 287 VAL B N 1
ATOM 4012 C CA . VAL B 1 287 ? -15.188 -14.328 -3.799 1 93.25 287 VAL B CA 1
ATOM 4013 C C . VAL B 1 287 ? -16.203 -13.648 -2.887 1 93.25 287 VAL B C 1
ATOM 4015 O O . VAL B 1 287 ? -16.734 -12.586 -3.223 1 93.25 287 VAL B O 1
ATOM 4018 N N . GLN B 1 288 ? -16.438 -14.273 -1.731 1 92.56 288 GLN B N 1
ATOM 4019 C CA . GLN B 1 288 ? -17.422 -13.727 -0.798 1 92.56 288 GLN B CA 1
ATOM 4020 C C . GLN B 1 288 ? -16.781 -12.703 0.139 1 92.56 288 GLN B C 1
ATOM 4022 O O . GLN B 1 288 ? -17.469 -12.102 0.969 1 92.56 288 GLN B O 1
ATOM 4027 N N . ARG B 1 289 ? -15.57 -12.477 0.015 1 85.31 289 ARG B N 1
ATOM 4028 C CA . ARG B 1 289 ? -14.844 -11.523 0.842 1 85.31 289 ARG B CA 1
ATOM 4029 C C . ARG B 1 289 ? -14.047 -10.547 -0.02 1 85.31 289 ARG B C 1
ATOM 4031 O O . ARG B 1 289 ? -13.672 -10.875 -1.15 1 85.31 289 ARG B O 1
ATOM 4038 N N . VAL B 1 290 ? -13.773 -9.453 0.581 1 80.38 290 VAL B N 1
ATOM 4039 C CA . VAL B 1 290 ? -12.945 -8.484 -0.127 1 80.38 290 VAL B CA 1
ATOM 4040 C C . VAL B 1 290 ? -11.469 -8.789 0.114 1 80.38 290 VAL B C 1
ATOM 4042 O O . VAL B 1 290 ? -11.055 -9.008 1.253 1 80.38 290 VAL B O 1
ATOM 4045 N N . GLY B 1 291 ? -10.758 -8.836 -1.012 1 83 291 GLY B N 1
ATOM 4046 C CA . GLY B 1 291 ? -9.336 -9.109 -0.911 1 83 291 GLY B CA 1
ATOM 4047 C C . GLY B 1 291 ? -8.945 -10.477 -1.437 1 83 291 GLY B C 1
ATOM 4048 O O . GLY B 1 291 ? -9.812 -11.328 -1.662 1 83 291 GLY B O 1
ATOM 4049 N N . ALA B 1 292 ? -7.684 -10.703 -1.516 1 89.06 292 ALA B N 1
ATOM 4050 C CA . ALA B 1 292 ? -7.188 -11.891 -2.207 1 89.06 292 ALA B CA 1
ATOM 4051 C C . ALA B 1 292 ? -6.812 -12.992 -1.215 1 89.06 292 ALA B C 1
ATOM 4053 O O . ALA B 1 292 ? -6.539 -14.125 -1.609 1 89.06 292 ALA B O 1
ATOM 4054 N N . ARG B 1 293 ? -6.836 -12.68 0.159 1 93.12 293 ARG B N 1
ATOM 4055 C CA . ARG B 1 293 ? -6.336 -13.617 1.159 1 93.12 293 ARG B CA 1
ATOM 4056 C C . ARG B 1 293 ? -7.391 -13.898 2.225 1 93.12 293 ARG B C 1
ATOM 4058 O O . ARG B 1 293 ? -8.336 -13.125 2.385 1 93.12 293 ARG B O 1
ATOM 4065 N N . PRO B 1 294 ? -7.223 -14.984 2.836 1 90.81 294 PRO B N 1
ATOM 4066 C CA . PRO B 1 294 ? -8.203 -15.289 3.883 1 90.81 294 PRO B CA 1
ATOM 4067 C C . PRO B 1 294 ? -8.062 -14.383 5.105 1 90.81 294 PRO B C 1
ATOM 4069 O O . PRO B 1 294 ? -7.004 -13.789 5.316 1 90.81 294 PRO B O 1
ATOM 4072 N N . ARG B 1 295 ? -9.109 -14.039 5.773 1 73.75 295 ARG B N 1
ATOM 4073 C CA . ARG B 1 295 ? -9.094 -13.211 6.977 1 73.75 295 ARG B CA 1
ATOM 4074 C C . ARG B 1 295 ? -9.172 -14.07 8.234 1 73.75 295 ARG B C 1
ATOM 4076 O O . ARG B 1 295 ? -9.758 -15.156 8.211 1 73.75 295 ARG B O 1
#

Nearest PDB structures (foldseek):
  2nwh-assembly1_A  TM=8.046E-01  e=5.102E-19  Agrobacterium fabrum str. C58
  4n08-assembly1_A  TM=7.753E-01  e=8.745E-19  Trypanosoma brucei brucei TREU927
  3loo-assembly1_A  TM=7.961E-01  e=2.354E-17  Anopheles gambiae
  3loo-assembly2_B  TM=7.861E-01  e=7.342E-17  Anopheles gambiae
  3loo-assembly3_C  TM=7.705E-01  e=7.794E-17  Anopheles gambiae

Foldseek 3Di:
DFEEEFEAAKAKEKEWEFEDDDDPPDDGDTDIDIDIDDLRLLLQLLLVVVVHHYEYEFEAEPDPRRVVRQVVSVVSVYHYLYHYDYPKHRKYKYWYDYPVDIDIDIDRIGRLQRDLVSLLVVLLPTDPLYAYEYELRLCLDPSSNSNRLSNVVSCVVSVHAYEYENHDLVSCLVSALVSSLQSCFAHAEYEYEPSNLCRNQNDDDQLNSQQSSLVGYAKYKYQYVQQAIKIAGPVGDIDTDGADDDDFPAQAQLQSQLVSQLCVQVSVPHDNHVSSVRSRVSSRVQRVDPDNHDD/DFEEEFEAAKAKEKEWEFEDDDDPPDDGDTDIDIDIDDLRLLLQLLLVVVVHHYEYEFEAEPDPRRVVRQVVSVVSVYHYLYHYDYPKHGKYKYWYDYPVDIDIDIDRIGRLQRDLVSLLVVLLPTDPLYEYEYELRLCLDPSSNSNRLSNVVSCVVRVHAYEYENHDLVSCLVSALVNSLVSCFAHAEYEYEPSNLCRNQNDDDQLNSQQSSLVGYAKYKYQYVQQAIKIAGPVGDIDTDGADDDDFDAQAQLSSQLVSQLCVQVSVPHDNHVSSVRSRVRSRVQRVDPDNHDD

Secondary structure (DSSP, 8-state):
-PPEEEES--EEEEEEEESS---TTSEEEEEEEEEEE-HHHHHHHHHHHTT--EEEEEEEESSHHHHHHHHHHHHTT-EEEEEEETTSPPEEEEEEE-SS-EEEEEE-GGGGG--HHHHHHHHHTSPTT-EEEEESHHHHSTTTHHHHHHHHHHHHHHT-EEEEE---HHHHHHH-HHHHHHHTTT-SEEEEEHHHHHHHH-SS-HHHHHHHHTTTSSEEEEE-GGG-EEEEETTS-EEEEPPP----S--TTHHHHHHHHHHHHHHTT--HHHHHHHHHHHHHHHHTSSSSS--/-PPEEEES--EEEEEEEESS---TTSEEEEEEEEEEE-HHHHHHHHHHHTT--EEEEEEEESSHHHHHHHHHHHHTT-EEEEEEETTSPPEEEEEEE-SS-EEEEEE-GGGGG--HHHHHHHHHTSPTT-EEEEESHHHHSTTTHHHHHHHHHHHHHHT-EEEEE---HHHHHHH-HHHHHHHTTT-SEEEEEHHHHHHHH-SS-HHHHHHHHTTTSSEEEEE-GGG-EEEEETTS-EEEEPPP----S--TTHHHHHHHHHHHHHHTT--HHHHHHHHHHHHHHHHTSSSSS--

Radius of gyration: 27.0 Å; Cα contacts (8 Å, |Δi|>4): 1562; chains: 2; bounding box: 45×84×61 Å

Organism: Actinoplanes teichomyceticus (NCBI:txid1867)

InterPro domains:
  IPR002173 Carbohydrate/purine kinase, PfkB, conserved site [PS00584] (250-263)
  IPR011611 Carbohydrate kinase PfkB [PF00294] (3-293)
  IPR029056 Ribokinase-like [G3DSA:3.40.1190.20] (3-295)
  IPR029056 Ribokinase-like [SSF53613] (2-294)

Solvent-accessible surface area (backbone atoms only — not comparable to full-atom values): 27838 Å² total; per-residue (Å²): 126,50,46,35,39,25,32,28,37,41,26,39,32,33,43,34,42,31,79,60,81,82,46,76,71,36,82,28,65,32,50,45,49,60,43,70,27,35,65,23,42,25,21,37,37,31,23,20,68,72,68,41,56,27,33,38,38,32,14,20,6,70,43,70,48,24,53,49,50,52,49,54,40,47,74,48,56,28,39,85,54,59,44,70,36,78,95,35,46,30,11,29,38,39,34,43,35,42,93,86,45,52,28,38,37,38,17,59,47,18,34,35,63,37,50,33,66,59,43,28,52,57,54,65,67,49,62,83,72,22,34,38,38,33,34,26,59,24,58,49,34,82,63,10,21,60,23,37,52,28,40,55,51,31,32,57,74,71,65,35,51,35,36,36,34,56,77,44,42,65,52,39,58,74,55,28,41,68,55,52,50,60,73,50,47,71,32,48,30,39,39,33,40,55,64,35,37,37,60,61,51,38,88,73,55,62,66,58,26,22,50,60,45,20,78,43,22,43,22,21,34,33,37,44,67,82,73,10,36,31,38,21,35,58,88,67,51,72,38,73,39,74,43,57,91,61,74,74,72,23,69,48,36,17,67,28,21,18,49,21,26,20,47,56,36,38,72,69,66,43,52,70,58,58,8,46,48,36,8,29,53,35,18,38,56,29,15,56,34,80,50,40,54,80,130,127,48,45,36,41,25,33,29,36,42,27,38,31,34,43,33,43,33,79,63,78,82,46,77,71,35,83,28,65,32,48,43,49,62,44,71,30,35,65,22,42,25,22,36,37,32,23,20,68,73,69,40,56,26,34,37,38,32,16,18,6,70,43,69,49,23,52,48,49,50,51,54,40,46,75,48,57,27,39,85,53,58,42,69,36,77,95,35,46,30,11,29,37,38,35,44,35,41,93,87,46,54,27,38,37,38,16,58,47,16,34,34,64,35,50,33,68,58,43,28,52,56,54,65,67,50,63,83,72,22,34,38,37,34,34,26,58,24,57,49,34,82,65,10,21,60,22,38,51,30,41,56,51,33,31,57,75,69,64,34,52,35,34,36,34,55,79,44,42,65,53,38,59,73,56,29,42,68,54,51,50,59,73,51,47,71,30,47,31,40,39,32,39,55,64,36,37,37,61,62,52,37,86,70,55,61,66,58,26,22,49,60,48,20,79,43,22,42,23,20,35,31,36,42,67,83,74,10,36,33,37,21,35,56,88,67,51,72,40,73,38,72,44,57,90,62,73,75,71,24,69,48,37,17,69,26,21,18,50,20,27,20,47,55,34,38,72,69,66,42,52,70,58,58,9,47,47,37,8,29,53,36,20,38,57,30,15,56,33,80,50,40,52,79,131